Protein AF-0000000083251043 (afdb_homodimer)

Solvent-accessible surface area (backbone atoms only — not comparable to full-atom values): 40221 Å² total; per-residue (Å²): 127,59,62,67,48,54,54,29,37,54,51,32,64,66,49,45,76,56,39,21,70,70,53,42,52,46,50,63,69,42,49,86,80,44,54,41,54,57,51,34,53,41,50,54,43,50,50,54,50,42,47,48,32,43,73,72,62,60,31,88,39,95,46,56,41,52,49,51,66,69,45,57,44,68,48,45,69,64,55,54,52,50,49,52,47,51,45,49,61,32,84,94,59,51,41,51,71,67,54,48,51,51,47,49,50,46,48,34,52,52,44,44,39,31,35,44,63,40,56,47,98,83,65,35,36,66,30,75,37,46,56,54,64,70,59,80,81,72,88,85,78,54,41,62,57,52,23,59,70,43,58,90,55,49,52,54,80,69,43,48,59,48,51,48,46,32,54,63,60,50,45,56,70,77,34,64,88,35,70,68,56,44,51,51,41,70,73,38,30,56,53,54,32,23,54,54,38,40,25,50,34,39,29,50,52,66,69,33,59,51,67,26,36,65,82,30,54,37,80,88,78,30,31,32,42,32,60,52,75,88,80,51,68,73,77,52,65,44,80,35,61,42,31,78,82,30,48,64,40,46,52,54,29,64,73,39,46,49,73,76,32,43,48,47,92,83,59,51,49,55,53,65,38,61,51,89,92,48,85,43,25,39,67,42,48,64,65,57,54,45,51,50,42,32,56,54,20,46,77,73,72,40,64,77,30,37,59,67,37,38,19,48,22,24,48,45,57,49,34,72,43,52,36,53,65,60,42,24,61,60,59,54,52,91,49,58,58,71,48,44,20,48,57,61,64,41,92,75,73,66,83,66,51,68,70,44,65,69,76,78,76,78,76,62,89,119,128,60,62,66,47,52,55,30,38,53,53,34,65,66,50,45,78,56,40,22,71,69,53,43,51,47,51,63,67,42,49,88,80,45,53,41,54,57,51,35,52,40,50,53,44,48,50,55,50,43,47,47,32,42,75,72,62,61,31,87,41,93,45,55,42,52,50,51,69,69,45,58,43,69,47,44,70,66,54,54,53,50,50,51,48,50,46,49,61,32,85,94,58,50,43,51,73,68,54,48,52,51,46,50,50,46,50,33,52,53,43,44,39,31,37,45,63,39,56,47,98,83,67,36,35,67,31,75,38,48,56,54,64,68,58,82,79,71,86,84,77,55,41,62,55,52,22,60,70,44,58,89,54,49,50,54,80,68,42,49,60,51,52,48,46,31,53,62,62,50,46,56,70,76,35,65,90,34,69,69,56,41,52,52,41,70,73,38,30,55,53,54,34,24,55,51,38,41,25,49,35,37,29,50,52,66,69,32,59,50,66,27,36,66,82,31,53,38,80,88,78,29,32,34,42,30,60,51,72,86,80,51,69,72,79,51,66,43,82,36,64,43,31,78,82,31,48,64,41,46,52,55,29,64,72,39,46,50,74,76,31,42,48,46,91,84,60,51,48,53,55,66,39,61,50,91,92,50,86,45,25,38,65,42,48,65,66,57,52,45,52,50,42,31,57,54,21,46,75,73,71,41,63,78,29,35,59,67,38,38,18,48,22,25,48,45,57,48,33,74,44,52,34,55,65,60,41,24,62,59,58,54,53,89,48,57,58,72,47,45,21,48,57,60,65,40,92,75,72,65,84,65,50,67,70,45,64,68,78,78,76,80,76,62,88,119

Sequence (732 aa):
MNIIKIKDRQELDRKVPSMPWYVEKFIGYKLPDLSPSSLLEYVRDYETFFSWLLAEGLAEGPAVRDVKLEELERLHMDSIDHFKMFLATRKEHANSRTTITRKLSSLRSLFHYLSQIAEDDNFYPLLKRNVMAKVSIKRTSKPKDTAAKLEGKLLQENEIDEFIRFIHEDYANEVADNKQAIYAYTQNRVRDTCIISLILNSGLRVSEVVNMNVDDFDMKKKLLYVFRKGKNDDTFKTPVYFRQEAIRELQQYMALRDSRYKAPRREKALFLAIANGKTEGSRMTKRAIQEMVIKYAKRFGKPYLSVHKLRHSFATDYYLRNDLYMTQEQLGHASPETTQIYAHLTDKTMSEAIDRQKEAKSTESRMNIIKIKDRQELDRKVPSMPWYVEKFIGYKLPDLSPSSLLEYVRDYETFFSWLLAEGLAEGPAVRDVKLEELERLHMDSIDHFKMFLATRKEHANSRTTITRKLSSLRSLFHYLSQIAEDDNFYPLLKRNVMAKVSIKRTSKPKDTAAKLEGKLLQENEIDEFIRFIHEDYANEVADNKQAIYAYTQNRVRDTCIISLILNSGLRVSEVVNMNVDDFDMKKKLLYVFRKGKNDDTFKTPVYFRQEAIRELQQYMALRDSRYKAPRREKALFLAIANGKTEGSRMTKRAIQEMVIKYAKRFGKPYLSVHKLRHSFATDYYLRNDLYMTQEQLGHASPETTQIYAHLTDKTMSEAIDRQKEAKSTESR

Secondary structure (DSSP, 8-state):
--HHHHHHHHHHHHHGGGS-HHHHHHHHHHTTTS-HHHHHHHHHHHHHHHHHHHHTTSS--SSGGG--HHHHHT--HHHHHHHHHHHHH-SS-PPPHHHHHHHHHHHHHHHHIIIII-B-TTS-BS-S--GGGG--------HHHHHHHHTTTS--THHHHHHHHIIIIIHHHHTTT-HHHHHHHHHHHHHHHHHHHHHHHH---HHHHHH-BTTSEETTTTEEEE--SSSS-TTS-EEEE--GGGHHHHHHHHHHHHHHTT--TT--BSSEE--TT-SS-EEPPHHHHHHHHHHHHHHHT-TT--HHHHHHHHHHHHHHHS-HHHHHHHHT-SSHHHHTHHHHTS---STTTTT-----------/--HHHHHHHHHHHHHGGGS-HHHHHHHHHHTTTS-HHHHHHHHHHHHHHHHHHHHHTSS--SSGGG--HHHHHT--HHHHHHHHHHHHS-SS-PPPHHHHHHHHHHHHHHHHIIIII-B-TTS-BS-S--GGGG--------HHHHHHHHTTTS--THHHHHHHHIIIIIHHHHTTT-HHHHHHHHHHHHHHHHHHHHHHHH---HHHHHH-BTTSEETTTTEEEE--SSSS-TTS-EEEE--GGGHHHHHHHHHHHHHHTT--TT--BSSEE--TT-SS-EEPPHHHHHHHHHHHHHHHT-TT--HHHHHHHHHHHHHHHS-HHHHHHHHT-SSHHHHTHHHHTS---STTTTT-----------

Nearest PDB structures (foldseek):
  5jk0-assembly1_B  TM=6.777E-01  e=4.291E-10  Helicobacter pylori 26695
  1a0p-assembly1_A  TM=4.723E-01  e=6.416E-08  Escherichia coli
  9cgq-assembly1_D  TM=1.345E-01  e=1.253E+00  Oryctolagus cuniculus
  4pju-assembly1_A  TM=1.631E-01  e=7.671E+00  Homo sapiens
  5jk0-assembly1_B  TM=6.778E-01  e=1.026E-09  Helicobacter pylori 26695

pLDDT: mean 90.34, std 11.57, range [20.48, 98.62]

Organism: NCBI:txid582686

Structure (mmCIF, N/CA/C/O backbone):
data_AF-0000000083251043-model_v1
#
loop_
_entity.id
_entity.type
_entity.pdbx_description
1 polymer 'Site-specific recombinase XerD'
#
loop_
_atom_site.group_PDB
_atom_site.id
_atom_site.type_symbol
_atom_site.label_atom_id
_atom_site.label_alt_id
_atom_site.label_comp_id
_atom_site.label_asym_id
_atom_site.label_entity_id
_atom_site.label_seq_id
_atom_site.pdbx_PDB_ins_code
_atom_site.Cartn_x
_atom_site.Cartn_y
_atom_site.Cartn_z
_atom_site.occupancy
_atom_site.B_iso_or_equiv
_atom_site.auth_seq_id
_atom_site.auth_comp_id
_atom_site.auth_asym_id
_atom_site.auth_atom_id
_atom_site.pdbx_PDB_model_num
ATOM 1 N N . MET A 1 1 ? -3.016 29.438 -5.691 1 67.75 1 MET A N 1
ATOM 2 C CA . MET A 1 1 ? -1.772 28.766 -5.34 1 67.75 1 MET A CA 1
ATOM 3 C C . MET A 1 1 ? -1.808 28.281 -3.893 1 67.75 1 MET A C 1
ATOM 5 O O . MET A 1 1 ? -2.496 28.859 -3.055 1 67.75 1 MET A O 1
ATOM 9 N N . ASN A 1 2 ? -1.174 27.141 -3.678 1 77.12 2 ASN A N 1
ATOM 10 C CA . ASN A 1 2 ? -1.089 26.609 -2.318 1 77.12 2 ASN A CA 1
ATOM 11 C C . ASN A 1 2 ? -0.205 27.484 -1.435 1 77.12 2 ASN A C 1
ATOM 13 O O . ASN A 1 2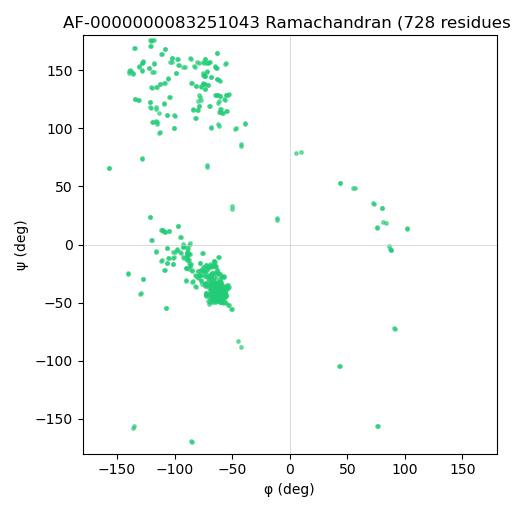 ? 1.02 27.484 -1.57 1 77.12 2 ASN A O 1
ATOM 17 N N . ILE A 1 3 ? -0.758 28.375 -0.58 1 77.25 3 ILE A N 1
ATOM 18 C CA . ILE A 1 3 ? -0.081 29.406 0.192 1 77.25 3 ILE A CA 1
ATOM 19 C C . ILE A 1 3 ? 0.931 28.766 1.14 1 77.25 3 ILE A C 1
ATOM 21 O O . ILE A 1 3 ? 2.02 29.312 1.354 1 77.25 3 ILE A O 1
ATOM 25 N N . ILE A 1 4 ? 0.623 27.719 1.642 1 76.31 4 ILE A N 1
ATOM 26 C CA . ILE A 1 4 ? 1.512 27.047 2.576 1 76.31 4 ILE A CA 1
ATOM 27 C C . ILE A 1 4 ? 2.779 26.594 1.85 1 76.31 4 ILE A C 1
ATOM 29 O O . ILE A 1 4 ? 3.889 26.766 2.361 1 76.31 4 ILE A O 1
ATOM 33 N N . LYS A 1 5 ? 2.615 26.125 0.697 1 82.38 5 LYS A N 1
ATOM 34 C CA . LYS A 1 5 ? 3.754 25.656 -0.085 1 82.38 5 LYS A CA 1
ATOM 35 C C . LYS A 1 5 ? 4.688 26.797 -0.447 1 82.38 5 LYS A C 1
ATOM 37 O O . LYS A 1 5 ? 5.91 26.641 -0.462 1 82.38 5 LYS A O 1
ATOM 42 N N . ILE A 1 6 ? 4.113 27.938 -0.684 1 84.06 6 ILE A N 1
ATOM 43 C CA . ILE A 1 6 ? 4.906 29.109 -1.047 1 84.06 6 ILE A CA 1
ATOM 44 C C . ILE A 1 6 ? 5.766 29.547 0.14 1 84.06 6 ILE A C 1
ATOM 46 O O . ILE A 1 6 ? 6.957 29.812 -0.017 1 84.06 6 ILE A O 1
ATOM 50 N N . LYS A 1 7 ? 5.152 29.609 1.246 1 87.75 7 LYS A N 1
ATOM 51 C CA . LYS A 1 7 ? 5.875 29.984 2.457 1 87.75 7 LYS A CA 1
ATOM 52 C C . LYS A 1 7 ? 6.996 28.984 2.756 1 87.75 7 LYS A C 1
ATOM 54 O O . LYS A 1 7 ? 8.109 29.391 3.104 1 87.75 7 LYS A O 1
ATOM 59 N N . ASP A 1 8 ? 6.762 27.719 2.582 1 90.56 8 ASP A N 1
ATOM 60 C CA . ASP A 1 8 ? 7.746 26.672 2.857 1 90.56 8 ASP A CA 1
ATOM 61 C C . ASP A 1 8 ? 8.898 26.734 1.854 1 90.56 8 ASP A C 1
ATOM 63 O O . ASP A 1 8 ? 10.047 26.469 2.209 1 90.56 8 ASP A O 1
ATOM 67 N N . ARG A 1 9 ? 8.57 27.094 0.637 1 91.38 9 ARG A N 1
ATOM 68 C CA . ARG A 1 9 ? 9.602 27.25 -0.379 1 91.38 9 ARG A CA 1
ATOM 69 C C . ARG A 1 9 ? 10.562 28.375 -0.019 1 91.38 9 ARG A C 1
ATOM 71 O O . ARG A 1 9 ? 11.781 28.234 -0.152 1 91.38 9 ARG A O 1
ATOM 78 N N . GLN A 1 10 ? 9.992 29.438 0.445 1 93.44 10 GLN A N 1
ATOM 79 C CA . GLN A 1 10 ? 10.82 30.578 0.853 1 93.44 10 GLN A CA 1
ATOM 80 C C . GLN A 1 10 ? 11.742 30.188 2.01 1 93.44 10 GLN A C 1
ATOM 82 O O . GLN A 1 10 ? 12.922 30.531 2.004 1 93.44 10 GLN A O 1
ATOM 87 N N . GLU A 1 11 ? 11.156 29.531 2.936 1 94.44 11 GLU A N 1
ATOM 88 C CA . GLU A 1 11 ? 11.953 29.094 4.078 1 94.44 11 GLU A CA 1
ATOM 89 C C . GLU A 1 11 ? 13.039 28.109 3.65 1 94.44 11 GLU A C 1
ATOM 91 O O . GLU A 1 11 ? 14.164 28.156 4.141 1 94.44 11 GLU A O 1
ATOM 96 N N . LEU A 1 12 ? 12.742 27.219 2.756 1 95.06 12 LEU A N 1
ATOM 97 C CA . LEU A 1 12 ? 13.703 26.266 2.209 1 95.06 12 LEU A CA 1
ATOM 98 C C . LEU A 1 12 ? 14.875 26.984 1.551 1 95.06 12 LEU A C 1
ATOM 100 O O . LEU A 1 12 ? 16.031 26.688 1.83 1 95.06 12 LEU A O 1
ATOM 104 N N . ASP A 1 13 ? 14.609 28 0.765 1 95.06 13 ASP A N 1
ATOM 105 C CA . ASP A 1 13 ? 15.625 28.75 0.046 1 95.06 13 ASP A CA 1
ATOM 106 C C . ASP A 1 13 ? 16.547 29.5 1.015 1 95.06 13 ASP A C 1
ATOM 108 O O . ASP A 1 13 ? 17.734 29.688 0.736 1 95.06 13 ASP A O 1
ATOM 112 N N . ARG A 1 14 ? 15.945 29.875 2.096 1 96 14 ARG A N 1
ATOM 113 C CA . ARG A 1 14 ? 16.703 30.594 3.111 1 96 14 ARG A CA 1
ATOM 114 C C . ARG A 1 14 ? 17.641 29.656 3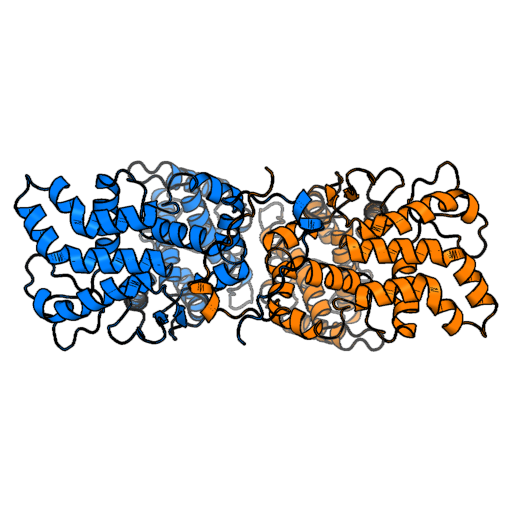.863 1 96 14 ARG A C 1
ATOM 116 O O . ARG A 1 14 ? 18.766 30.016 4.203 1 96 14 ARG A O 1
ATOM 123 N N . LYS A 1 15 ? 17.25 28.438 4.062 1 96.62 15 LYS A N 1
ATOM 124 C CA . LYS A 1 15 ? 17.969 27.516 4.934 1 96.62 15 LYS A CA 1
ATOM 125 C C . LYS A 1 15 ? 19.016 26.734 4.156 1 96.62 15 LYS A C 1
ATOM 127 O O . LYS A 1 15 ? 20.078 26.391 4.691 1 96.62 15 LYS A O 1
ATOM 132 N N . VAL A 1 16 ? 18.859 26.438 2.91 1 96.56 16 VAL A N 1
ATOM 133 C CA . VAL A 1 16 ? 19.672 25.531 2.111 1 96.56 16 VAL A CA 1
ATOM 134 C C . VAL A 1 16 ? 21.109 26.047 2.037 1 96.56 16 VAL A C 1
ATOM 136 O O . VAL A 1 16 ? 22.062 25.281 2.176 1 96.56 16 VAL A O 1
ATOM 139 N N . PRO A 1 17 ? 21.328 27.391 1.955 1 95.5 17 PRO A N 1
ATOM 140 C CA . PRO A 1 17 ? 22.688 27.906 1.839 1 95.5 17 PRO A CA 1
ATOM 141 C C . PRO A 1 17 ? 23.516 27.688 3.109 1 95.5 17 PRO A C 1
ATOM 143 O O . PRO A 1 17 ? 24.75 27.734 3.068 1 95.5 17 PRO A O 1
ATOM 146 N N . SER A 1 18 ? 22.859 27.438 4.219 1 96.44 18 SER A N 1
ATOM 147 C CA . SER A 1 18 ? 23.562 27.219 5.48 1 96.44 18 SER A CA 1
ATOM 148 C C . SER A 1 18 ? 23.953 25.766 5.652 1 96.44 18 SER A C 1
ATOM 150 O O . SER A 1 18 ? 24.562 25.391 6.648 1 96.44 18 SER A O 1
ATOM 152 N N . MET A 1 19 ? 23.641 24.922 4.719 1 98.06 19 MET A N 1
ATOM 153 C CA . MET A 1 19 ? 23.906 23.5 4.762 1 98.06 19 MET A CA 1
ATOM 154 C C . MET A 1 19 ? 25.188 23.156 3.998 1 98.06 19 MET A C 1
ATOM 156 O O . MET A 1 19 ? 25.641 23.953 3.174 1 98.06 19 MET A O 1
ATOM 160 N N . PRO A 1 20 ? 25.781 22 4.289 1 98.12 20 PRO A N 1
ATOM 161 C CA . PRO A 1 20 ? 26.906 21.562 3.465 1 98.12 20 PRO A CA 1
ATOM 162 C C . PRO A 1 20 ? 26.562 21.469 1.981 1 98.12 20 PRO A C 1
ATOM 164 O O . PRO A 1 20 ? 25.391 21.234 1.632 1 98.12 20 PRO A O 1
ATOM 167 N N . TRP A 1 21 ? 27.578 21.578 1.12 1 97.69 21 TRP A N 1
ATOM 168 C CA . TRP A 1 21 ? 27.375 21.625 -0.323 1 97.69 21 TRP A CA 1
ATOM 169 C C . TRP A 1 21 ? 26.672 20.375 -0.826 1 97.69 21 TRP A C 1
ATOM 171 O O . TRP A 1 21 ? 25.906 20.422 -1.789 1 97.69 21 TRP A O 1
ATOM 181 N N . TYR A 1 22 ? 26.953 19.25 -0.202 1 98 22 TYR A N 1
ATOM 182 C CA . TYR A 1 22 ? 26.375 18 -0.679 1 98 22 TYR A CA 1
ATOM 183 C C . TYR A 1 22 ? 24.891 17.906 -0.306 1 98 22 TYR A C 1
ATOM 185 O O . TYR A 1 22 ? 24.141 17.141 -0.914 1 98 22 TYR A O 1
ATOM 193 N N . VAL A 1 23 ? 24.422 18.641 0.75 1 98.31 23 VAL A N 1
ATOM 194 C CA . VAL A 1 23 ? 23 18.719 1.071 1 98.31 23 VAL A CA 1
ATOM 195 C C . VAL A 1 23 ? 22.281 19.578 0.033 1 98.31 23 VAL A C 1
ATOM 197 O O . VAL A 1 23 ? 21.188 19.25 -0.406 1 98.31 23 VAL A O 1
ATOM 200 N N . GLU A 1 24 ? 22.953 20.656 -0.312 1 97.38 24 GLU A N 1
ATOM 201 C CA . GLU A 1 24 ? 22.406 21.5 -1.369 1 97.38 24 GLU A CA 1
ATOM 202 C C . GLU A 1 24 ? 22.234 20.719 -2.668 1 97.38 24 GLU A C 1
ATOM 204 O O . GLU A 1 24 ? 21.203 20.828 -3.334 1 97.38 24 GLU A O 1
ATOM 209 N N . LYS A 1 25 ? 23.234 19.938 -2.988 1 97.19 25 LYS A N 1
ATOM 210 C CA . LYS A 1 25 ? 23.172 19.078 -4.176 1 97.19 25 LYS A CA 1
ATOM 211 C C . LYS A 1 25 ? 22.016 18.094 -4.09 1 97.19 25 LYS A C 1
ATOM 213 O O . LYS A 1 25 ? 21.281 17.906 -5.066 1 97.19 25 LYS A O 1
ATOM 218 N N . PHE A 1 26 ? 21.812 17.562 -2.92 1 97.88 26 PHE A N 1
ATOM 219 C CA . PHE A 1 26 ? 20.734 16.609 -2.684 1 97.88 26 PHE A CA 1
ATOM 220 C C . PHE A 1 26 ? 19.375 17.281 -2.859 1 97.88 26 PHE A C 1
ATOM 222 O O . PHE A 1 26 ? 18.484 16.719 -3.506 1 97.88 26 PHE A O 1
ATOM 229 N N . ILE A 1 27 ? 19.234 18.422 -2.275 1 97.38 27 ILE A N 1
ATOM 230 C CA . ILE A 1 27 ? 17.969 19.141 -2.369 1 97.38 27 ILE A CA 1
ATOM 231 C C . ILE A 1 27 ? 17.672 19.453 -3.832 1 97.38 27 ILE A C 1
ATOM 233 O O . ILE A 1 27 ? 16.531 19.297 -4.273 1 97.38 27 ILE A O 1
ATOM 237 N N . GLY A 1 28 ? 18.656 19.844 -4.602 1 95.5 28 GLY A N 1
ATOM 238 C CA . GLY A 1 28 ? 18.484 20.062 -6.027 1 95.5 28 GLY A CA 1
ATOM 239 C C . GLY A 1 28 ? 18.031 18.828 -6.773 1 95.5 28 GLY A C 1
ATOM 240 O O . GLY A 1 28 ? 17.188 18.906 -7.668 1 95.5 28 GLY A O 1
ATOM 241 N N . TYR A 1 29 ? 18.578 17.766 -6.344 1 95.19 29 TYR A N 1
ATOM 242 C CA . TYR A 1 29 ? 18.266 16.484 -6.957 1 95.19 29 TYR A CA 1
ATOM 243 C C . TYR A 1 29 ? 16.828 16.078 -6.668 1 95.19 29 TYR A C 1
ATOM 245 O O . TYR A 1 29 ? 16.141 15.516 -7.527 1 95.19 29 TYR A O 1
ATOM 253 N N . LYS A 1 30 ? 16.297 16.359 -5.461 1 95.62 30 LYS A N 1
ATOM 254 C CA . LYS A 1 30 ? 14.984 15.891 -5.008 1 95.62 30 LYS A CA 1
ATOM 255 C C . LYS A 1 30 ? 13.891 16.906 -5.328 1 95.62 30 LYS A C 1
ATOM 257 O O . LYS A 1 30 ? 12.703 16.578 -5.27 1 95.62 30 LYS A O 1
ATOM 262 N N . LEU A 1 31 ? 14.219 18.078 -5.715 1 91.5 31 LEU A N 1
ATOM 263 C CA . LEU A 1 31 ? 13.312 19.203 -5.883 1 91.5 31 LEU A CA 1
ATOM 264 C C . LEU A 1 31 ? 12.211 18.875 -6.879 1 91.5 31 LEU A C 1
ATOM 266 O O . LEU A 1 31 ? 11.055 19.25 -6.68 1 91.5 31 LEU A O 1
ATOM 270 N N . PRO A 1 32 ? 12.562 18.125 -7.973 1 88.81 32 PRO A N 1
ATOM 271 C CA . PRO A 1 32 ? 11.516 17.797 -8.945 1 88.81 32 PRO A CA 1
ATOM 272 C C . PRO A 1 32 ? 10.516 16.781 -8.414 1 88.81 32 PRO A C 1
ATOM 274 O O . PRO A 1 32 ? 9.375 16.734 -8.875 1 88.81 32 PRO A O 1
ATOM 277 N N . ASP A 1 33 ? 10.852 16.047 -7.395 1 88.5 33 ASP A N 1
ATOM 278 C CA . ASP A 1 33 ? 10.039 14.922 -6.98 1 88.5 33 ASP A CA 1
ATOM 279 C C . ASP A 1 33 ? 9.312 15.211 -5.668 1 88.5 33 ASP A C 1
ATOM 281 O O . ASP A 1 33 ? 8.297 14.586 -5.355 1 88.5 33 ASP A O 1
ATOM 285 N N . LEU A 1 34 ? 9.828 16.156 -4.902 1 90.94 34 LEU A N 1
ATOM 286 C CA . LEU A 1 34 ? 9.281 16.375 -3.572 1 90.94 34 LEU A CA 1
ATOM 287 C C . LEU A 1 34 ? 8.805 17.812 -3.418 1 90.94 34 LEU A C 1
ATOM 289 O O . LEU A 1 34 ? 9.367 18.734 -4.023 1 90.94 34 LEU A O 1
ATOM 293 N N . SER A 1 35 ? 7.824 17.984 -2.572 1 89.75 35 SER A N 1
ATOM 294 C CA . SER A 1 35 ? 7.309 19.312 -2.279 1 89.75 35 SER A CA 1
ATOM 295 C C . SER A 1 35 ? 8.305 20.125 -1.452 1 89.75 35 SER A C 1
ATOM 297 O O . SER A 1 35 ? 9.133 19.547 -0.74 1 89.75 35 SER A O 1
ATOM 299 N N . PRO A 1 36 ? 8.188 21.406 -1.544 1 90.56 36 PRO A N 1
ATOM 300 C CA . PRO A 1 36 ? 9.039 22.234 -0.698 1 90.56 36 PRO A CA 1
ATOM 301 C C . PRO A 1 36 ? 8.852 21.953 0.791 1 90.56 36 PRO A C 1
ATOM 303 O O . PRO A 1 36 ? 9.812 22.047 1.564 1 90.56 36 PRO A O 1
ATOM 306 N N . SER A 1 37 ? 7.625 21.656 1.134 1 91.12 37 SER A N 1
ATOM 307 C CA . SER A 1 37 ? 7.359 21.359 2.537 1 91.12 37 SER A CA 1
ATOM 308 C C . SER A 1 37 ? 8.133 20.125 2.992 1 91.12 37 SER A C 1
ATOM 310 O O . SER A 1 37 ? 8.734 20.125 4.07 1 91.12 37 SER A O 1
ATOM 312 N N . SER A 1 38 ? 8.203 19.109 2.139 1 93.88 38 SER A N 1
ATOM 313 C CA . SER A 1 38 ? 8.945 17.891 2.445 1 93.88 38 SER A CA 1
ATOM 314 C C . SER A 1 38 ? 10.445 18.172 2.537 1 93.88 38 SER A C 1
ATOM 316 O O . SER A 1 38 ? 11.102 17.734 3.48 1 93.88 38 SER A O 1
ATOM 318 N N . LEU A 1 39 ? 10.914 18.922 1.616 1 96.31 39 LEU A N 1
ATOM 319 C CA . LEU A 1 39 ? 12.336 19.219 1.568 1 96.31 39 LEU A CA 1
ATOM 320 C C . LEU A 1 39 ? 12.758 20.078 2.752 1 96.31 39 LEU A C 1
ATOM 322 O O . LEU A 1 39 ? 13.867 19.938 3.273 1 96.31 39 LEU A O 1
ATOM 326 N N . LEU A 1 40 ? 11.828 20.984 3.131 1 95.88 40 LEU A N 1
ATOM 327 C CA . LEU A 1 40 ? 12.109 21.812 4.301 1 95.88 40 LEU A CA 1
ATOM 328 C C . LEU A 1 40 ? 12.25 20.953 5.551 1 95.88 40 LEU A C 1
ATOM 330 O O . LEU A 1 40 ? 13.156 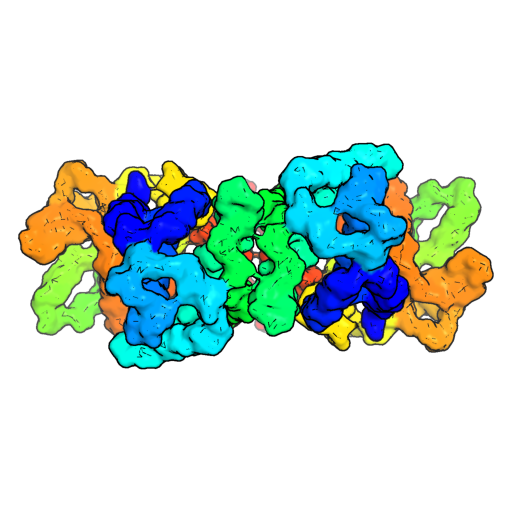21.156 6.359 1 95.88 40 LEU A O 1
ATOM 334 N N . GLU A 1 41 ? 11.406 20 5.684 1 95.75 41 GLU A N 1
ATOM 335 C CA . GLU A 1 41 ? 11.5 19.078 6.82 1 95.75 41 GLU A CA 1
ATOM 336 C C . GLU A 1 41 ? 12.805 18.281 6.777 1 95.75 41 GLU A C 1
ATOM 338 O O . GLU A 1 41 ? 13.438 18.062 7.816 1 95.75 41 GLU A O 1
ATOM 343 N N . TYR A 1 42 ? 13.242 17.875 5.594 1 97.06 42 TYR A N 1
ATOM 344 C CA . TYR A 1 42 ? 14.516 17.203 5.434 1 97.06 42 TYR A CA 1
ATOM 345 C C . TYR A 1 42 ? 15.664 18.078 5.926 1 97.06 42 TYR A C 1
ATOM 347 O O . TYR A 1 42 ? 16.5 17.625 6.715 1 97.06 42 TYR A O 1
ATOM 355 N N . VAL A 1 43 ? 15.609 19.266 5.527 1 97.94 43 VAL A N 1
ATOM 356 C CA . VAL A 1 43 ? 16.703 20.188 5.863 1 97.94 43 VAL A CA 1
ATOM 357 C C . VAL A 1 43 ? 16.734 20.406 7.375 1 97.94 43 VAL A C 1
ATOM 359 O O . VAL A 1 43 ? 17.812 20.469 7.977 1 97.94 43 VAL A O 1
ATOM 362 N N . ARG A 1 44 ? 15.562 20.562 7.965 1 97.19 44 ARG A N 1
ATOM 363 C CA . ARG A 1 44 ? 15.5 20.719 9.414 1 97.19 44 ARG A CA 1
ATOM 364 C C . ARG A 1 44 ? 16.094 19.5 10.125 1 97.19 44 ARG A C 1
ATOM 366 O O . ARG A 1 44 ? 16.828 19.641 11.102 1 97.19 44 ARG A O 1
ATOM 373 N N . ASP A 1 45 ? 15.828 18.359 9.625 1 97.56 45 ASP A N 1
ATOM 374 C CA . ASP A 1 45 ? 16.375 17.125 10.195 1 97.56 45 ASP A CA 1
ATOM 375 C C . ASP A 1 45 ? 17.891 17.078 10.031 1 97.56 45 ASP A C 1
ATOM 377 O O . ASP A 1 45 ? 18.609 16.688 10.961 1 97.56 45 ASP A O 1
ATOM 381 N N . TYR A 1 46 ? 18.375 17.453 8.875 1 98.5 46 TYR A N 1
ATOM 382 C CA . TYR A 1 46 ? 19.812 17.469 8.625 1 98.5 46 TYR A CA 1
ATOM 383 C C . TYR A 1 46 ? 20.516 18.469 9.531 1 98.5 46 TYR A C 1
ATOM 385 O O . TYR A 1 46 ? 21.594 18.172 10.062 1 98.5 46 TYR A O 1
ATOM 393 N N . GLU A 1 47 ? 19.859 19.594 9.711 1 97.88 47 GLU A N 1
ATOM 394 C CA . GLU A 1 47 ? 20.438 20.609 10.594 1 97.88 47 GLU A CA 1
ATOM 395 C C . GLU A 1 47 ? 20.594 20.078 12.008 1 97.88 47 GLU A C 1
ATOM 397 O O . GLU A 1 47 ? 21.656 20.266 12.633 1 97.88 47 GLU A O 1
ATOM 402 N N . THR A 1 48 ? 19.594 19.422 12.477 1 96.19 48 THR A N 1
ATOM 403 C CA . THR A 1 48 ? 19.641 18.812 13.805 1 96.19 48 THR A CA 1
ATOM 404 C C . THR A 1 48 ? 20.766 17.797 13.891 1 96.19 48 THR A C 1
ATOM 406 O O . THR A 1 48 ? 21.531 17.797 14.859 1 96.19 48 THR A O 1
ATOM 409 N N . PHE A 1 49 ? 20.953 17 12.906 1 98.06 49 PHE A N 1
ATOM 410 C CA . PHE A 1 49 ? 21.969 15.953 12.875 1 98.06 49 PHE A CA 1
ATOM 411 C C . PHE A 1 49 ? 23.359 16.547 12.836 1 98.06 49 PHE A C 1
ATOM 413 O O . PHE A 1 49 ? 24.234 16.156 13.625 1 98.06 49 PHE A O 1
ATOM 420 N N . PHE A 1 50 ? 23.594 17.5 11.93 1 98.44 50 PHE A N 1
ATOM 421 C CA . PHE A 1 50 ? 24.906 18.094 11.781 1 98.44 50 PHE A CA 1
ATOM 422 C C . PHE A 1 50 ? 25.281 18.891 13.023 1 98.44 50 PHE A C 1
ATOM 424 O O . PHE A 1 50 ? 26.453 18.891 13.445 1 98.44 50 PHE A O 1
ATOM 431 N N . SER A 1 51 ? 24.281 19.547 13.602 1 97.31 51 SER A N 1
ATOM 432 C CA . SER A 1 51 ? 24.547 20.25 14.852 1 97.31 51 SER A CA 1
ATOM 433 C C . SER A 1 51 ? 24.953 19.297 15.961 1 97.31 51 SER A C 1
ATOM 435 O O . SER A 1 51 ? 25.859 19.594 16.734 1 97.31 51 SER A O 1
ATOM 437 N N . TRP A 1 52 ? 24.328 18.203 15.977 1 96.94 52 TRP A N 1
ATOM 438 C CA . TRP A 1 52 ? 24.672 17.172 16.953 1 96.94 52 TRP A CA 1
ATOM 439 C C . TRP A 1 52 ? 26.078 16.641 16.719 1 96.94 52 TRP A C 1
ATOM 441 O O . TRP A 1 52 ? 26.844 16.453 17.672 1 96.94 52 TRP A O 1
ATOM 451 N N . LEU A 1 53 ? 26.484 16.422 15.453 1 98 53 LEU A N 1
ATOM 452 C CA . LEU A 1 53 ? 27.844 15.969 15.125 1 98 53 LEU A CA 1
ATOM 453 C C . LEU A 1 53 ? 28.891 16.938 15.648 1 98 53 LEU A C 1
ATOM 455 O O . LEU A 1 53 ? 29.906 16.531 16.203 1 98 53 LEU A O 1
ATOM 459 N N . LEU A 1 54 ? 28.562 18.219 15.461 1 97.56 54 LEU A N 1
ATOM 460 C CA . LEU A 1 54 ? 29.484 19.266 15.906 1 97.56 54 LEU A CA 1
ATOM 461 C C . LEU A 1 54 ? 29.578 19.281 17.438 1 97.56 54 LEU A C 1
ATOM 463 O O . LEU A 1 54 ? 30.672 19.328 17.984 1 97.56 54 LEU A O 1
ATOM 467 N N . ALA A 1 55 ? 28.484 19.125 18.078 1 95.62 55 ALA A N 1
ATOM 468 C CA . ALA A 1 55 ? 28.438 19.172 19.531 1 95.62 55 ALA A CA 1
ATOM 469 C C . ALA A 1 55 ? 29.156 17.984 20.156 1 95.62 55 ALA A C 1
ATOM 471 O O . ALA A 1 55 ? 29.812 18.125 21.188 1 95.62 55 ALA A O 1
ATOM 472 N N . GLU A 1 56 ? 29.109 16.828 19.484 1 95.5 56 GLU A N 1
ATOM 473 C CA . GLU A 1 56 ? 29.719 15.609 20.016 1 95.5 56 GLU A CA 1
ATOM 474 C C . GLU A 1 56 ? 31.172 15.484 19.609 1 95.5 56 GLU A C 1
ATOM 476 O O . GLU A 1 56 ? 31.859 14.531 19.984 1 95.5 56 GLU A O 1
ATOM 481 N N . GLY A 1 57 ? 31.609 16.375 18.75 1 95.31 57 GLY A N 1
ATOM 482 C CA . GLY A 1 57 ? 33 16.359 18.297 1 95.31 57 GLY A CA 1
ATOM 483 C C . GLY A 1 57 ? 33.25 15.352 17.203 1 95.31 57 GLY A C 1
ATOM 484 O O . GLY A 1 57 ? 34.406 14.938 16.984 1 95.31 57 GLY A O 1
ATOM 485 N N . LEU A 1 58 ? 32.219 14.961 16.578 1 96.25 58 LEU A N 1
ATOM 486 C CA . LEU A 1 58 ? 32.344 13.984 15.492 1 96.25 58 LEU A CA 1
ATOM 487 C C . LEU A 1 58 ? 32.656 14.672 14.172 1 96.25 58 LEU A C 1
ATOM 489 O O . LEU A 1 58 ? 33 14.023 13.188 1 96.25 58 LEU A O 1
ATOM 493 N N . ALA A 1 59 ? 32.406 16 14.172 1 96.56 59 ALA A N 1
ATOM 494 C CA . ALA A 1 59 ? 32.781 16.844 13.039 1 96.56 59 ALA A CA 1
ATOM 495 C C . ALA A 1 59 ? 33.594 18.047 13.5 1 96.56 59 ALA A C 1
ATOM 497 O O . ALA A 1 59 ? 33.406 18.531 14.617 1 96.56 59 ALA A O 1
ATOM 498 N N . GLU A 1 60 ? 34.469 18.531 12.688 1 94 60 GLU A N 1
ATOM 499 C CA . GLU A 1 60 ? 35.406 19.578 13.055 1 94 60 GLU A CA 1
ATOM 500 C C . GLU A 1 60 ? 34.75 20.953 13.094 1 94 60 GLU A C 1
ATOM 502 O O . GLU A 1 60 ? 35.031 21.766 13.969 1 94 60 GLU A O 1
ATOM 507 N N . GLY A 1 61 ? 33.75 21.281 12.32 1 88.5 61 GLY A N 1
ATOM 508 C CA . GLY A 1 61 ? 33.031 22.547 12.297 1 88.5 61 GLY A CA 1
ATOM 509 C C . GLY A 1 61 ? 33.812 23.656 11.625 1 88.5 61 GLY A C 1
ATOM 510 O O . GLY A 1 61 ? 34.562 23.406 10.688 1 88.5 61 GLY A O 1
ATOM 511 N N . PRO A 1 62 ? 33.5 24.922 11.961 1 92.88 62 PRO A N 1
ATOM 512 C CA . PRO A 1 62 ? 32.75 25.328 13.148 1 92.88 62 PRO A CA 1
ATOM 513 C C . PRO A 1 62 ? 31.234 25.359 12.898 1 92.88 62 PRO A C 1
ATOM 515 O O . PRO A 1 62 ? 30.453 25.328 13.844 1 92.88 62 PRO A O 1
ATOM 518 N N . ALA A 1 63 ? 30.891 25.438 11.648 1 97 63 ALA A N 1
ATOM 519 C CA . ALA A 1 63 ? 29.469 25.578 11.336 1 97 63 ALA A CA 1
ATOM 520 C C . ALA A 1 63 ? 28.922 24.344 10.648 1 97 63 ALA A C 1
ATOM 522 O O . ALA A 1 63 ? 29.703 23.5 10.156 1 97 63 ALA A O 1
ATOM 523 N N . VAL A 1 64 ? 27.625 24.234 10.617 1 97.56 64 VAL A N 1
ATOM 524 C CA . VAL A 1 64 ? 26.938 23.109 9.984 1 97.56 64 VAL A CA 1
ATOM 525 C C . VAL A 1 64 ? 27.391 22.969 8.531 1 97.56 64 VAL A C 1
ATOM 527 O O . VAL A 1 64 ? 27.625 21.859 8.055 1 97.56 64 VAL A O 1
ATOM 530 N N . ARG A 1 65 ? 27.578 24.109 7.867 1 97.12 65 ARG A N 1
ATOM 531 C CA . ARG A 1 65 ? 27.938 24.125 6.453 1 97.12 65 ARG A CA 1
ATOM 532 C C . ARG A 1 65 ? 29.312 23.531 6.234 1 97.12 65 ARG A C 1
ATOM 534 O O . ARG A 1 65 ? 29.672 23.141 5.113 1 97.12 65 ARG A O 1
ATOM 541 N N . ASP A 1 66 ? 30.125 23.359 7.289 1 97.38 66 ASP A N 1
ATOM 542 C CA . ASP A 1 66 ? 31.531 22.969 7.18 1 97.38 66 ASP A CA 1
ATOM 543 C C . ASP A 1 66 ? 31.688 21.453 7.406 1 97.38 66 ASP A C 1
ATOM 545 O O . ASP A 1 66 ? 32.812 20.938 7.301 1 97.38 66 ASP A O 1
ATOM 549 N N . VAL A 1 67 ? 30.594 20.75 7.746 1 98 67 VAL A N 1
ATOM 550 C CA . VAL A 1 67 ? 30.703 19.328 7.988 1 98 67 VAL A CA 1
ATOM 551 C C . VAL A 1 67 ? 31.109 18.609 6.707 1 98 67 VAL A C 1
ATOM 553 O O . VAL A 1 67 ? 30.469 18.766 5.664 1 98 67 VAL A O 1
ATOM 556 N N . LYS A 1 68 ? 32.156 17.766 6.754 1 97.56 68 LYS A N 1
ATOM 557 C CA . LYS A 1 68 ? 32.75 17.141 5.57 1 97.56 68 LYS A CA 1
ATOM 558 C C . LYS A 1 68 ? 32.188 15.742 5.348 1 97.56 68 LYS A C 1
ATOM 560 O O . LYS A 1 68 ? 31.797 15.07 6.301 1 97.56 68 LYS A O 1
ATOM 565 N N . LEU A 1 69 ? 32.219 15.297 4.078 1 96.81 69 LEU A N 1
ATOM 566 C CA . LEU A 1 69 ? 31.781 13.961 3.703 1 96.81 69 LEU A CA 1
ATOM 567 C C . LEU A 1 69 ? 32.562 12.891 4.445 1 96.81 69 LEU A C 1
ATOM 569 O O . LEU A 1 69 ? 32 11.883 4.871 1 96.81 69 LEU A O 1
ATOM 573 N N . GLU A 1 70 ? 33.844 13.141 4.625 1 95 70 GLU A N 1
ATOM 574 C CA . GLU A 1 70 ? 34.719 12.18 5.285 1 95 70 GLU A CA 1
ATOM 575 C C . GLU A 1 70 ? 34.281 11.93 6.723 1 95 70 GLU A C 1
ATOM 577 O O . GLU A 1 70 ? 34.469 10.828 7.25 1 95 70 GLU A O 1
ATOM 582 N N . GLU A 1 71 ? 33.75 12.938 7.289 1 96.5 71 GLU A N 1
ATOM 583 C CA . GLU A 1 71 ? 33.281 12.82 8.672 1 96.5 71 GLU A CA 1
ATOM 584 C C . GLU A 1 71 ? 32.031 11.953 8.758 1 96.5 71 GLU A C 1
ATOM 586 O O . GLU A 1 71 ? 31.828 11.242 9.742 1 96.5 71 GLU A O 1
ATOM 591 N N . LEU A 1 72 ? 31.188 12.008 7.734 1 96.62 72 LEU A N 1
ATOM 592 C CA . LEU A 1 72 ? 30.031 11.117 7.66 1 96.62 72 LEU A CA 1
ATOM 593 C C . LEU A 1 72 ? 30.484 9.68 7.445 1 96.62 72 LEU A C 1
ATOM 595 O O . LEU A 1 72 ? 29.875 8.75 7.992 1 96.62 72 LEU A O 1
ATOM 599 N N . GLU A 1 73 ? 31.578 9.477 6.707 1 93.5 73 GLU A N 1
ATOM 600 C CA . GLU A 1 73 ? 32.094 8.148 6.359 1 93.5 73 GLU A CA 1
ATOM 601 C C . GLU A 1 73 ? 32.625 7.426 7.586 1 93.5 73 GLU A C 1
ATOM 603 O O . GLU A 1 73 ? 32.656 6.195 7.625 1 93.5 73 GLU A O 1
ATOM 608 N N . ARG A 1 74 ? 33.031 8.18 8.531 1 92.44 74 ARG A N 1
ATOM 609 C CA . ARG A 1 74 ? 33.688 7.609 9.703 1 92.44 74 ARG A CA 1
ATOM 610 C C . ARG A 1 74 ? 32.656 7.199 10.75 1 92.44 74 ARG A C 1
ATOM 612 O O . ARG A 1 74 ? 33 6.547 11.742 1 92.44 74 ARG A O 1
ATOM 619 N N . LEU A 1 75 ? 31.422 7.559 10.523 1 94.94 75 LEU A N 1
ATOM 620 C CA . LEU A 1 75 ? 30.391 7.211 11.484 1 94.94 75 LEU A CA 1
ATOM 621 C C . LEU A 1 75 ? 30.141 5.707 11.508 1 94.94 75 LEU A C 1
ATOM 623 O O . LEU A 1 75 ? 30.234 5.043 10.477 1 94.94 75 LEU A O 1
ATOM 627 N N . HIS A 1 76 ? 29.859 5.184 12.703 1 92.62 76 HIS A N 1
ATOM 628 C CA . HIS A 1 76 ? 29.516 3.787 12.914 1 92.62 76 HIS A CA 1
ATOM 629 C C . HIS A 1 76 ? 28.125 3.658 13.555 1 92.62 76 HIS A C 1
ATOM 631 O O . HIS A 1 76 ? 27.516 4.664 13.906 1 92.62 76 HIS A O 1
ATOM 637 N N . MET A 1 77 ? 27.703 2.404 13.586 1 92.56 77 MET A N 1
ATOM 638 C CA . MET A 1 77 ? 26.375 2.168 14.148 1 92.56 77 MET A CA 1
ATOM 639 C C . MET A 1 77 ? 26.281 2.709 15.57 1 92.56 77 MET A C 1
ATOM 641 O O . MET A 1 77 ? 25.219 3.184 15.984 1 92.56 77 MET A O 1
ATOM 645 N N . ASP A 1 78 ? 27.328 2.752 16.188 1 94.31 78 ASP A N 1
ATOM 646 C CA . ASP A 1 78 ? 27.344 3.307 17.531 1 94.31 78 ASP A CA 1
ATOM 647 C C . ASP A 1 78 ? 26.984 4.793 17.531 1 94.31 78 ASP A C 1
ATOM 649 O O . ASP A 1 78 ? 26.281 5.277 18.406 1 94.31 78 ASP A O 1
ATOM 653 N N . SER A 1 79 ? 27.547 5.496 16.562 1 95.44 79 SER A N 1
ATOM 654 C CA . SER A 1 79 ? 27.234 6.918 16.422 1 95.44 79 SER A CA 1
ATOM 655 C C . SER A 1 79 ? 25.75 7.137 16.188 1 95.44 79 SER A C 1
ATOM 657 O O . SER A 1 79 ? 25.141 8.031 16.781 1 95.44 79 SER A O 1
ATOM 659 N N . ILE A 1 80 ? 25.172 6.273 15.367 1 95.69 80 ILE A N 1
ATOM 660 C CA . ILE A 1 80 ? 23.75 6.398 15.031 1 95.69 80 ILE A CA 1
ATOM 661 C C . ILE A 1 80 ? 22.906 6.094 16.266 1 95.69 80 ILE A C 1
ATOM 663 O O . ILE A 1 80 ? 21.922 6.789 16.531 1 95.69 80 ILE A O 1
ATOM 667 N N . ASP A 1 81 ? 23.312 5.152 17.016 1 94.88 81 ASP A N 1
ATOM 668 C CA . ASP A 1 81 ? 22.594 4.812 18.234 1 94.88 81 ASP A CA 1
ATOM 669 C C . ASP A 1 81 ? 22.656 5.965 19.234 1 94.88 81 ASP A C 1
ATOM 671 O O . ASP A 1 81 ? 21.656 6.266 19.906 1 94.88 81 ASP A O 1
ATOM 675 N N . HIS A 1 82 ? 23.766 6.605 19.328 1 95.5 82 HIS A N 1
ATOM 676 C CA . HIS A 1 82 ? 23.891 7.762 20.203 1 95.5 82 HIS A CA 1
ATOM 677 C C . HIS A 1 82 ? 23.016 8.914 19.734 1 95.5 82 HIS A C 1
ATOM 679 O O . HIS A 1 82 ? 22.438 9.625 20.562 1 95.5 82 HIS A O 1
ATOM 685 N N . PHE A 1 83 ? 22.938 9.078 18.5 1 96.19 83 PHE A N 1
ATOM 686 C CA . PHE A 1 83 ? 22.062 10.125 17.984 1 96.19 83 PHE A CA 1
ATOM 687 C C . PHE A 1 83 ? 20.609 9.828 18.312 1 96.19 83 PHE A C 1
ATOM 689 O O . PHE A 1 83 ? 19.859 10.727 18.719 1 96.19 83 PHE A O 1
ATOM 696 N N . LYS A 1 84 ? 20.234 8.555 18.141 1 94.56 84 LYS A N 1
ATOM 697 C CA . LYS A 1 84 ? 18.875 8.141 18.516 1 94.56 84 LYS A CA 1
ATOM 698 C C . LYS A 1 84 ? 18.594 8.461 19.969 1 94.56 84 LYS A C 1
ATOM 700 O O . LYS A 1 84 ? 17.516 8.969 20.297 1 94.56 84 LYS A O 1
ATOM 705 N N . MET A 1 85 ? 19.516 8.211 20.766 1 93.56 85 MET A N 1
ATOM 706 C CA . MET A 1 85 ? 19.375 8.484 22.203 1 93.56 85 MET A CA 1
ATOM 707 C C . MET A 1 85 ? 19.25 9.984 22.453 1 93.56 85 MET A C 1
ATOM 709 O O . MET A 1 85 ? 18.453 10.414 23.281 1 93.56 85 MET A O 1
ATOM 713 N N . PHE A 1 86 ? 20.047 10.703 21.766 1 94.31 86 PHE A N 1
ATOM 714 C CA . PHE A 1 86 ? 19.984 12.156 21.859 1 94.31 86 PHE A CA 1
ATOM 715 C C . PHE A 1 86 ? 18.594 12.664 21.516 1 94.31 86 PHE A C 1
ATOM 717 O O . PHE A 1 86 ? 18.031 13.5 22.234 1 94.31 86 PHE A O 1
ATOM 724 N N . LEU A 1 87 ? 18.031 12.133 20.484 1 94.5 87 LEU A N 1
ATOM 725 C CA . LEU A 1 87 ? 16.703 12.539 20.047 1 94.5 87 LEU A CA 1
ATOM 726 C C . LEU A 1 87 ? 15.641 12.125 21.078 1 94.5 87 LEU A C 1
ATOM 728 O O . LEU A 1 87 ? 14.656 12.844 21.281 1 94.5 87 LEU A O 1
ATOM 732 N N . ALA A 1 88 ? 15.875 11.008 21.688 1 92.62 88 ALA A N 1
ATOM 733 C CA . ALA A 1 88 ? 14.898 10.43 22.609 1 92.62 88 ALA A CA 1
ATOM 734 C C . ALA A 1 88 ? 14.953 11.117 23.969 1 92.62 88 ALA A C 1
ATOM 736 O O . ALA A 1 88 ? 13.977 11.109 24.719 1 92.62 88 ALA A O 1
ATOM 737 N N . THR A 1 89 ? 16.078 11.641 24.375 1 87.5 89 THR A N 1
ATOM 738 C CA . THR A 1 89 ? 16.281 12.102 25.75 1 87.5 89 THR A CA 1
ATOM 739 C C . THR A 1 89 ? 16.328 13.625 25.812 1 87.5 89 THR A C 1
ATOM 741 O O . THR A 1 89 ? 16.609 14.203 26.859 1 87.5 89 THR A O 1
ATOM 744 N N . ARG A 1 90 ? 15.969 14.203 24.734 1 78.5 90 ARG A N 1
ATOM 745 C CA . ARG A 1 90 ? 15.969 15.656 24.781 1 78.5 90 ARG A CA 1
ATOM 746 C C . ARG A 1 90 ? 15.008 16.172 25.859 1 78.5 90 ARG A C 1
ATOM 748 O O . ARG A 1 90 ? 13.875 15.703 25.953 1 78.5 90 ARG A O 1
ATOM 755 N N . LYS A 1 91 ? 15.477 16.828 26.844 1 63.28 91 LYS A N 1
ATOM 756 C CA . LYS A 1 91 ? 14.75 17.297 28.031 1 63.28 91 LYS A CA 1
ATOM 757 C C . LYS A 1 91 ? 13.484 18.047 27.641 1 63.28 91 LYS A C 1
ATOM 759 O O . LYS A 1 91 ? 12.406 17.781 28.172 1 63.28 91 LYS A O 1
ATOM 764 N N . GLU A 1 92 ? 13.594 19.078 26.828 1 63.91 92 GLU A N 1
ATOM 765 C CA . GLU A 1 92 ? 12.445 19.938 26.578 1 63.91 92 GLU A CA 1
ATOM 766 C C . GLU A 1 92 ? 11.617 19.422 25.406 1 63.91 92 GLU A C 1
ATOM 768 O O . GLU A 1 92 ? 10.414 19.672 25.312 1 63.91 92 GLU A O 1
ATOM 773 N N . HIS A 1 93 ? 12.344 18.344 24.625 1 69.44 93 HIS A N 1
ATOM 774 C CA . HIS A 1 93 ? 11.555 17.953 23.469 1 69.44 93 HIS A CA 1
ATOM 775 C C . HIS A 1 93 ? 11.93 16.547 23 1 69.44 93 HIS A C 1
ATOM 777 O O . HIS A 1 93 ? 12.398 16.375 21.875 1 69.44 93 HIS A O 1
ATOM 783 N N . ALA A 1 94 ? 11.555 15.703 24 1 79.5 94 ALA A N 1
ATOM 784 C CA . ALA A 1 94 ? 11.789 14.312 23.609 1 79.5 94 ALA A CA 1
ATOM 785 C C . ALA A 1 94 ? 10.945 13.922 22.406 1 79.5 94 ALA A C 1
ATOM 787 O O . ALA A 1 94 ? 9.773 14.297 22.312 1 79.5 94 ALA A O 1
ATOM 788 N N . ASN A 1 95 ? 11.648 13.375 21.453 1 88.94 95 ASN A N 1
ATOM 789 C CA . ASN A 1 95 ? 10.961 12.945 20.25 1 88.94 95 ASN A CA 1
ATOM 790 C C . ASN A 1 95 ? 10.312 11.578 20.438 1 88.94 95 ASN A C 1
ATOM 792 O O . ASN A 1 95 ? 10.844 10.719 21.125 1 88.94 95 ASN A O 1
ATOM 796 N N . SER A 1 96 ? 9.102 11.477 19.953 1 88.38 96 SER A N 1
ATOM 797 C CA . SER A 1 96 ? 8.445 10.172 19.922 1 88.38 96 SER A CA 1
ATOM 798 C C . SER A 1 96 ? 9.195 9.195 19.031 1 88.38 96 SER A C 1
ATOM 800 O O . SER A 1 96 ? 10.031 9.602 18.219 1 88.38 96 SER A O 1
ATOM 802 N N . ARG A 1 97 ? 8.867 7.965 19.188 1 87.75 97 ARG A N 1
ATOM 803 C CA . ARG A 1 97 ? 9.477 6.93 18.359 1 87.75 97 ARG A CA 1
ATOM 804 C C . ARG A 1 97 ? 9.188 7.176 16.891 1 87.75 97 ARG A C 1
ATOM 806 O O . ARG A 1 97 ? 10.062 6.984 16.031 1 87.75 97 ARG A O 1
ATOM 813 N N . THR A 1 98 ? 8.008 7.59 16.625 1 89.62 98 THR A N 1
ATOM 814 C CA . THR A 1 98 ? 7.609 7.879 15.25 1 89.62 98 THR A CA 1
ATOM 815 C C . THR A 1 98 ? 8.43 9.031 14.688 1 89.62 98 THR A C 1
ATOM 817 O O . THR A 1 98 ? 8.898 8.969 13.547 1 89.62 98 THR A O 1
ATOM 820 N N . THR A 1 99 ? 8.617 10.023 15.508 1 92.56 99 THR A N 1
ATOM 821 C CA . THR A 1 99 ? 9.391 11.18 15.07 1 92.56 99 THR A CA 1
ATOM 822 C C . THR A 1 99 ? 10.852 10.797 14.844 1 92.56 99 THR A C 1
ATOM 824 O O . THR A 1 99 ? 11.461 11.211 13.859 1 92.56 99 THR A O 1
ATOM 827 N N . ILE A 1 100 ? 11.414 9.992 15.68 1 93.88 100 ILE A N 1
ATOM 828 C CA . ILE A 1 100 ? 12.797 9.547 15.562 1 93.88 100 ILE A CA 1
ATOM 829 C C . ILE A 1 100 ? 12.969 8.742 14.273 1 93.88 100 ILE A C 1
ATOM 831 O O . ILE A 1 100 ? 13.914 8.961 13.516 1 93.88 100 ILE A O 1
ATOM 835 N N . THR A 1 101 ? 12.016 7.848 14.039 1 92.94 101 THR A N 1
ATOM 836 C CA . THR A 1 101 ? 12.047 7.027 12.836 1 92.94 101 THR A CA 1
ATOM 837 C C . THR A 1 101 ? 12 7.902 11.586 1 92.94 101 THR A C 1
ATOM 839 O O . THR A 1 101 ? 12.734 7.66 10.625 1 92.94 101 THR A O 1
ATOM 842 N N . ARG A 1 102 ? 11.18 8.852 11.664 1 93.25 102 ARG A N 1
ATOM 843 C CA . ARG A 1 102 ? 11.055 9.766 10.531 1 93.25 102 ARG A CA 1
ATOM 844 C C . ARG A 1 102 ? 12.352 10.539 10.305 1 93.25 102 ARG A C 1
ATOM 846 O O . ARG A 1 102 ? 12.797 10.703 9.164 1 93.25 102 ARG A O 1
ATOM 853 N N . LYS A 1 103 ? 12.984 11.023 11.336 1 95.62 103 LYS A N 1
ATOM 854 C CA . LYS A 1 103 ? 14.242 11.75 11.227 1 95.62 103 LYS A CA 1
ATOM 855 C C . LYS A 1 103 ? 15.344 10.859 10.672 1 95.62 103 LYS A C 1
ATOM 857 O O . LYS A 1 103 ? 16.141 11.289 9.828 1 95.62 103 LYS A O 1
ATOM 862 N N . LEU A 1 104 ? 15.359 9.625 11.109 1 96.19 104 LEU A N 1
ATOM 863 C CA . LEU A 1 104 ? 16.328 8.672 10.594 1 96.19 104 LEU A CA 1
ATOM 864 C C . LEU A 1 104 ? 16.094 8.375 9.117 1 96.19 104 LEU A C 1
ATOM 866 O O . LEU A 1 104 ? 17.031 8.203 8.344 1 96.19 104 LEU A O 1
ATOM 870 N N . SER A 1 105 ? 14.82 8.305 8.727 1 95.94 105 SER A N 1
ATOM 871 C CA . SER A 1 105 ? 14.484 8.078 7.324 1 95.94 105 SER A CA 1
ATOM 872 C C . SER A 1 105 ? 15 9.219 6.449 1 95.94 105 SER A C 1
ATOM 874 O O . SER A 1 105 ? 15.461 8.984 5.328 1 95.94 105 SER A O 1
ATOM 876 N N . SER A 1 106 ? 14.852 10.43 6.965 1 96.56 106 SER A N 1
ATOM 877 C CA . SER A 1 106 ? 15.398 11.57 6.242 1 96.56 106 SER A CA 1
ATOM 878 C C . SER A 1 106 ? 16.906 11.43 6.031 1 96.56 106 SER A C 1
ATOM 880 O O . SER A 1 106 ? 17.406 11.672 4.93 1 96.56 106 SER A O 1
ATOM 882 N N . LEU A 1 107 ? 17.594 10.984 7.027 1 97.75 107 LEU A N 1
ATOM 883 C CA . LEU A 1 107 ? 19.031 10.789 6.945 1 97.75 107 LEU A CA 1
ATOM 884 C C . LEU A 1 107 ? 19.375 9.672 5.969 1 97.75 107 LEU A C 1
ATOM 886 O O . LEU A 1 107 ? 20.328 9.781 5.188 1 97.75 107 LEU A O 1
ATOM 890 N N . ARG A 1 108 ? 18.562 8.641 6.016 1 96.75 108 ARG A N 1
ATOM 891 C CA . ARG A 1 108 ? 18.781 7.535 5.086 1 96.75 108 ARG A CA 1
ATOM 892 C C . ARG A 1 108 ? 18.703 8.016 3.641 1 96.75 108 ARG A C 1
ATOM 894 O O . ARG A 1 108 ? 19.484 7.578 2.795 1 96.75 108 ARG A O 1
ATOM 901 N N . SER A 1 109 ? 17.781 8.852 3.408 1 96.5 109 SER A N 1
ATOM 902 C CA . SER A 1 109 ? 17.625 9.383 2.059 1 96.5 109 SER A CA 1
ATOM 903 C C . SER A 1 109 ? 18.859 10.141 1.608 1 96.5 109 SER A C 1
ATOM 905 O O . SER A 1 109 ? 19.359 9.938 0.496 1 96.5 109 SER A O 1
ATOM 907 N N . LEU A 1 110 ? 19.406 10.984 2.449 1 98.06 110 LEU A N 1
ATOM 908 C CA . LEU A 1 110 ? 20.609 11.742 2.119 1 98.06 110 LEU A CA 1
ATOM 909 C C . LEU A 1 110 ? 21.797 10.805 1.893 1 98.06 110 LEU A C 1
ATOM 911 O O . LEU A 1 110 ? 22.5 10.914 0.881 1 98.06 110 LEU A O 1
ATOM 915 N N . PHE A 1 111 ? 22 9.875 2.797 1 97.62 111 PHE A N 1
ATOM 916 C CA . PHE A 1 111 ? 23.125 8.961 2.711 1 97.62 111 PHE A CA 1
ATOM 917 C C . PHE A 1 111 ? 23.016 8.062 1.481 1 97.62 111 PHE A C 1
ATOM 919 O O . PHE A 1 111 ? 24.016 7.742 0.845 1 97.62 111 PHE A O 1
ATOM 926 N N . HIS A 1 112 ? 21.812 7.715 1.191 1 95.5 112 HIS A N 1
ATOM 927 C CA . HIS A 1 112 ? 21.594 6.934 -0.022 1 95.5 112 HIS A CA 1
ATOM 928 C C . HIS A 1 112 ? 21.984 7.723 -1.264 1 95.5 112 HIS A C 1
ATOM 930 O O . HIS A 1 112 ? 22.703 7.203 -2.133 1 95.5 112 HIS A O 1
ATOM 936 N N . TYR A 1 113 ? 21.531 8.922 -1.34 1 96.44 113 TYR A N 1
ATOM 937 C CA . TYR A 1 113 ? 21.891 9.781 -2.465 1 96.44 113 TYR A CA 1
ATOM 938 C C . TYR A 1 113 ? 23.406 9.906 -2.605 1 96.44 113 TYR A C 1
ATOM 940 O O . TYR A 1 113 ? 23.953 9.742 -3.699 1 96.44 113 TYR A O 1
ATOM 948 N N . LEU A 1 114 ? 24.094 10.094 -1.535 1 96.94 114 LEU A N 1
ATOM 949 C CA . LEU A 1 114 ? 25.531 10.359 -1.548 1 96.94 114 LEU A CA 1
ATOM 950 C C . LEU A 1 114 ? 26.312 9.094 -1.875 1 96.94 114 LEU A C 1
ATOM 952 O O . LEU A 1 114 ? 27.375 9.156 -2.482 1 96.94 114 LEU A O 1
ATOM 956 N N . SER A 1 115 ? 25.75 7.918 -1.549 1 94.81 115 SER A N 1
ATOM 957 C CA . SER A 1 115 ? 26.5 6.676 -1.66 1 94.81 115 SER A CA 1
ATOM 958 C C . SER A 1 115 ? 26.125 5.91 -2.924 1 94.81 115 SER A C 1
ATOM 960 O O . SER A 1 115 ? 26.844 4.996 -3.338 1 94.81 115 SER A O 1
ATOM 962 N N . GLN A 1 116 ? 24.953 6.305 -3.518 1 92.25 116 GLN A N 1
ATOM 963 C CA . GLN A 1 116 ? 24.5 5.457 -4.617 1 92.25 116 GLN A CA 1
ATOM 964 C C . GLN A 1 116 ? 24.219 6.285 -5.867 1 92.25 116 GLN A C 1
ATOM 966 O O . GLN A 1 116 ? 24.344 5.785 -6.988 1 92.25 116 GLN A O 1
ATOM 971 N N . ILE A 1 117 ? 23.844 7.488 -5.695 1 92.38 117 ILE A N 1
ATOM 972 C CA . ILE A 1 117 ? 23.328 8.25 -6.832 1 92.38 117 ILE A CA 1
ATOM 973 C C . ILE A 1 117 ? 24.359 9.289 -7.254 1 92.38 117 ILE A C 1
ATOM 975 O O . ILE A 1 117 ? 24.781 9.328 -8.414 1 92.38 117 ILE A O 1
ATOM 979 N N . ALA A 1 118 ? 24.766 10.094 -6.281 1 94.5 118 ALA A N 1
ATOM 980 C CA . ALA A 1 118 ? 25.734 11.133 -6.586 1 94.5 118 ALA A CA 1
ATOM 981 C C . ALA A 1 118 ? 27.109 10.539 -6.863 1 94.5 118 ALA A C 1
ATOM 983 O O . ALA A 1 118 ? 27.547 9.602 -6.18 1 94.5 118 ALA A O 1
ATOM 984 N N . GLU A 1 119 ? 27.75 11.07 -7.883 1 92.44 119 GLU A N 1
ATOM 985 C CA . GLU A 1 119 ? 29.047 10.531 -8.289 1 92.44 119 GLU A CA 1
ATOM 986 C C . GLU A 1 119 ? 30.078 11.641 -8.469 1 92.44 119 GLU A C 1
ATOM 988 O O . GLU A 1 119 ? 29.719 12.797 -8.688 1 92.44 119 GLU A O 1
ATOM 993 N N . ASP A 1 120 ? 31.328 11.203 -8.273 1 91.25 120 ASP A N 1
ATOM 994 C CA . ASP A 1 120 ? 32.406 12.109 -8.617 1 91.25 120 ASP A CA 1
ATOM 995 C C . ASP A 1 120 ? 32.781 12 -10.094 1 91.25 120 ASP A C 1
ATOM 997 O O . ASP A 1 120 ? 32.031 11.414 -10.883 1 91.25 120 ASP A O 1
ATOM 1001 N N . ASP A 1 121 ? 33.875 12.625 -10.398 1 89 121 ASP A N 1
ATOM 1002 C CA . ASP A 1 121 ? 34.281 12.695 -11.805 1 89 121 ASP A CA 1
ATOM 1003 C C . ASP A 1 121 ? 34.719 11.328 -12.32 1 89 121 ASP A C 1
ATOM 1005 O O . ASP A 1 121 ? 34.75 11.102 -13.531 1 89 121 ASP A O 1
ATOM 1009 N N . ASN A 1 122 ? 35 10.398 -11.391 1 85.94 122 ASN A N 1
ATOM 1010 C CA . ASN A 1 122 ? 35.438 9.062 -11.781 1 85.94 122 ASN A CA 1
ATOM 1011 C C . ASN A 1 122 ? 34.344 8.031 -11.609 1 85.94 122 ASN A C 1
ATOM 1013 O O . ASN A 1 122 ? 34.594 6.832 -11.531 1 85.94 122 ASN A O 1
ATOM 1017 N N . PHE A 1 123 ? 33.062 8.484 -11.375 1 85.19 123 PHE A N 1
ATOM 1018 C CA . PHE A 1 123 ? 31.859 7.672 -11.328 1 85.19 123 PHE A CA 1
ATOM 1019 C C . PHE A 1 123 ? 31.781 6.887 -10.023 1 85.19 123 PHE A C 1
ATOM 1021 O O . PHE A 1 123 ? 31.016 5.922 -9.922 1 85.19 123 PHE A O 1
ATOM 1028 N N . TYR A 1 124 ? 32.594 7.305 -9.117 1 89.25 124 TYR A N 1
ATOM 1029 C CA . TYR A 1 124 ? 32.469 6.723 -7.789 1 89.25 124 TYR A CA 1
ATOM 1030 C C . TYR A 1 124 ? 31.547 7.551 -6.91 1 89.25 124 TYR A C 1
ATOM 1032 O O . TYR A 1 124 ? 31.406 8.758 -7.113 1 89.25 124 TYR A O 1
ATOM 1040 N N . PRO A 1 125 ? 30.969 6.859 -5.98 1 92.69 125 PRO A N 1
ATOM 1041 C CA . PRO A 1 125 ? 30.047 7.594 -5.117 1 92.69 125 PRO A CA 1
ATOM 1042 C C . PRO A 1 125 ? 30.734 8.672 -4.285 1 92.69 125 PRO A C 1
ATOM 1044 O O . PRO A 1 125 ? 31.938 8.555 -3.99 1 92.69 125 PRO A O 1
ATOM 1047 N N . LEU A 1 126 ? 29.984 9.75 -3.932 1 95.06 126 LEU A N 1
ATOM 1048 C CA . LEU A 1 126 ? 30.516 10.812 -3.088 1 95.06 126 LEU A CA 1
ATOM 1049 C C . LEU A 1 126 ? 30.797 10.305 -1.678 1 95.06 126 LEU A C 1
ATOM 1051 O O . LEU A 1 126 ? 31.688 10.797 -0.998 1 95.06 126 LEU A O 1
ATOM 1055 N N . LEU A 1 127 ? 30.031 9.32 -1.27 1 94.62 127 LEU A N 1
ATOM 1056 C CA . LEU A 1 127 ? 30.172 8.68 0.034 1 94.62 127 LEU A CA 1
ATOM 1057 C C . LEU A 1 127 ? 30.453 7.184 -0.122 1 94.62 127 LEU A C 1
ATOM 1059 O O . LEU A 1 127 ? 29.594 6.441 -0.615 1 94.62 127 LEU A O 1
ATOM 1063 N N . LYS A 1 128 ? 31.562 6.773 0.32 1 90.06 128 LYS A N 1
ATOM 1064 C CA . LYS A 1 128 ? 31.984 5.406 0.043 1 90.06 128 LYS A CA 1
ATOM 1065 C C . LYS A 1 128 ? 31.391 4.43 1.054 1 90.06 128 LYS A C 1
ATOM 1067 O O . LYS A 1 128 ? 31.156 3.262 0.733 1 90.06 128 LYS A O 1
ATOM 1072 N N . ARG A 1 129 ? 31.203 4.934 2.227 1 91 129 ARG A N 1
ATOM 1073 C CA . ARG A 1 129 ? 30.641 4.105 3.285 1 91 129 ARG A CA 1
ATOM 1074 C C . ARG A 1 129 ? 29.344 4.715 3.826 1 91 129 ARG A C 1
ATOM 1076 O O . ARG A 1 129 ? 29.344 5.844 4.32 1 91 129 ARG A O 1
ATOM 1083 N N . ASN A 1 130 ? 28.266 3.908 3.748 1 93.69 130 ASN A N 1
ATOM 1084 C CA . ASN A 1 130 ? 26.938 4.371 4.172 1 93.69 130 ASN A CA 1
ATOM 1085 C C . ASN A 1 130 ? 26.453 3.619 5.406 1 93.69 130 ASN A C 1
ATOM 1087 O O . ASN A 1 130 ? 25.844 2.557 5.293 1 93.69 130 ASN A O 1
ATOM 1091 N N . VAL A 1 131 ? 26.688 4.266 6.555 1 93.5 131 VAL A N 1
ATOM 1092 C CA . VAL A 1 131 ? 26.312 3.625 7.812 1 93.5 131 VAL A CA 1
ATOM 1093 C C . VAL A 1 131 ? 24.797 3.549 7.918 1 93.5 131 VAL A C 1
ATOM 1095 O O . VAL A 1 131 ? 24.25 2.639 8.547 1 93.5 131 VAL A O 1
ATOM 1098 N N . MET A 1 132 ? 24.047 4.469 7.27 1 94.62 132 MET A N 1
ATOM 1099 C CA . MET A 1 132 ? 22.594 4.547 7.391 1 94.62 132 MET A CA 1
ATOM 1100 C C . MET A 1 132 ? 21.922 3.371 6.684 1 94.62 132 MET A C 1
ATOM 1102 O O . MET A 1 132 ? 20.75 3.074 6.938 1 94.62 132 MET A O 1
ATOM 1106 N N . ALA A 1 133 ? 22.641 2.754 5.766 1 91.88 133 ALA A N 1
ATOM 1107 C CA . ALA A 1 133 ? 22.109 1.6 5.047 1 91.88 133 ALA A CA 1
ATOM 1108 C C . ALA A 1 133 ? 21.875 0.425 5.992 1 91.88 133 ALA A C 1
ATOM 1110 O O . ALA A 1 133 ? 21.125 -0.494 5.676 1 91.88 133 ALA A O 1
ATOM 1111 N N . LYS A 1 134 ? 22.5 0.479 7.121 1 89.38 134 LYS A N 1
ATOM 1112 C CA . LYS A 1 134 ? 22.422 -0.617 8.086 1 89.38 134 LYS A CA 1
ATOM 1113 C C . LYS A 1 134 ? 21.344 -0.357 9.133 1 89.38 134 LYS A C 1
ATOM 1115 O O . LYS A 1 134 ? 21.078 -1.208 9.984 1 89.38 134 LYS A O 1
ATOM 1120 N N . VAL A 1 135 ? 20.812 0.798 9.062 1 90.38 135 VAL A N 1
ATOM 1121 C CA . VAL A 1 135 ? 19.781 1.166 10.023 1 90.38 135 VAL A CA 1
ATOM 1122 C C . VAL A 1 135 ? 18.438 0.541 9.609 1 90.38 135 VAL A C 1
ATOM 1124 O O . VAL A 1 135 ? 17.984 0.722 8.477 1 90.38 135 VAL A O 1
ATOM 1127 N N . SER A 1 136 ? 17.875 -0.293 10.453 1 84.38 136 SER A N 1
ATOM 1128 C CA . SER A 1 136 ? 16.578 -0.888 10.195 1 84.38 136 SER A CA 1
ATOM 1129 C C . SER A 1 136 ? 15.445 0.041 10.633 1 84.38 136 SER A C 1
ATOM 1131 O O . SER A 1 136 ? 15.438 0.525 11.766 1 84.38 136 SER A O 1
ATOM 1133 N N . ILE A 1 137 ? 14.719 0.436 9.625 1 78.5 137 ILE A N 1
ATOM 1134 C CA . ILE A 1 137 ? 13.547 1.249 9.945 1 78.5 137 ILE A CA 1
ATOM 1135 C C . ILE A 1 137 ? 12.289 0.383 9.898 1 78.5 137 ILE A C 1
ATOM 1137 O O . ILE A 1 137 ? 11.984 -0.225 8.875 1 78.5 137 ILE A O 1
ATOM 1141 N N . LYS A 1 138 ? 11.797 -0.045 11.023 1 68.19 138 LYS A N 1
ATOM 1142 C CA . LYS A 1 138 ? 10.602 -0.879 11.094 1 68.19 138 LYS A CA 1
ATOM 1143 C C . LYS A 1 138 ? 9.336 -0.045 10.898 1 68.19 138 LYS A C 1
ATOM 1145 O O . LYS A 1 138 ? 9.297 1.123 11.289 1 68.19 138 LYS A O 1
ATOM 1150 N N . ARG A 1 139 ? 8.461 -0.555 10.102 1 66.31 139 ARG A N 1
ATOM 1151 C CA . ARG A 1 139 ? 7.184 0.131 9.961 1 66.31 139 ARG A CA 1
ATOM 1152 C C . ARG A 1 139 ? 6.453 0.208 11.297 1 66.31 139 ARG A C 1
ATOM 1154 O O . ARG A 1 139 ? 6.367 -0.786 12.023 1 66.31 139 ARG A O 1
ATOM 1161 N N . THR A 1 140 ? 6.273 1.428 11.844 1 61.69 140 THR A N 1
ATOM 1162 C CA . THR A 1 140 ? 5.836 1.637 13.219 1 61.69 140 THR A CA 1
ATOM 1163 C C . THR A 1 140 ? 4.375 1.237 13.391 1 61.69 140 THR A C 1
ATOM 1165 O O . THR A 1 140 ? 3.996 0.662 14.414 1 61.69 140 THR A O 1
ATOM 1168 N N . SER A 1 141 ? 3.391 1.669 12.398 1 68.75 141 SER A N 1
ATOM 1169 C CA . SER A 1 141 ? 2.016 1.427 12.828 1 68.75 141 SER A CA 1
ATOM 1170 C C . SER A 1 141 ? 1.188 0.81 11.711 1 68.75 141 SER A C 1
ATOM 1172 O O . SER A 1 141 ? 1.241 1.269 10.562 1 68.75 141 SER A O 1
ATOM 1174 N N . LYS A 1 142 ? 0.555 -0.385 12.07 1 81.12 142 LYS A N 1
ATOM 1175 C CA . LYS A 1 142 ? -0.431 -0.994 11.18 1 81.12 142 LYS A CA 1
ATOM 1176 C C . LYS A 1 142 ? -1.79 -0.314 11.32 1 81.12 142 LYS A C 1
ATOM 1178 O O . LYS A 1 142 ? -2.076 0.31 12.344 1 81.12 142 LYS A O 1
ATOM 1183 N N . PRO A 1 143 ? -2.605 -0.404 10.336 1 83.38 143 PRO A N 1
ATOM 1184 C CA . PRO A 1 143 ? -3.936 0.209 10.398 1 83.38 143 PRO A CA 1
ATOM 1185 C C . PRO A 1 143 ? -4.727 -0.223 11.633 1 83.38 143 PRO A C 1
ATOM 1187 O O . PRO A 1 143 ? -5.438 0.59 12.234 1 83.38 143 PRO A O 1
ATOM 1190 N N . LYS A 1 144 ? -4.594 -1.435 12.023 1 82.81 144 LYS A N 1
ATOM 1191 C CA . LYS A 1 144 ? -5.316 -1.946 13.18 1 82.81 144 LYS A CA 1
ATOM 1192 C C . LYS A 1 144 ? -4.895 -1.222 14.461 1 82.81 144 LYS A C 1
ATOM 1194 O O . LYS A 1 144 ? -5.727 -0.922 15.312 1 82.81 144 LYS A O 1
ATOM 1199 N N . ASP A 1 145 ? -3.65 -0.904 14.57 1 84.5 145 ASP A N 1
ATOM 1200 C CA . ASP A 1 145 ? -3.129 -0.181 15.727 1 84.5 145 ASP A CA 1
ATOM 1201 C C . ASP A 1 145 ? -3.672 1.246 15.773 1 84.5 145 ASP A C 1
ATOM 1203 O O . ASP A 1 145 ? -4.055 1.734 16.828 1 84.5 145 ASP A O 1
ATOM 1207 N N . THR A 1 146 ? -3.707 1.794 14.641 1 86.56 146 THR A N 1
ATOM 1208 C CA . THR A 1 146 ? -4.234 3.15 14.547 1 86.56 146 THR A CA 1
ATOM 1209 C C . THR A 1 146 ? -5.715 3.178 14.922 1 86.56 146 THR A C 1
ATOM 1211 O O . THR A 1 146 ? -6.168 4.082 15.625 1 86.56 146 THR A O 1
ATOM 1214 N N . ALA A 1 147 ? -6.449 2.215 14.438 1 87.88 147 ALA A N 1
ATOM 1215 C CA . ALA A 1 147 ? -7.867 2.105 14.766 1 87.88 147 ALA A CA 1
ATOM 1216 C C . ALA A 1 147 ? -8.078 1.993 16.281 1 87.88 147 ALA A C 1
ATOM 1218 O O . ALA A 1 147 ? -8.961 2.643 16.844 1 87.88 147 ALA A O 1
ATOM 1219 N N . ALA A 1 148 ? -7.23 1.233 16.891 1 86.56 148 ALA A N 1
ATOM 1220 C CA . ALA A 1 148 ? -7.332 1.044 18.328 1 86.56 148 ALA A CA 1
ATOM 1221 C C . ALA A 1 148 ? -7.094 2.357 19.078 1 86.56 148 ALA A C 1
ATOM 1223 O O . ALA A 1 148 ? -7.773 2.648 20.062 1 86.56 148 ALA A O 1
ATOM 1224 N N . LYS A 1 149 ? -6.211 3.148 18.578 1 87.69 149 LYS A N 1
ATOM 1225 C CA . LYS A 1 149 ? -5.898 4.434 19.203 1 87.69 149 LYS A CA 1
ATOM 1226 C C . LYS A 1 149 ? -7.047 5.426 19.016 1 87.69 149 LYS A C 1
ATOM 1228 O O . LYS A 1 149 ? -7.254 6.305 19.859 1 87.69 149 LYS A O 1
ATOM 1233 N N . LEU A 1 150 ? -7.742 5.254 17.938 1 89.25 150 LEU A N 1
ATOM 1234 C CA . LEU A 1 150 ? -8.812 6.191 17.594 1 89.25 150 LEU A CA 1
ATOM 1235 C C . LEU A 1 150 ? -10.109 5.812 18.297 1 89.25 150 LEU A C 1
ATOM 1237 O O . LEU A 1 150 ? -10.977 6.664 18.5 1 89.25 150 LEU A O 1
ATOM 1241 N N . GLU A 1 151 ? -10.133 4.559 18.641 1 85.88 151 GLU A N 1
ATOM 1242 C CA . GLU A 1 151 ? -11.367 4.055 19.234 1 85.88 151 GLU A CA 1
ATOM 1243 C C . GLU A 1 151 ? -11.75 4.863 20.469 1 85.88 151 GLU A C 1
ATOM 1245 O O . GLU A 1 151 ? -10.93 5.07 21.375 1 85.88 151 GLU A O 1
ATOM 1250 N N . GLY A 1 152 ? -12.945 5.406 20.516 1 85.62 152 GLY A N 1
ATOM 1251 C CA . GLY A 1 152 ? -13.469 6.145 21.656 1 85.62 152 GLY A CA 1
ATOM 1252 C C . GLY A 1 152 ? -13.117 7.621 21.609 1 85.62 152 GLY A C 1
ATOM 1253 O O . GLY A 1 152 ? -13.562 8.391 22.469 1 85.62 152 GLY A O 1
ATOM 1254 N N . LYS A 1 153 ? -12.32 8.062 20.625 1 92.12 153 LYS A N 1
ATOM 1255 C CA . LYS A 1 153 ? -11.883 9.453 20.578 1 92.12 153 LYS A CA 1
ATOM 1256 C C . LYS A 1 153 ? -12.609 10.219 19.484 1 92.12 153 LYS A C 1
ATOM 1258 O O . LYS A 1 153 ? -12.391 11.422 19.312 1 92.12 153 LYS A O 1
ATOM 1263 N N . LEU A 1 154 ? -13.43 9.539 18.75 1 94.44 154 LEU A N 1
ATOM 1264 C CA . LEU A 1 154 ? -14.117 10.133 17.609 1 94.44 154 LEU A CA 1
ATOM 1265 C C . LEU A 1 154 ? -15.57 10.461 17.969 1 94.44 154 LEU A C 1
ATOM 1267 O O . LEU A 1 154 ? -16.078 10.023 19 1 94.44 154 LEU A O 1
ATOM 1271 N N . LEU A 1 155 ? -16.125 11.344 17.172 1 95.56 155 LEU A N 1
ATOM 1272 C CA . LEU A 1 155 ? -17.562 11.562 17.234 1 95.56 155 LEU A CA 1
ATOM 1273 C C . LEU A 1 155 ? -18.312 10.453 16.516 1 95.56 155 LEU A C 1
ATOM 1275 O O . LEU A 1 155 ? -17.984 10.109 15.375 1 95.56 155 LEU A O 1
ATOM 1279 N N . GLN A 1 156 ? -19.25 9.875 17.25 1 89.62 156 GLN A N 1
ATOM 1280 C CA . GLN A 1 156 ? -20 8.781 16.641 1 89.62 156 GLN A CA 1
ATOM 1281 C C . GLN A 1 156 ? -21.453 9.18 16.422 1 89.62 156 GLN A C 1
ATOM 1283 O O . GLN A 1 156 ? -22.078 9.82 17.281 1 89.62 156 GLN A O 1
ATOM 1288 N N . GLU A 1 157 ? -21.953 8.797 15.273 1 84.38 157 GLU A N 1
ATOM 1289 C CA . GLU A 1 157 ? -23.375 8.891 14.922 1 84.38 157 GLU A CA 1
ATOM 1290 C C . GLU A 1 157 ? -23.969 10.227 15.359 1 84.38 157 GLU A C 1
ATOM 1292 O O . GLU A 1 157 ? -23.547 11.289 14.875 1 84.38 157 GLU A O 1
ATOM 1297 N N . ASN A 1 158 ? -24.719 10.172 16.422 1 91.06 158 ASN A N 1
ATOM 1298 C CA . ASN A 1 158 ? -25.484 11.352 16.859 1 91.06 158 ASN A CA 1
ATOM 1299 C C . ASN A 1 158 ? -24.562 12.414 17.453 1 91.06 158 ASN A C 1
ATOM 1301 O O . ASN A 1 158 ? -24.922 13.586 17.516 1 91.06 158 ASN A O 1
ATOM 1305 N N . GLU A 1 159 ? -23.359 12.008 17.812 1 94.94 159 GLU A N 1
ATOM 1306 C CA . GLU A 1 159 ? -22.438 12.938 18.438 1 94.94 159 GLU A CA 1
ATOM 1307 C C . GLU A 1 159 ? -21.984 14.023 17.453 1 94.94 159 GLU A C 1
ATOM 1309 O O . GLU A 1 159 ? -21.609 15.125 17.875 1 94.94 159 GLU A O 1
ATOM 1314 N N . ILE A 1 160 ? -22.047 13.695 16.234 1 95.5 160 ILE A N 1
ATOM 1315 C CA . ILE A 1 160 ? -21.672 14.664 15.211 1 95.5 160 ILE A CA 1
ATOM 1316 C C . ILE A 1 160 ? -22.625 15.844 15.227 1 95.5 160 ILE A C 1
ATOM 1318 O O . ILE A 1 160 ? -22.203 17 15.375 1 95.5 160 ILE A O 1
ATOM 1322 N N . ASP A 1 161 ? -23.859 15.508 15.211 1 95.19 161 ASP A N 1
ATOM 1323 C CA . ASP A 1 161 ? -24.875 16.562 15.234 1 95.19 161 ASP A CA 1
ATOM 1324 C C . ASP A 1 161 ? -24.875 17.297 16.578 1 95.19 161 ASP A C 1
ATOM 1326 O O . ASP A 1 161 ? -25.078 18.5 16.625 1 95.19 161 ASP A O 1
ATOM 1330 N N . GLU A 1 162 ? -24.641 16.562 17.578 1 97 162 GLU A N 1
ATOM 1331 C CA . GLU A 1 162 ? -24.609 17.156 18.906 1 97 162 GLU A CA 1
ATOM 1332 C C . GLU A 1 162 ? -23.469 18.156 19.047 1 97 162 GLU A C 1
ATOM 1334 O O . GLU A 1 162 ? -23.625 19.219 19.656 1 97 162 GLU A O 1
ATOM 1339 N N . PHE A 1 163 ? -22.359 17.828 18.531 1 97.81 163 PHE A N 1
ATOM 1340 C CA . PHE A 1 163 ? -21.188 18.703 18.609 1 97.81 163 PHE A CA 1
ATOM 1341 C C . PHE A 1 163 ? -21.438 19.984 17.812 1 97.81 163 PHE A C 1
ATOM 1343 O O . PHE A 1 163 ? -21.125 21.078 18.297 1 97.81 163 PHE A O 1
ATOM 1350 N N . ILE A 1 164 ? -22 19.859 16.641 1 97.44 164 ILE A N 1
ATOM 1351 C CA . ILE A 1 164 ? -22.297 21.016 15.812 1 97.44 164 ILE A CA 1
ATOM 1352 C C . ILE A 1 164 ? -23.297 21.938 16.531 1 97.44 164 ILE A C 1
ATOM 1354 O O . ILE A 1 164 ? -23.109 23.141 16.594 1 97.44 164 ILE A O 1
ATOM 1358 N N . ARG A 1 165 ? -24.281 21.328 17.156 1 96.88 165 ARG A N 1
ATOM 1359 C CA . ARG A 1 165 ? -25.266 22.078 17.906 1 96.88 165 ARG A CA 1
ATOM 1360 C C . ARG A 1 165 ? -24.641 22.766 19.125 1 96.88 165 ARG A C 1
ATOM 1362 O O . ARG A 1 165 ? -24.969 23.906 19.438 1 96.88 165 ARG A O 1
ATOM 1369 N N . PHE A 1 166 ? -23.797 22.062 19.703 1 97.88 166 PHE A N 1
ATOM 1370 C CA . PHE A 1 166 ? -23.109 22.594 20.875 1 97.88 166 PHE A CA 1
ATOM 1371 C C . PHE A 1 166 ? -22.375 23.875 20.516 1 97.88 166 PHE A C 1
ATOM 1373 O O . PHE A 1 166 ? -22.469 24.875 21.25 1 97.88 166 PHE A O 1
ATOM 1380 N N . ILE A 1 167 ? -21.672 23.906 19.469 1 97.75 167 ILE A N 1
ATOM 1381 C CA . ILE A 1 167 ? -20.891 25.062 19.031 1 97.75 167 ILE A CA 1
ATOM 1382 C C . ILE A 1 167 ? -21.844 26.203 18.672 1 97.75 167 ILE A C 1
ATOM 1384 O O . ILE A 1 167 ? -21.594 27.359 19.062 1 97.75 167 ILE A O 1
ATOM 1388 N N . HIS A 1 168 ? -22.891 25.875 18.047 1 96.75 168 HIS A N 1
ATOM 1389 C CA . HIS A 1 168 ? -23.812 26.875 17.531 1 96.75 168 HIS A CA 1
ATOM 1390 C C . HIS A 1 168 ? -24.625 27.516 18.641 1 96.75 168 HIS A C 1
ATOM 1392 O O . HIS A 1 168 ? -24.922 28.703 18.609 1 96.75 168 HIS A O 1
ATOM 1398 N N . GLU A 1 169 ? -24.938 26.688 19.672 1 95.38 169 GLU A N 1
ATOM 1399 C CA . GLU A 1 169 ? -25.969 27.172 20.594 1 95.38 169 GLU A CA 1
ATOM 1400 C C . GLU A 1 169 ? -25.5 27.062 22.047 1 95.38 169 GLU A C 1
ATOM 1402 O O . GLU A 1 169 ? -25.656 28 22.828 1 95.38 169 GLU A O 1
ATOM 1407 N N . ASP A 1 170 ? -24.891 25.969 22.344 1 95.31 170 ASP A N 1
ATOM 1408 C CA . ASP A 1 170 ? -24.75 25.609 23.75 1 95.31 170 ASP A CA 1
ATOM 1409 C C . ASP A 1 170 ? -23.453 26.172 24.328 1 95.31 170 ASP A C 1
ATOM 1411 O O . ASP A 1 170 ? -23.328 26.312 25.547 1 95.31 170 ASP A O 1
ATOM 1415 N N . TYR A 1 171 ? -22.547 26.484 23.516 1 96.38 171 TYR A N 1
ATOM 1416 C CA . TYR A 1 171 ? -21.234 26.922 24 1 96.38 171 TYR A CA 1
ATOM 1417 C C . TYR A 1 171 ? -21.344 28.219 24.781 1 96.38 171 TYR A C 1
ATOM 1419 O O . TYR A 1 171 ? -20.562 28.453 25.703 1 96.38 171 TYR A O 1
ATOM 1427 N N . ALA A 1 172 ? -22.312 29.047 24.469 1 93.44 172 ALA A N 1
ATOM 1428 C CA . ALA A 1 172 ? -22.5 30.328 25.141 1 93.44 172 ALA A CA 1
ATOM 1429 C C . ALA A 1 172 ? -22.656 30.125 26.656 1 93.44 172 ALA A C 1
ATOM 1431 O O . ALA A 1 172 ? -22.125 30.922 27.438 1 93.44 172 ALA A O 1
ATOM 1432 N N . ASN A 1 173 ? -23.297 29.078 26.969 1 94.19 173 ASN A N 1
ATOM 1433 C CA . ASN A 1 173 ? -23.531 28.781 28.391 1 94.19 173 ASN A CA 1
ATOM 1434 C C . ASN A 1 173 ? -22.234 28.422 29.109 1 94.19 173 ASN A C 1
ATOM 1436 O O . ASN A 1 173 ? -22.094 28.672 30.312 1 94.19 173 ASN A O 1
ATOM 1440 N N . GLU A 1 174 ? -21.344 27.875 28.406 1 92.12 174 GLU A N 1
ATOM 1441 C CA . GLU A 1 174 ? -20.078 27.422 28.969 1 92.12 174 GLU A CA 1
ATOM 1442 C C . GLU A 1 174 ? -19.172 28.594 29.312 1 92.12 174 GLU A C 1
ATOM 1444 O O . GLU A 1 174 ? -18.312 28.484 30.203 1 92.12 174 GLU A O 1
ATOM 1449 N N . VAL A 1 175 ? -19.438 29.688 28.641 1 91.62 175 VAL A N 1
ATOM 1450 C CA . VAL A 1 175 ? -18.547 30.828 28.859 1 91.62 175 VAL A CA 1
ATOM 1451 C C . VAL A 1 175 ? -19.344 32.031 29.359 1 91.62 175 VAL A C 1
ATOM 1453 O O . VAL A 1 175 ? -18.891 33.188 29.219 1 91.62 175 VAL A O 1
ATOM 1456 N N . ALA A 1 176 ? -20.422 31.859 29.922 1 90.75 176 ALA A N 1
ATOM 1457 C CA . ALA A 1 176 ? -21.359 32.906 30.297 1 90.75 176 ALA A CA 1
ATOM 1458 C C . ALA A 1 176 ? -20.719 33.875 31.297 1 90.75 176 ALA A C 1
ATOM 1460 O O . ALA A 1 176 ? -21.078 35.062 31.328 1 90.75 176 ALA A O 1
ATOM 1461 N N . ASP A 1 177 ? -19.766 33.438 32 1 92.75 177 ASP A N 1
ATOM 1462 C CA . ASP A 1 177 ? -19.188 34.25 33.062 1 92.75 177 ASP A CA 1
ATOM 1463 C C . ASP A 1 177 ? -17.984 35.062 32.562 1 92.75 177 ASP A C 1
ATOM 1465 O O . ASP A 1 177 ? -17.406 35.844 33.312 1 92.75 177 ASP A O 1
ATOM 1469 N N . ASN A 1 178 ? -17.688 34.906 31.328 1 93.62 178 ASN A N 1
ATOM 1470 C CA . ASN A 1 178 ? -16.562 35.594 30.719 1 93.62 178 ASN A CA 1
ATOM 1471 C C . ASN A 1 178 ? -17.016 36.5 29.578 1 93.62 178 ASN A C 1
ATOM 1473 O O . ASN A 1 178 ? -17.234 36.062 28.453 1 93.62 178 ASN A O 1
ATOM 1477 N N . LYS A 1 179 ? -17.016 37.812 29.828 1 93.25 179 LYS A N 1
ATOM 1478 C CA . LYS A 1 179 ? -17.562 38.781 28.891 1 93.25 179 LYS A CA 1
ATOM 1479 C C . LYS A 1 179 ? -16.781 38.781 27.578 1 93.25 179 LYS A C 1
ATOM 1481 O O . LYS A 1 179 ? -17.375 38.812 26.5 1 93.25 179 LYS A O 1
ATOM 1486 N N . GLN A 1 180 ? -15.5 38.688 27.734 1 92.56 180 GLN A N 1
ATOM 1487 C CA . GLN A 1 180 ? -14.664 38.688 26.531 1 92.56 180 GLN A CA 1
ATOM 1488 C C . GLN A 1 180 ? -14.914 37.438 25.703 1 92.56 180 GLN A C 1
ATOM 1490 O O . GLN A 1 180 ? -14.984 37.5 24.469 1 92.56 180 GLN A O 1
ATOM 1495 N N . ALA A 1 181 ? -15.039 36.375 26.328 1 93.06 181 ALA A N 1
ATOM 1496 C CA . ALA A 1 181 ? -15.273 35.094 25.656 1 93.06 181 ALA A CA 1
ATOM 1497 C C . ALA A 1 181 ? -16.641 35.062 24.969 1 93.06 181 ALA A C 1
ATOM 1499 O O . ALA A 1 181 ? -16.781 34.562 23.859 1 93.06 181 ALA A O 1
ATOM 1500 N N . ILE A 1 182 ? -17.609 35.625 25.594 1 94.06 182 ILE A N 1
ATOM 1501 C CA . ILE A 1 182 ? -18.953 35.656 25.031 1 94.06 182 ILE A CA 1
ATOM 1502 C C . ILE A 1 182 ? -18.969 36.562 23.797 1 94.06 182 ILE A C 1
ATOM 1504 O O . ILE A 1 182 ? -19.656 36.25 22.812 1 94.06 182 ILE A O 1
ATOM 1508 N N . TYR A 1 183 ? -18.312 37.656 23.922 1 93.62 183 TYR A N 1
ATOM 1509 C CA . TYR A 1 183 ? -18.234 38.562 22.781 1 93.62 183 TYR A CA 1
ATOM 1510 C C . TYR A 1 183 ? -17.578 37.875 21.578 1 93.62 183 TYR A C 1
ATOM 1512 O O . TYR A 1 183 ? -18.109 37.938 20.469 1 93.62 183 TYR A O 1
ATOM 1520 N N . ALA A 1 184 ? -16.469 37.281 21.844 1 93.81 184 ALA A N 1
ATOM 1521 C CA . ALA A 1 184 ? -15.766 36.562 20.766 1 93.81 184 ALA A CA 1
ATOM 1522 C C . ALA A 1 184 ? -16.641 35.469 20.172 1 93.81 184 ALA A C 1
ATOM 1524 O O . ALA A 1 184 ? -16.672 35.281 18.953 1 93.81 184 ALA A O 1
ATOM 1525 N N . TYR A 1 185 ? -17.297 34.812 21.016 1 95.81 185 TYR A N 1
ATOM 1526 C CA . TYR A 1 185 ? -18.203 33.75 20.578 1 95.81 185 TYR A CA 1
ATOM 1527 C C . TYR A 1 185 ? -19.312 34.312 19.688 1 95.81 185 TYR A C 1
ATOM 1529 O O . TYR A 1 185 ? -19.594 33.781 18.625 1 95.81 185 TYR A O 1
ATOM 1537 N N . THR A 1 186 ? -19.859 35.312 20.109 1 94.69 186 THR A N 1
ATOM 1538 C CA . THR A 1 186 ? -20.953 35.938 19.359 1 94.69 186 THR A CA 1
ATOM 1539 C C . THR A 1 186 ? -20.484 36.406 17.984 1 94.69 186 THR A C 1
ATOM 1541 O O . THR A 1 186 ? -21.219 36.25 17 1 94.69 186 THR A O 1
ATOM 1544 N N . GLN A 1 187 ? -19.312 36.812 17.938 1 93.94 187 GLN A N 1
ATOM 1545 C CA . GLN A 1 187 ? -18.75 37.312 16.672 1 93.94 187 GLN A CA 1
ATOM 1546 C C . GLN A 1 187 ? -18.406 36.156 15.742 1 93.94 187 GLN A C 1
ATOM 1548 O O . GLN A 1 187 ? -18.547 36.281 14.516 1 93.94 187 GLN A O 1
ATOM 1553 N N . ASN A 1 188 ? -17.969 35 16.312 1 97.12 188 ASN A N 1
ATOM 1554 C CA . ASN A 1 188 ? -17.312 34.031 15.469 1 97.12 188 ASN A CA 1
ATOM 1555 C C . ASN A 1 188 ? -18.109 32.719 15.398 1 97.12 188 ASN A C 1
ATOM 1557 O O . ASN A 1 188 ? -17.766 31.828 14.633 1 97.12 188 ASN A O 1
ATOM 1561 N N . ARG A 1 189 ? -19.172 32.562 16.141 1 97.06 189 ARG A N 1
ATOM 1562 C CA . ARG A 1 189 ? -19.891 31.312 16.266 1 97.06 189 ARG A CA 1
ATOM 1563 C C . ARG A 1 189 ? -20.359 30.812 14.906 1 97.06 189 ARG A C 1
ATOM 1565 O O . ARG A 1 189 ? -20.312 29.609 14.625 1 97.06 189 ARG A O 1
ATOM 1572 N N . VAL A 1 190 ? -20.844 31.719 14.047 1 97.88 190 VAL A N 1
ATOM 1573 C CA . VAL A 1 190 ? -21.344 31.312 12.742 1 97.88 190 VAL A CA 1
ATOM 1574 C C . VAL A 1 190 ? -20.203 30.75 11.891 1 97.88 190 VAL A C 1
ATOM 1576 O O . VAL A 1 190 ? -20.359 29.688 11.266 1 97.88 190 VAL A O 1
ATOM 1579 N N . ARG A 1 191 ? -19.062 31.422 11.891 1 98.19 191 ARG A N 1
ATOM 1580 C CA . ARG A 1 191 ? -17.891 30.969 11.164 1 98.19 191 ARG A CA 1
ATOM 1581 C C . ARG A 1 191 ? -17.391 29.625 11.703 1 98.19 191 ARG A C 1
ATOM 1583 O O . ARG A 1 191 ? -17.141 28.703 10.938 1 98.19 191 ARG A O 1
ATOM 1590 N N . ASP A 1 192 ? -17.281 29.562 13.023 1 98.62 192 ASP A N 1
ATOM 1591 C CA . ASP A 1 192 ? -16.75 28.375 13.672 1 98.62 192 ASP A CA 1
ATOM 1592 C C . ASP A 1 192 ? -17.656 27.156 13.414 1 98.62 192 ASP A C 1
ATOM 1594 O O . ASP A 1 192 ? -17.156 26.078 13.117 1 98.62 192 ASP A O 1
ATOM 1598 N N . THR A 1 193 ? -18.953 27.391 13.531 1 98.44 193 THR A N 1
ATOM 1599 C CA . THR A 1 193 ? -19.906 26.328 13.25 1 98.44 193 THR A CA 1
ATOM 1600 C C . THR A 1 193 ? -19.797 25.875 11.805 1 98.44 193 THR A C 1
ATOM 1602 O O . THR A 1 193 ? -19.844 24.672 11.516 1 98.44 193 THR A O 1
ATOM 1605 N N . CYS A 1 194 ? -19.656 26.797 10.914 1 98.38 194 CYS A N 1
ATOM 1606 C CA . CYS A 1 194 ? -19.562 26.5 9.492 1 98.38 194 CYS A CA 1
ATOM 1607 C C . CYS A 1 194 ? -18.328 25.641 9.195 1 98.38 194 CYS A C 1
ATOM 1609 O O . CYS A 1 194 ? -18.422 24.625 8.516 1 98.38 194 CYS A O 1
ATOM 1611 N N . ILE A 1 195 ? -17.188 26 9.703 1 98.62 195 ILE A N 1
ATOM 1612 C CA . ILE A 1 195 ? -15.922 25.312 9.461 1 98.62 195 ILE A CA 1
ATOM 1613 C C . ILE A 1 195 ? -16.031 23.875 9.961 1 98.62 195 ILE A C 1
ATOM 1615 O O . ILE A 1 195 ? -15.727 22.922 9.219 1 98.62 195 ILE A O 1
ATOM 1619 N N . ILE A 1 196 ? -16.484 23.688 11.148 1 98.5 196 ILE A N 1
ATOM 1620 C CA . ILE A 1 196 ? -16.547 22.375 11.766 1 98.5 196 ILE A CA 1
ATOM 1621 C C . ILE A 1 196 ? -17.609 21.516 11.07 1 98.5 196 ILE A C 1
ATOM 1623 O O . ILE A 1 196 ? -17.375 20.344 10.789 1 98.5 196 ILE A O 1
ATOM 1627 N N . SER A 1 197 ? -18.719 22.156 10.797 1 97.88 197 SER A N 1
ATOM 1628 C CA . SER A 1 197 ? -19.75 21.453 10.047 1 97.88 197 SER A CA 1
ATOM 1629 C C . SER A 1 197 ? -19.234 20.984 8.695 1 97.88 197 SER A C 1
ATOM 1631 O O . SER A 1 197 ? -19.484 19.859 8.289 1 97.88 197 SER A O 1
ATOM 1633 N N . LEU A 1 198 ? -18.531 21.828 8.039 1 97.81 198 LEU A N 1
ATOM 1634 C CA . LEU A 1 198 ? -18 21.484 6.723 1 97.81 198 LEU A CA 1
ATOM 1635 C C . LEU A 1 198 ? -17.031 20.312 6.812 1 97.81 198 LEU A C 1
ATOM 1637 O O . LEU A 1 198 ? -17.094 19.391 5.996 1 97.81 198 LEU A O 1
ATOM 1641 N N . ILE A 1 199 ? -16.141 20.312 7.762 1 98.19 199 ILE A N 1
ATOM 1642 C CA . ILE A 1 199 ? -15.188 19.234 7.953 1 98.19 199 ILE A CA 1
ATOM 1643 C C . ILE A 1 199 ? -15.93 17.938 8.258 1 98.19 199 ILE A C 1
ATOM 1645 O O . ILE A 1 199 ? -15.648 16.891 7.66 1 98.19 199 ILE A O 1
ATOM 1649 N N . LEU A 1 200 ? -16.953 18.031 9.109 1 97.88 200 LEU A N 1
ATOM 1650 C CA . LEU A 1 200 ? -17.703 16.859 9.562 1 97.88 200 LEU A CA 1
ATOM 1651 C C . LEU A 1 200 ? -18.641 16.359 8.477 1 97.88 200 LEU A C 1
ATOM 1653 O O . LEU A 1 200 ? -19.234 15.289 8.609 1 97.88 200 LEU A O 1
ATOM 1657 N N . ASN A 1 201 ? -18.75 17.109 7.398 1 96.75 201 ASN A N 1
ATOM 1658 C CA . ASN A 1 201 ? -19.656 16.703 6.328 1 96.75 201 ASN A CA 1
ATOM 1659 C C . ASN A 1 201 ? -18.906 16.5 5.012 1 96.75 201 ASN A C 1
ATOM 1661 O O . ASN A 1 201 ? -19.531 16.25 3.977 1 96.75 201 ASN A O 1
ATOM 1665 N N . SER A 1 202 ? -17.594 16.625 5 1 96.5 202 SER A N 1
ATOM 1666 C CA . SER A 1 202 ? -16.844 16.438 3.768 1 96.5 202 SER A CA 1
ATOM 1667 C C . SER A 1 202 ? -15.539 15.688 4.02 1 96.5 202 SER A C 1
ATOM 1669 O O . SER A 1 202 ? -14.914 15.18 3.086 1 96.5 202 SER A O 1
ATOM 1671 N N . GLY A 1 203 ? -15.023 15.742 5.211 1 96.81 203 GLY A N 1
ATOM 1672 C CA . GLY A 1 203 ? -13.789 15.055 5.547 1 96.81 203 GLY A CA 1
ATOM 1673 C C . GLY A 1 203 ? -12.547 15.805 5.098 1 96.81 203 GLY A C 1
ATOM 1674 O O . GLY A 1 203 ? -11.5 15.195 4.848 1 96.81 203 GLY A O 1
ATOM 1675 N N . LEU A 1 204 ? -12.555 17.109 5.059 1 96.56 204 LEU A N 1
ATOM 1676 C CA . LEU A 1 204 ? -11.438 17.922 4.582 1 96.56 204 LEU A CA 1
ATOM 1677 C C . LEU A 1 204 ? -10.305 17.938 5.605 1 96.56 204 LEU A C 1
ATOM 1679 O O . LEU A 1 204 ? -10.555 17.922 6.812 1 96.56 204 LEU A O 1
ATOM 1683 N N . ARG A 1 205 ? -9.102 17.969 5.074 1 95.06 205 ARG A N 1
ATOM 1684 C CA . ARG A 1 205 ? -7.938 18.25 5.914 1 95.06 205 ARG A CA 1
ATOM 1685 C C . ARG A 1 205 ? -7.879 19.719 6.293 1 95.06 205 ARG A C 1
ATOM 1687 O O . ARG A 1 205 ? -8.43 20.562 5.59 1 95.06 205 ARG A O 1
ATOM 1694 N N . VAL A 1 206 ? -7.152 20.062 7.355 1 96.19 206 VAL A N 1
ATOM 1695 C CA . VAL A 1 206 ? -7.062 21.453 7.828 1 96.19 206 VAL A CA 1
ATOM 1696 C C . VAL A 1 206 ? -6.418 22.312 6.75 1 96.19 206 VAL A C 1
ATOM 1698 O O . VAL A 1 206 ? -6.836 23.453 6.535 1 96.19 206 VAL A O 1
ATOM 1701 N N . SER A 1 207 ? -5.398 21.797 6.043 1 93.06 207 SER A N 1
ATOM 1702 C CA . SER A 1 207 ? -4.715 22.578 5.008 1 93.06 207 SER A CA 1
ATOM 1703 C C . SER A 1 207 ? -5.648 22.875 3.84 1 93.06 207 SER A C 1
ATOM 1705 O O . SER A 1 207 ? -5.559 23.938 3.227 1 93.06 207 SER A O 1
ATOM 1707 N N . GLU A 1 208 ? -6.523 21.922 3.568 1 94.12 208 GLU A N 1
ATOM 1708 C CA . GLU A 1 208 ? -7.5 22.141 2.504 1 94.12 208 GLU A CA 1
ATOM 1709 C C . GLU A 1 208 ? -8.492 23.234 2.871 1 94.12 208 GLU A C 1
ATOM 1711 O O . GLU A 1 208 ? -8.836 24.078 2.035 1 94.12 208 GLU A O 1
ATOM 1716 N N . VAL A 1 209 ? -8.867 23.281 4.133 1 95.94 209 VAL A N 1
ATOM 1717 C CA . VAL A 1 209 ? -9.789 24.297 4.633 1 95.94 209 VAL A CA 1
ATOM 1718 C C . VAL A 1 209 ? -9.125 25.672 4.594 1 95.94 209 VAL A C 1
ATOM 1720 O O . VAL A 1 209 ? -9.703 26.641 4.102 1 95.94 209 VAL A O 1
ATOM 1723 N N . VAL A 1 210 ? -7.914 25.719 5.02 1 95 210 VAL A N 1
ATOM 1724 C CA . VAL A 1 210 ? -7.164 26.969 5.102 1 95 210 VAL A CA 1
ATOM 1725 C C . VAL A 1 210 ? -6.969 27.547 3.705 1 95 210 VAL A C 1
ATOM 1727 O O . VAL A 1 210 ? -7.086 28.766 3.508 1 95 210 VAL A O 1
ATOM 1730 N N . ASN A 1 211 ? -6.824 26.688 2.699 1 92.81 211 ASN A N 1
ATOM 1731 C CA . ASN A 1 211 ? -6.48 27.141 1.353 1 92.81 211 ASN A CA 1
ATOM 1732 C C . ASN A 1 211 ? -7.727 27.469 0.535 1 92.81 211 ASN A C 1
ATOM 1734 O O . ASN A 1 211 ? -7.629 28.047 -0.548 1 92.81 211 ASN A O 1
ATOM 1738 N N . MET A 1 212 ? -8.852 27.266 1.069 1 94.69 212 MET A N 1
ATOM 1739 C CA . MET A 1 212 ? -10.078 27.422 0.301 1 94.69 212 MET A CA 1
ATOM 1740 C C . MET A 1 212 ? -10.398 28.906 0.085 1 94.69 212 MET A C 1
ATOM 1742 O O . MET A 1 212 ? -10.266 29.719 1.007 1 94.69 212 MET A O 1
ATOM 1746 N N . ASN A 1 213 ? -10.836 29.234 -1.151 1 95.44 213 ASN A N 1
ATOM 1747 C CA . ASN A 1 213 ? -11.305 30.578 -1.515 1 95.44 213 ASN A CA 1
ATOM 1748 C C . ASN A 1 213 ? -12.82 30.594 -1.71 1 95.44 213 ASN A C 1
ATOM 1750 O O . ASN A 1 213 ? -13.461 29.547 -1.771 1 95.44 213 ASN A O 1
ATOM 1754 N N . VAL A 1 214 ? -13.359 31.766 -1.803 1 94.88 214 VAL A N 1
ATOM 1755 C CA . VAL A 1 214 ? -14.805 31.984 -1.925 1 94.88 214 VAL A CA 1
ATOM 1756 C C . VAL A 1 214 ? -15.312 31.344 -3.215 1 94.88 214 VAL A C 1
ATOM 1758 O O . VAL A 1 214 ? -16.438 30.844 -3.264 1 94.88 214 VAL A O 1
ATOM 1761 N N . ASP A 1 215 ? -14.461 31.203 -4.172 1 93.56 215 ASP A N 1
ATOM 1762 C CA . ASP A 1 215 ? -14.883 30.688 -5.465 1 93.56 215 ASP A CA 1
ATOM 1763 C C . ASP A 1 215 ? -14.664 29.172 -5.551 1 93.56 215 ASP A C 1
ATOM 1765 O O . ASP A 1 215 ? -14.891 28.562 -6.594 1 93.56 215 ASP A O 1
ATOM 1769 N N . ASP A 1 216 ? -14.289 28.547 -4.512 1 94.94 216 ASP A N 1
ATOM 1770 C CA . ASP A 1 216 ? -13.891 27.156 -4.57 1 94.94 216 ASP A CA 1
ATOM 1771 C C . ASP A 1 216 ? -15.039 26.234 -4.172 1 94.94 216 ASP A C 1
ATOM 1773 O O . ASP A 1 216 ? -14.82 25.109 -3.705 1 94.94 216 ASP A O 1
ATOM 1777 N N . PHE A 1 217 ? -16.219 26.703 -4.145 1 91.38 217 PHE A N 1
ATOM 1778 C CA . PHE A 1 217 ? -17.312 25.797 -3.85 1 91.38 217 PHE A CA 1
ATOM 1779 C C . PHE A 1 217 ? -18.5 26.031 -4.781 1 91.38 217 PHE A C 1
ATOM 1781 O O . PHE A 1 217 ? -18.641 27.125 -5.328 1 91.38 217 PHE A O 1
ATOM 1788 N N . ASP A 1 218 ? -19.141 25.016 -5.055 1 93.88 218 ASP A N 1
ATOM 1789 C CA . ASP A 1 218 ? -20.391 24.969 -5.793 1 93.88 218 ASP A CA 1
ATOM 1790 C C . ASP A 1 218 ? -21.531 24.453 -4.914 1 93.88 218 ASP A C 1
ATOM 1792 O O . ASP A 1 218 ? -21.625 23.25 -4.668 1 93.88 218 ASP A O 1
ATOM 1796 N N . MET A 1 219 ? -22.391 25.391 -4.504 1 92.25 219 MET A N 1
ATOM 1797 C CA . MET A 1 219 ? -23.438 25.047 -3.562 1 92.25 219 MET A CA 1
ATOM 1798 C C . MET A 1 219 ? -24.469 24.125 -4.219 1 92.25 219 MET A C 1
ATOM 1800 O O . MET A 1 219 ? -24.969 23.188 -3.592 1 92.25 219 MET A O 1
ATOM 1804 N N . LYS A 1 220 ? -24.734 24.328 -5.406 1 92.31 220 LYS A N 1
ATOM 1805 C CA . LYS A 1 220 ? -25.734 23.562 -6.125 1 92.31 220 LYS A CA 1
ATOM 1806 C C . LYS A 1 220 ? -25.297 22.109 -6.297 1 92.31 220 LYS A C 1
ATOM 1808 O O . LYS A 1 220 ? -26.062 21.172 -6.051 1 92.31 220 LYS A O 1
ATOM 1813 N N . LYS A 1 221 ? -24.094 21.906 -6.66 1 93.62 221 LYS A N 1
ATOM 1814 C CA . LYS A 1 221 ? -23.578 20.562 -6.906 1 93.62 221 LYS A CA 1
ATOM 1815 C C . LYS A 1 221 ? -23 19.953 -5.629 1 93.62 221 LYS A C 1
ATOM 1817 O O . LYS A 1 221 ? -22.641 18.781 -5.609 1 93.62 221 LYS A O 1
ATOM 1822 N N . LYS A 1 222 ? -22.922 20.75 -4.531 1 95.5 222 LYS A N 1
ATOM 1823 C CA . LYS A 1 222 ? -22.328 20.344 -3.256 1 95.5 222 LYS A CA 1
ATOM 1824 C C . LYS A 1 222 ? -20.906 19.844 -3.441 1 95.5 222 LYS A C 1
ATOM 1826 O O . LYS A 1 222 ? -20.547 18.75 -2.982 1 95.5 222 LYS A O 1
ATOM 1831 N N . LEU A 1 223 ? -20.172 20.703 -4.191 1 96 223 LEU A N 1
ATOM 1832 C CA . LEU A 1 223 ? -18.781 20.391 -4.5 1 96 223 LEU A CA 1
ATOM 1833 C C . LEU A 1 223 ? -17.844 21.469 -3.953 1 96 223 LEU A C 1
ATOM 1835 O O . LEU A 1 223 ? -18.141 22.656 -4.055 1 96 223 LEU A O 1
ATOM 1839 N N . LEU A 1 224 ? -16.781 21.016 -3.338 1 95.19 224 LEU A N 1
ATOM 1840 C CA . LEU A 1 224 ? -15.656 21.844 -2.959 1 95.19 224 LEU A CA 1
ATOM 1841 C C . LEU A 1 224 ? -14.445 21.547 -3.838 1 95.19 224 LEU A C 1
ATOM 1843 O O . LEU A 1 224 ? -14.188 20.391 -4.172 1 95.19 224 LEU A O 1
ATOM 1847 N N . TYR A 1 225 ? -13.742 22.531 -4.242 1 94.06 225 TYR A N 1
ATOM 1848 C CA . TYR A 1 225 ? -12.508 22.359 -4.996 1 94.06 225 TYR A CA 1
ATOM 1849 C C . TYR A 1 225 ? -11.289 22.672 -4.129 1 94.06 225 TYR A C 1
ATOM 1851 O O . TYR A 1 225 ? -11.062 23.812 -3.748 1 94.06 225 TYR A O 1
ATOM 1859 N N . VAL A 1 226 ? -10.539 21.625 -3.844 1 92.69 226 VAL A N 1
ATOM 1860 C CA . VAL A 1 226 ? -9.461 21.812 -2.881 1 92.69 226 VAL A CA 1
ATOM 1861 C C . VAL A 1 226 ? -8.148 21.297 -3.463 1 92.69 226 VAL A C 1
ATOM 1863 O O . VAL A 1 226 ? -8.148 20.438 -4.359 1 92.69 226 VAL A O 1
ATOM 1866 N N . PHE A 1 227 ? -7.004 21.859 -2.906 1 86.81 227 PHE A N 1
ATOM 1867 C CA . PHE A 1 227 ? -5.676 21.344 -3.203 1 86.81 227 PHE A CA 1
ATOM 1868 C C . PHE A 1 227 ? -5.359 20.141 -2.332 1 86.81 227 PHE A C 1
ATOM 1870 O O . PHE A 1 227 ? -5.277 20.25 -1.107 1 86.81 227 PHE A O 1
ATOM 1877 N N . ARG A 1 228 ? -5.305 18.938 -2.85 1 82.06 228 ARG A N 1
ATOM 1878 C CA . ARG A 1 228 ? -5.023 17.75 -2.055 1 82.06 228 ARG A CA 1
ATOM 1879 C C . ARG A 1 228 ? -3.561 17.344 -2.18 1 82.06 228 ARG A C 1
ATOM 1881 O O . ARG A 1 228 ? -2.969 17.453 -3.256 1 82.06 228 ARG A O 1
ATOM 1888 N N . LYS A 1 229 ? -3.098 16.766 -0.997 1 71.75 229 LYS A N 1
ATOM 1889 C CA . LYS A 1 229 ? -1.712 16.312 -0.958 1 71.75 229 LYS A CA 1
ATOM 1890 C C . LYS A 1 229 ? -1.52 15.062 -1.813 1 71.75 229 LYS A C 1
ATOM 1892 O O . LYS A 1 229 ? -2.381 14.188 -1.835 1 71.75 229 LYS A O 1
ATOM 1897 N N . GLY A 1 230 ? -0.363 14.82 -2.424 1 59.56 230 GLY A N 1
ATOM 1898 C CA . GLY A 1 230 ? 0.044 13.586 -3.08 1 59.56 230 GLY A CA 1
ATOM 1899 C C . GLY A 1 230 ? -0.311 13.547 -4.555 1 59.56 230 GLY A C 1
ATOM 1900 O O . GLY A 1 230 ? 0.508 13.148 -5.383 1 59.56 230 GLY A O 1
ATOM 1901 N N . LYS A 1 231 ? -1.86 13.375 -4.699 1 55.25 231 LYS A N 1
ATOM 1902 C CA . LYS A 1 231 ? -2.285 13.008 -6.043 1 55.25 231 LYS A CA 1
ATOM 1903 C C . LYS A 1 231 ? -1.521 13.797 -7.102 1 55.25 231 LYS A C 1
ATOM 1905 O O . LYS A 1 231 ? -1.107 13.242 -8.117 1 55.25 231 LYS A O 1
ATOM 1910 N N . ASN A 1 232 ? -1.939 15.031 -7.559 1 48.53 232 ASN A N 1
ATOM 1911 C CA . ASN A 1 232 ? -1.667 15.859 -8.727 1 48.53 232 ASN A CA 1
ATOM 1912 C C . ASN A 1 232 ? -0.93 17.141 -8.344 1 48.53 232 ASN A C 1
ATOM 1914 O O . ASN A 1 232 ? -1.26 17.781 -7.348 1 48.53 232 ASN A O 1
ATOM 1918 N N . ASP A 1 233 ? 0.229 17.203 -8.773 1 55.03 233 ASP A N 1
ATOM 1919 C CA . ASP A 1 233 ? 0.943 18.469 -8.82 1 55.03 233 ASP A CA 1
ATOM 1920 C C . ASP A 1 233 ? 0.13 19.594 -8.172 1 55.03 233 ASP A C 1
ATOM 1922 O O . ASP A 1 233 ? -1.056 19.75 -8.461 1 55.03 233 ASP A O 1
ATOM 1926 N N . ASP A 1 234 ? 0.074 19.719 -6.812 1 59.41 234 ASP A N 1
ATOM 1927 C CA . ASP A 1 234 ? -0.534 20.859 -6.137 1 59.41 234 ASP A CA 1
ATOM 1928 C C . ASP A 1 234 ? -0.835 21.984 -7.125 1 59.41 234 ASP A C 1
ATOM 1930 O O . ASP A 1 234 ? -0.884 23.156 -6.742 1 59.41 234 ASP A O 1
ATOM 1934 N N . THR A 1 235 ? -0.938 21.547 -8.344 1 65.69 235 THR A N 1
ATOM 1935 C CA . THR A 1 235 ? -1.136 22.594 -9.336 1 65.69 235 THR A CA 1
ATOM 1936 C C . THR A 1 235 ? -2.605 22.688 -9.734 1 65.69 235 THR A C 1
ATOM 1938 O O . THR A 1 235 ? -3.025 23.688 -10.344 1 65.69 235 THR A O 1
ATOM 1941 N N . PHE A 1 236 ? -3.344 21.609 -9.234 1 79.06 236 PHE A N 1
ATOM 1942 C CA . PHE A 1 236 ? -4.754 21.719 -9.602 1 79.06 236 PHE A CA 1
ATOM 1943 C C . PHE A 1 236 ? -5.645 21.312 -8.43 1 79.06 236 PHE A C 1
ATOM 1945 O O . PHE A 1 236 ? -5.234 20.516 -7.582 1 79.06 236 PHE A O 1
ATOM 1952 N N . LYS A 1 237 ? -6.824 21.938 -8.414 1 89.56 237 LYS A N 1
ATOM 1953 C CA . LYS A 1 237 ? -7.809 21.641 -7.375 1 89.56 237 LYS A CA 1
ATOM 1954 C C . LYS A 1 237 ? -8.664 20.438 -7.758 1 89.56 237 LYS A C 1
ATOM 1956 O O . LYS A 1 237 ? -9 20.25 -8.93 1 89.56 237 LYS A O 1
ATOM 1961 N N . THR A 1 238 ? -8.922 19.609 -6.785 1 90.12 238 THR A N 1
ATOM 1962 C CA . THR A 1 238 ? -9.766 18.438 -6.98 1 90.12 238 THR A CA 1
ATOM 1963 C C . THR A 1 238 ? -11.141 18.641 -6.34 1 90.12 238 THR A C 1
ATOM 1965 O O . THR A 1 238 ? -11.242 19.234 -5.258 1 90.12 238 THR A O 1
ATOM 1968 N N . PRO A 1 239 ? -12.172 18.125 -7.02 1 92.81 239 PRO A N 1
ATOM 1969 C CA . PRO A 1 239 ? -13.508 18.25 -6.441 1 92.81 239 PRO A CA 1
ATOM 1970 C C . PRO A 1 239 ? -13.75 17.281 -5.289 1 92.81 239 PRO A C 1
ATOM 1972 O O . PRO A 1 239 ? -13.312 16.125 -5.348 1 92.81 239 PRO A O 1
ATOM 1975 N N . VAL A 1 240 ? -14.375 17.75 -4.273 1 94.5 240 VAL A N 1
ATOM 1976 C CA . VAL A 1 240 ? -14.773 16.969 -3.111 1 94.5 240 VAL A CA 1
ATOM 1977 C C . VAL A 1 240 ? -16.234 17.234 -2.783 1 94.5 240 VAL A C 1
ATOM 1979 O O . VAL A 1 240 ? -16.641 18.391 -2.576 1 94.5 240 VAL A O 1
ATOM 1982 N N . TYR A 1 241 ? -17.016 16.203 -2.719 1 95.19 241 TYR A N 1
ATOM 1983 C CA . TYR A 1 241 ? -18.422 16.359 -2.389 1 95.19 241 TYR A CA 1
ATOM 1984 C C . TYR A 1 241 ? -18.609 16.625 -0.901 1 95.19 241 TYR A C 1
ATOM 1986 O O . TYR A 1 241 ? -17.812 16.188 -0.078 1 95.19 241 TYR A O 1
ATOM 1994 N N . PHE A 1 242 ? -19.609 17.391 -0.543 1 96 242 PHE A N 1
ATOM 1995 C CA . PHE A 1 242 ? -20.016 17.562 0.846 1 96 242 PHE A CA 1
ATOM 1996 C C . PHE A 1 242 ? -21.5 17.297 1.004 1 96 242 PHE A C 1
ATOM 1998 O O . PHE A 1 242 ? -22.266 17.375 0.032 1 96 242 PHE A O 1
ATOM 2005 N N . ARG A 1 243 ? -21.891 16.984 2.23 1 95.12 243 ARG A N 1
ATOM 2006 C CA . ARG A 1 243 ? -23.266 16.594 2.516 1 95.12 243 ARG A CA 1
ATOM 2007 C C . ARG A 1 243 ? -24.188 17.812 2.518 1 95.12 243 ARG A C 1
ATOM 2009 O O . ARG A 1 243 ? -23.766 18.906 2.854 1 95.12 243 ARG A O 1
ATOM 2016 N N . GLN A 1 244 ? -25.453 17.5 2.289 1 94.44 244 GLN A N 1
ATOM 2017 C CA . GLN A 1 244 ? -26.5 18.516 2.279 1 94.44 244 GLN A CA 1
ATOM 2018 C C . GLN A 1 244 ? -26.578 19.25 3.615 1 94.44 244 GLN A C 1
ATOM 2020 O O . GLN A 1 244 ? -26.875 20.438 3.66 1 94.44 244 GLN A O 1
ATOM 2025 N N . GLU A 1 245 ? -26.188 18.625 4.668 1 93.69 245 GLU A N 1
ATOM 2026 C CA . GLU A 1 245 ? -26.297 19.156 6.023 1 93.69 245 GLU A CA 1
ATOM 2027 C C . GLU A 1 245 ? -25.391 20.359 6.23 1 93.69 245 GLU A C 1
ATOM 2029 O O . GLU A 1 245 ? -25.609 21.156 7.145 1 93.69 245 GLU A O 1
ATOM 2034 N N . ALA A 1 246 ? -24.438 20.516 5.395 1 95.75 246 ALA A N 1
ATOM 2035 C CA . ALA A 1 246 ? -23.469 21.594 5.57 1 95.75 246 ALA A CA 1
ATOM 2036 C C . ALA A 1 246 ? -23.938 22.859 4.879 1 95.75 246 ALA A C 1
ATOM 2038 O O . ALA A 1 246 ? -23.391 23.938 5.113 1 95.75 246 ALA A O 1
ATOM 2039 N N . ILE A 1 247 ? -24.938 22.859 4.098 1 95.94 247 ILE A N 1
ATOM 2040 C CA . ILE A 1 247 ? -25.344 23.953 3.223 1 95.94 247 ILE A CA 1
ATOM 2041 C C . ILE A 1 247 ? -25.844 25.125 4.062 1 95.94 247 ILE A C 1
ATOM 2043 O O . ILE A 1 247 ? -25.484 26.266 3.803 1 95.94 247 ILE A O 1
ATOM 2047 N N . ARG A 1 248 ? -26.641 24.797 5.043 1 95.81 248 ARG A N 1
ATOM 2048 C CA . ARG A 1 248 ? -27.234 25.859 5.867 1 95.81 248 ARG A CA 1
ATOM 2049 C C . ARG A 1 248 ? -26.141 26.703 6.527 1 95.81 248 ARG A C 1
ATOM 2051 O O . ARG A 1 248 ? -26.172 27.922 6.465 1 95.81 248 ARG A O 1
ATOM 2058 N N . GLU A 1 249 ? -25.203 26.016 7.145 1 96.44 249 GLU A N 1
ATOM 2059 C CA . GLU A 1 249 ? -24.125 26.719 7.82 1 96.44 249 GLU A CA 1
ATOM 2060 C C . GLU A 1 249 ? -23.266 27.5 6.828 1 96.44 249 GLU A C 1
ATOM 2062 O O . GLU A 1 249 ? -22.812 28.609 7.129 1 96.44 249 GLU A O 1
ATOM 2067 N N . LEU A 1 250 ? -23.078 26.969 5.68 1 96.69 250 LEU A N 1
ATOM 2068 C CA . LEU A 1 250 ? -22.297 27.625 4.641 1 96.69 250 LEU A CA 1
ATOM 2069 C C . LEU A 1 250 ? -22.984 28.891 4.156 1 96.69 250 LEU A C 1
ATOM 2071 O O . LEU A 1 250 ? -22.344 29.938 4.008 1 96.69 250 LEU A O 1
ATOM 2075 N N . GLN A 1 251 ? -24.234 28.812 3.98 1 96.81 251 GLN A N 1
ATOM 2076 C CA . GLN A 1 251 ? -25.016 29.953 3.531 1 96.81 251 GLN A CA 1
ATOM 2077 C C . GLN A 1 251 ? -25 31.078 4.574 1 96.81 251 GLN A C 1
ATOM 2079 O O . GLN A 1 251 ? -24.812 32.25 4.23 1 96.81 251 GLN A O 1
ATOM 2084 N N . GLN A 1 252 ? -25.203 30.688 5.781 1 97.19 252 GLN A N 1
ATOM 2085 C CA . GLN A 1 252 ? -25.203 31.656 6.863 1 97.19 252 GLN A CA 1
ATOM 2086 C C . GLN A 1 252 ? -23.859 32.375 6.953 1 97.19 252 GLN A C 1
ATOM 2088 O O . GLN A 1 252 ? -23.828 33.625 7.078 1 97.19 252 GLN A O 1
ATOM 2093 N N . TYR A 1 253 ? -22.844 31.672 6.863 1 97.75 253 TYR A N 1
ATOM 2094 C CA . TYR A 1 253 ? -21.516 32.281 6.957 1 97.75 253 TYR A CA 1
ATOM 2095 C C . TYR A 1 253 ? -21.266 33.219 5.781 1 97.75 253 TYR A C 1
ATOM 2097 O O . TYR A 1 253 ? -20.797 34.344 5.969 1 97.75 253 TYR A O 1
ATOM 2105 N N . MET A 1 254 ? -21.578 32.781 4.59 1 96.19 254 MET A N 1
ATOM 2106 C CA . MET A 1 254 ? -21.328 33.562 3.387 1 96.19 254 MET A CA 1
ATOM 2107 C C . MET A 1 254 ? -22.094 34.875 3.439 1 96.19 254 MET A C 1
ATOM 2109 O O . MET A 1 254 ? -21.609 35.906 2.949 1 96.19 254 MET A O 1
ATOM 2113 N N . ALA A 1 255 ? -23.219 34.875 4.051 1 96.62 255 ALA A N 1
ATOM 2114 C CA . ALA A 1 255 ? -24.047 36.062 4.164 1 96.62 255 ALA A CA 1
ATOM 2115 C C . ALA A 1 255 ? -23.422 37.062 5.117 1 96.62 255 ALA A C 1
ATOM 2117 O O . ALA A 1 255 ? -23.609 38.281 4.969 1 96.62 255 ALA A O 1
ATOM 2118 N N . LEU A 1 256 ? -22.656 36.562 6.02 1 96.56 256 LEU A N 1
ATOM 2119 C CA . LEU A 1 256 ? -22.141 37.438 7.078 1 96.56 256 LEU A CA 1
ATOM 2120 C C . LEU A 1 256 ? -20.656 37.719 6.855 1 96.56 256 LEU A C 1
ATOM 2122 O O . LEU A 1 256 ? -20.094 38.656 7.461 1 96.56 256 LEU A O 1
ATOM 2126 N N . ARG A 1 257 ? -19.953 37.031 6.082 1 96.06 257 ARG A N 1
ATOM 2127 C CA . ARG A 1 257 ? -18.5 37 5.945 1 96.06 257 ARG A CA 1
ATOM 2128 C C . ARG A 1 257 ? -17.938 38.406 5.723 1 96.06 257 ARG A C 1
ATOM 2130 O O . ARG A 1 257 ? -17.062 38.875 6.457 1 96.06 257 ARG A O 1
ATOM 2137 N N . ASP A 1 258 ? -18.484 39.125 4.738 1 95.25 258 ASP A N 1
ATOM 2138 C CA . ASP A 1 258 ? -17.906 40.375 4.34 1 95.25 258 ASP A CA 1
ATOM 2139 C C . ASP A 1 258 ? -18.172 41.469 5.387 1 95.25 258 ASP A C 1
ATOM 2141 O O . ASP A 1 258 ? -17.281 42.219 5.746 1 95.25 258 ASP A O 1
ATOM 2145 N N . SER A 1 259 ? -19.391 41.469 5.875 1 95.56 259 SER A N 1
ATOM 2146 C CA . SER A 1 259 ? -19.766 42.5 6.844 1 95.56 259 SER A CA 1
ATOM 2147 C C . SER A 1 259 ? -19.125 42.25 8.203 1 95.56 259 SER A C 1
ATOM 2149 O O . SER A 1 259 ? -18.547 43.156 8.812 1 95.56 259 SER A O 1
ATOM 2151 N N . ARG A 1 260 ? -19.141 41.031 8.641 1 95 260 ARG A N 1
ATOM 2152 C CA . ARG A 1 260 ? -18.672 40.688 9.977 1 95 260 ARG A CA 1
ATOM 2153 C C . ARG A 1 260 ? -17.156 40.812 10.078 1 95 260 ARG A C 1
ATOM 2155 O O . ARG A 1 260 ? -16.641 41.25 11.109 1 95 260 ARG A O 1
ATOM 2162 N N . TYR A 1 261 ? -16.453 40.5 9.016 1 96.19 261 TYR A N 1
ATOM 2163 C CA . TYR A 1 261 ? -15 40.469 9.094 1 96.19 261 TYR A CA 1
ATOM 2164 C C . TYR A 1 261 ? -14.383 41.594 8.266 1 96.19 261 TYR A C 1
ATOM 2166 O O . TYR A 1 261 ? -13.18 41.562 7.996 1 96.19 261 TYR A O 1
ATOM 2174 N N . LYS A 1 262 ? -15.242 42.5 7.863 1 94.88 262 LYS A N 1
ATOM 2175 C CA . LYS A 1 262 ? -14.734 43.594 7.074 1 94.88 262 LYS A CA 1
ATOM 2176 C C . LYS A 1 262 ? -13.75 43.125 6.012 1 94.88 262 LYS A C 1
ATOM 2178 O O . LYS A 1 262 ? -12.617 43.625 5.934 1 94.88 262 LYS A O 1
ATOM 2183 N N . ALA A 1 263 ? -14.141 42.25 5.285 1 92.44 263 ALA A N 1
ATOM 2184 C CA . ALA A 1 263 ? -13.281 41.594 4.309 1 92.44 263 ALA A CA 1
ATOM 2185 C C . ALA A 1 263 ? -12.766 42.562 3.262 1 92.44 263 ALA A C 1
ATOM 2187 O O . ALA A 1 263 ? -13.555 43.219 2.57 1 92.44 263 ALA A O 1
ATOM 2188 N N . PRO A 1 264 ? -11.477 42.656 3.17 1 91.31 264 PRO A N 1
ATOM 2189 C CA . PRO A 1 264 ? -10.977 43.469 2.068 1 91.31 264 PRO A CA 1
ATOM 2190 C C . PRO A 1 264 ? -11.344 42.906 0.696 1 91.31 264 PRO A C 1
ATOM 2192 O O . PRO A 1 264 ? -11.477 41.688 0.533 1 91.31 264 PRO A O 1
ATOM 2195 N N . ARG A 1 265 ? -11.469 43.781 -0.316 1 89 265 ARG A N 1
ATOM 2196 C CA . ARG A 1 265 ? -11.867 43.375 -1.663 1 89 265 ARG A CA 1
ATOM 2197 C C . ARG A 1 265 ? -10.875 42.375 -2.248 1 89 265 ARG A C 1
ATOM 2199 O O . ARG A 1 265 ? -11.273 41.469 -2.977 1 89 265 ARG A O 1
ATOM 2206 N N . ARG A 1 266 ? -9.672 42.438 -1.826 1 89.75 266 ARG A N 1
ATOM 2207 C CA . ARG A 1 266 ? -8.633 41.594 -2.416 1 89.75 266 ARG A CA 1
ATOM 2208 C C . ARG A 1 266 ? -8.539 40.25 -1.701 1 89.75 266 ARG A C 1
ATOM 2210 O O . ARG A 1 266 ? -7.898 39.312 -2.197 1 89.75 266 ARG A O 1
ATOM 2217 N N . GLU A 1 267 ? -9.18 40.156 -0.575 1 90.56 267 GLU A N 1
ATOM 2218 C CA . GLU A 1 267 ? -9.086 38.938 0.192 1 90.56 267 GLU A CA 1
ATOM 2219 C C . GLU A 1 267 ? -10.023 37.875 -0.371 1 90.56 267 GLU A C 1
ATOM 2221 O O . GLU A 1 267 ? -11.25 38 -0.302 1 90.56 267 GLU A O 1
ATOM 2226 N N . LYS A 1 268 ? -9.445 36.781 -0.87 1 93.56 268 LYS A N 1
ATOM 2227 C CA . LYS A 1 268 ? -10.234 35.781 -1.548 1 93.56 268 LYS A CA 1
ATOM 2228 C C . LYS A 1 268 ? -10.5 34.594 -0.631 1 93.56 268 LYS A C 1
ATOM 2230 O O . LYS A 1 268 ? -11.297 33.688 -0.958 1 93.56 268 LYS A O 1
ATOM 2235 N N . ALA A 1 269 ? -9.898 34.594 0.52 1 95.56 269 ALA A N 1
ATOM 2236 C CA . ALA A 1 269 ? -10.023 33.469 1.434 1 95.56 269 ALA A CA 1
ATOM 2237 C C . ALA A 1 269 ? -11.484 33.25 1.838 1 95.56 269 ALA A C 1
ATOM 2239 O O . ALA A 1 269 ? -12.219 34.188 2.07 1 95.56 269 ALA A O 1
ATOM 2240 N N . LEU A 1 270 ? -11.883 32.031 1.94 1 96.31 270 LEU A N 1
ATOM 2241 C CA . LEU A 1 270 ? -13.234 31.703 2.371 1 96.31 270 LEU A CA 1
ATOM 2242 C C . LEU A 1 270 ? -13.422 32.031 3.852 1 96.31 270 LEU A C 1
ATOM 2244 O O . LEU A 1 270 ? -14.352 32.75 4.227 1 96.31 270 LEU A O 1
ATOM 2248 N N . PHE A 1 271 ? -12.531 31.547 4.668 1 97.75 271 PHE A N 1
ATOM 2249 C CA . PHE A 1 271 ? -12.672 31.75 6.105 1 97.75 271 PHE A CA 1
ATOM 2250 C C . PHE A 1 271 ? -11.711 32.812 6.605 1 97.75 271 PHE A C 1
ATOM 2252 O O . PHE A 1 271 ? -10.5 32.719 6.391 1 97.75 271 PHE A O 1
ATOM 2259 N N . LEU A 1 272 ? -12.281 33.75 7.285 1 97.62 272 LEU A N 1
ATOM 2260 C CA . LEU A 1 272 ? -11.523 34.938 7.715 1 97.62 272 LEU A CA 1
ATOM 2261 C C . LEU A 1 272 ? -11.484 35.031 9.234 1 97.62 272 LEU A C 1
ATOM 2263 O O . LEU A 1 272 ? -12.359 34.469 9.922 1 97.62 272 LEU A O 1
ATOM 2267 N N . ALA A 1 273 ? -10.477 35.688 9.711 1 96.62 273 ALA A N 1
ATOM 2268 C CA . ALA A 1 273 ? -10.352 36.062 11.109 1 96.62 273 ALA A CA 1
ATOM 2269 C C . ALA A 1 273 ? -9.781 37.469 11.242 1 96.62 273 ALA A C 1
ATOM 2271 O O . ALA A 1 273 ? -9.062 37.938 10.359 1 96.62 273 ALA A O 1
ATOM 2272 N N . ILE A 1 274 ? -10.195 38.094 12.234 1 94.75 274 ILE A N 1
ATOM 2273 C CA . ILE A 1 274 ? -9.602 39.375 12.555 1 94.75 274 ILE A CA 1
ATOM 2274 C C . ILE A 1 274 ? -8.57 39.219 13.664 1 94.75 274 ILE A C 1
ATOM 2276 O O . ILE A 1 274 ? -8.914 38.906 14.812 1 94.75 274 ILE A O 1
ATOM 2280 N N . ALA A 1 275 ? -7.359 39.406 13.258 1 90.75 275 ALA A N 1
ATOM 2281 C CA . ALA A 1 275 ? -6.273 39.25 14.227 1 90.75 275 ALA A CA 1
ATOM 2282 C C . ALA A 1 275 ? -6.312 40.375 15.258 1 90.75 275 ALA A C 1
ATOM 2284 O O . ALA A 1 275 ? -6.859 41.469 14.992 1 90.75 275 ALA A O 1
ATOM 2285 N N . ASN A 1 276 ? -5.711 40.062 16.406 1 87.38 276 ASN A N 1
ATOM 2286 C CA . ASN A 1 276 ? -5.645 41.094 17.438 1 87.38 276 ASN A CA 1
ATOM 2287 C C . ASN A 1 276 ? -4.996 42.375 16.922 1 87.38 276 ASN A C 1
ATOM 2289 O O . ASN A 1 276 ? -3.914 42.312 16.344 1 87.38 276 ASN A O 1
ATOM 2293 N N . GLY A 1 277 ? -5.621 43.375 17.125 1 88.94 277 GLY A N 1
ATOM 2294 C CA . GLY A 1 277 ? -5.078 44.656 16.734 1 88.94 277 GLY A CA 1
ATOM 2295 C C . GLY A 1 277 ? -5.395 45.031 15.305 1 88.94 277 GLY A C 1
ATOM 2296 O O . GLY A 1 277 ? -5.031 46.125 14.844 1 88.94 277 GLY A O 1
ATOM 2297 N N . LYS A 1 278 ? -5.996 44.188 14.625 1 91.38 278 LYS A N 1
ATOM 2298 C CA . LYS A 1 278 ? -6.379 44.469 13.25 1 91.38 278 LYS A CA 1
ATOM 2299 C C . LYS A 1 278 ? -7.867 44.812 13.148 1 91.38 278 LYS A C 1
ATOM 2301 O O . LYS A 1 278 ? -8.641 44.5 14.062 1 91.38 278 LYS A O 1
ATOM 2306 N N . THR A 1 279 ? -8.141 45.5 12.086 1 91.88 279 THR A N 1
ATOM 2307 C CA . THR A 1 279 ? -9.523 45.938 11.922 1 91.88 279 THR A CA 1
ATOM 2308 C C . THR A 1 279 ? -10.172 45.188 10.75 1 91.88 279 THR A C 1
ATOM 2310 O O . THR A 1 279 ? -11.391 45.25 10.57 1 91.88 279 THR A O 1
ATOM 2313 N N . GLU A 1 280 ? -9.305 44.531 9.969 1 94.25 280 GLU A N 1
ATOM 2314 C CA . GLU A 1 280 ? -9.82 43.812 8.805 1 94.25 280 GLU A CA 1
ATOM 2315 C C . GLU A 1 280 ? -9.508 42.344 8.898 1 94.25 280 GLU A C 1
ATOM 2317 O O . GLU A 1 280 ? -8.508 41.938 9.5 1 94.25 280 GLU A O 1
ATOM 2322 N N . GLY A 1 281 ? -10.445 41.625 8.32 1 94.69 281 GLY A N 1
ATOM 2323 C CA . GLY A 1 281 ? -10.281 40.188 8.328 1 94.69 281 GLY A CA 1
ATOM 2324 C C . GLY A 1 281 ? -9.234 39.688 7.352 1 94.69 281 GLY A C 1
ATOM 2325 O O . GLY A 1 281 ? -9 40.312 6.312 1 94.69 281 GLY A O 1
ATOM 2326 N N . SER A 1 282 ? -8.547 38.688 7.672 1 95.69 282 SER A N 1
ATOM 2327 C CA . SER A 1 282 ? -7.613 38 6.793 1 95.69 282 SER A CA 1
ATOM 2328 C C . SER A 1 282 ? -7.781 36.5 6.895 1 95.69 282 SER A C 1
ATOM 2330 O O . SER A 1 282 ? -8.5 36 7.77 1 95.69 282 SER A O 1
ATOM 2332 N N . ARG A 1 283 ? -7.125 35.812 5.973 1 95.94 283 ARG A N 1
ATOM 2333 C CA . ARG A 1 283 ? -7.211 34.344 5.934 1 95.94 283 ARG A CA 1
ATOM 2334 C C . ARG A 1 283 ? -6.863 33.75 7.289 1 95.94 283 ARG A C 1
ATOM 2336 O O . ARG A 1 283 ? -5.852 34.125 7.895 1 95.94 283 ARG A O 1
ATOM 2343 N N . MET A 1 284 ? -7.734 32.875 7.762 1 96.19 284 MET A N 1
ATOM 2344 C CA . MET A 1 284 ? -7.445 32.188 9.008 1 96.19 284 MET A CA 1
ATOM 2345 C C . MET A 1 284 ? -6.199 31.312 8.859 1 96.19 284 MET A C 1
ATOM 2347 O O . MET A 1 284 ? -6.012 30.656 7.832 1 96.19 284 MET A O 1
ATOM 2351 N N . THR A 1 285 ? -5.422 31.266 9.883 1 94.69 285 THR A N 1
ATOM 2352 C CA . THR A 1 285 ? -4.238 30.406 9.867 1 94.69 285 THR A CA 1
ATOM 2353 C C . THR A 1 285 ? -4.586 28.984 10.297 1 94.69 285 THR A C 1
ATOM 2355 O O . THR A 1 285 ? -5.621 28.75 10.922 1 94.69 285 THR A O 1
ATOM 2358 N N . LYS A 1 286 ? -3.703 28.109 9.914 1 95.19 286 LYS A N 1
ATOM 2359 C CA . LYS A 1 286 ? -3.85 26.719 10.312 1 95.19 286 LYS A CA 1
ATOM 2360 C C . LYS A 1 286 ? -3.93 26.578 11.828 1 95.19 286 LYS A C 1
ATOM 2362 O O . LYS A 1 286 ? -4.82 25.906 12.352 1 95.19 286 LYS A O 1
ATOM 2367 N N . ARG A 1 287 ? -3.094 27.266 12.5 1 95.5 287 ARG A N 1
ATOM 2368 C CA . ARG A 1 287 ? -3.031 27.203 13.953 1 95.5 287 ARG A CA 1
ATOM 2369 C C . ARG A 1 287 ? -4.32 27.734 14.578 1 95.5 287 ARG A C 1
ATOM 2371 O O . ARG A 1 287 ? -4.816 27.172 15.555 1 95.5 287 ARG A O 1
ATOM 2378 N N . ALA A 1 288 ? -4.836 28.75 14.008 1 96.44 288 ALA A N 1
ATOM 2379 C CA . ALA A 1 288 ? -6.07 29.328 14.531 1 96.44 288 ALA A CA 1
ATOM 2380 C C . ALA A 1 288 ? -7.227 28.344 14.438 1 96.44 288 ALA A C 1
ATOM 2382 O O . ALA A 1 288 ? -8.016 28.219 15.383 1 96.44 288 ALA A O 1
ATOM 2383 N N . ILE A 1 289 ? -7.316 27.641 13.352 1 97.75 289 ILE A N 1
ATOM 2384 C CA . ILE A 1 289 ? -8.383 26.656 13.156 1 97.75 289 ILE A CA 1
ATOM 2385 C C . ILE A 1 289 ? -8.203 25.5 14.133 1 97.75 289 ILE A C 1
ATOM 2387 O O . ILE A 1 289 ? -9.164 25.062 14.766 1 97.75 289 ILE A O 1
ATOM 2391 N N . GLN A 1 290 ? -7.012 25.078 14.312 1 97.94 290 GLN A N 1
ATOM 2392 C CA . GLN A 1 290 ? -6.711 23.969 15.211 1 97.94 290 GLN A CA 1
ATOM 2393 C C . GLN A 1 290 ? -7.066 24.328 16.656 1 97.94 290 GLN A C 1
ATOM 2395 O O . GLN A 1 290 ? -7.734 23.547 17.344 1 97.94 290 GLN A O 1
ATOM 2400 N N . GLU A 1 291 ? -6.648 25.5 17.047 1 97.12 291 GLU A N 1
ATOM 2401 C CA . GLU A 1 291 ? -6.934 25.953 18.406 1 97.12 291 GLU A CA 1
ATOM 2402 C C . GLU A 1 291 ? -8.43 26.141 18.625 1 97.12 291 GLU A C 1
ATOM 2404 O O . GLU A 1 291 ? -8.938 25.875 19.719 1 97.12 291 GLU A O 1
ATOM 2409 N N . MET A 1 292 ? -9.078 26.594 17.625 1 97.31 292 MET A N 1
ATOM 2410 C CA . MET A 1 292 ? -10.531 26.781 17.688 1 97.31 292 MET A CA 1
ATOM 2411 C C . MET A 1 292 ? -11.234 25.453 17.953 1 97.31 292 MET A C 1
ATOM 2413 O O . MET A 1 292 ? -12.086 25.359 18.828 1 97.31 292 MET A O 1
ATOM 2417 N N . VAL A 1 293 ? -10.875 24.406 17.234 1 98.12 293 VAL A N 1
ATOM 2418 C CA . VAL A 1 293 ? -11.492 23.094 17.391 1 98.12 293 VAL A CA 1
ATOM 2419 C C . VAL A 1 293 ? -11.227 22.547 18.797 1 98.12 293 VAL A C 1
ATOM 2421 O O . VAL A 1 293 ? -12.141 22.047 19.453 1 98.12 293 VAL A O 1
ATOM 2424 N N . ILE A 1 294 ? -10.008 22.734 19.25 1 97.31 294 ILE A N 1
ATOM 2425 C CA . ILE A 1 294 ? -9.617 22.234 20.562 1 97.31 294 ILE A CA 1
ATOM 2426 C C . ILE A 1 294 ? -10.422 22.953 21.641 1 97.31 294 ILE A C 1
ATOM 2428 O O . ILE A 1 294 ? -10.883 22.328 22.609 1 97.31 294 ILE A O 1
ATOM 2432 N N . LYS A 1 295 ? -10.562 24.219 21.453 1 96.56 295 LYS A N 1
ATOM 2433 C CA . LYS A 1 295 ? -11.32 25.031 22.391 1 96.56 295 LYS A CA 1
ATOM 2434 C C . LYS A 1 295 ? -12.734 24.484 22.578 1 96.56 295 LYS A C 1
ATOM 2436 O O . LYS A 1 295 ? -13.188 24.266 23.703 1 96.56 295 LYS A O 1
ATOM 2441 N N . TYR A 1 296 ? -13.453 24.219 21.5 1 97.56 296 TYR A N 1
ATOM 2442 C CA . TYR A 1 296 ? -14.812 23.703 21.578 1 97.56 296 TYR A CA 1
ATOM 2443 C C . TYR A 1 296 ? -14.82 22.266 22.078 1 97.56 296 TYR A C 1
ATOM 2445 O O . TYR A 1 296 ? -15.695 21.875 22.859 1 97.56 296 TYR A O 1
ATOM 2453 N N . ALA A 1 297 ? -13.836 21.469 21.656 1 97.19 297 ALA A N 1
ATOM 2454 C CA . ALA A 1 297 ? -13.75 20.047 22 1 97.19 297 ALA A CA 1
ATOM 2455 C C . ALA A 1 297 ? -13.617 19.875 23.516 1 97.19 297 ALA A C 1
ATOM 2457 O O . ALA A 1 297 ? -14.297 19.016 24.109 1 97.19 297 ALA A O 1
ATOM 2458 N N . LYS A 1 298 ? -12.805 20.688 24.109 1 96.12 298 LYS A N 1
ATOM 2459 C CA . LYS A 1 298 ? -12.562 20.625 25.547 1 96.12 298 LYS A CA 1
ATOM 2460 C C . LYS A 1 298 ? -13.859 20.828 26.328 1 96.12 298 LYS A C 1
ATOM 2462 O O . LYS A 1 298 ? -14.156 20.094 27.266 1 96.12 298 LYS A O 1
ATOM 2467 N N . ARG A 1 299 ? -14.617 21.766 25.969 1 95.75 299 ARG A N 1
ATOM 2468 C CA . ARG A 1 299 ? -15.844 22.109 26.688 1 95.75 299 ARG A CA 1
ATOM 2469 C C . ARG A 1 299 ? -16.953 21.109 26.359 1 95.75 299 ARG A C 1
ATOM 2471 O O . ARG A 1 299 ? -17.875 20.938 27.172 1 95.75 299 ARG A O 1
ATOM 2478 N N . PHE A 1 300 ? -16.906 20.484 25.203 1 96.06 300 PHE A N 1
ATOM 2479 C CA . PHE A 1 300 ? -17.891 19.5 24.797 1 96.06 300 PHE A CA 1
ATOM 2480 C C . PHE A 1 300 ? -17.672 18.188 25.547 1 96.06 300 PHE A C 1
ATOM 2482 O O . PHE A 1 300 ? -18.562 17.344 25.609 1 96.06 300 PHE A O 1
ATOM 2489 N N . GLY A 1 301 ? -16.469 18 26.094 1 94.19 301 GLY A N 1
ATOM 2490 C CA . GLY A 1 301 ? -16.156 16.781 26.859 1 94.19 301 GLY A CA 1
ATOM 2491 C C . GLY A 1 301 ? -15.344 15.781 26.062 1 94.19 301 GL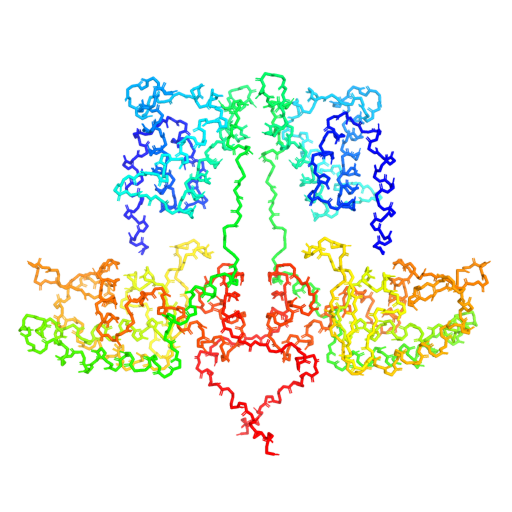Y A C 1
ATOM 2492 O O . GLY A 1 301 ? -15.273 14.602 26.422 1 94.19 301 GLY A O 1
ATOM 2493 N N . LYS A 1 302 ? -14.781 16.188 24.953 1 94.69 302 LYS A N 1
ATOM 2494 C CA . LYS A 1 302 ? -13.891 15.352 24.141 1 94.69 302 LYS A CA 1
ATOM 2495 C C . LYS A 1 302 ? -12.586 16.078 23.844 1 94.69 302 LYS A C 1
ATOM 2497 O O . LYS A 1 302 ? -12.336 16.453 22.688 1 94.69 302 LYS A O 1
ATOM 2502 N N . PRO A 1 303 ? -11.781 16.172 24.797 1 93.25 303 PRO A N 1
ATOM 2503 C CA . PRO A 1 303 ? -10.609 17.047 24.703 1 93.25 303 PRO A CA 1
ATOM 2504 C C . PRO A 1 303 ? -9.609 16.578 23.641 1 93.25 303 PRO A C 1
ATOM 2506 O O . PRO A 1 303 ? -8.742 17.344 23.219 1 93.25 303 PRO A O 1
ATOM 2509 N N . TYR A 1 304 ? -9.742 15.375 23.172 1 92.25 304 TYR A N 1
ATOM 2510 C CA . TYR A 1 304 ? -8.773 14.859 22.219 1 92.25 304 TYR A CA 1
ATOM 2511 C C . TYR A 1 304 ? -9.219 15.117 20.797 1 92.25 3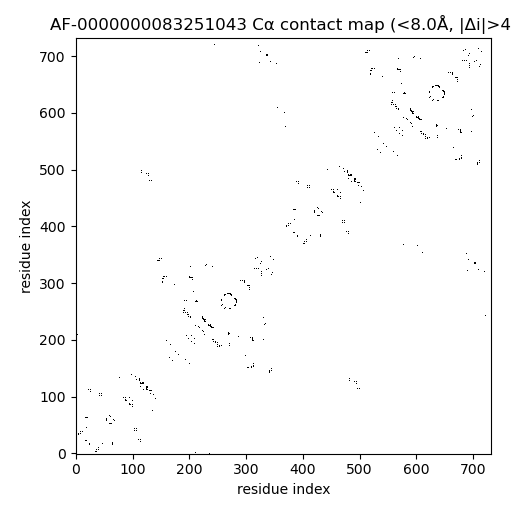04 TYR A C 1
ATOM 2513 O O . TYR A 1 304 ? -8.5 14.789 19.844 1 92.25 304 TYR A O 1
ATOM 2521 N N . LEU A 1 305 ? -10.367 15.695 20.656 1 94.94 305 LEU A N 1
ATOM 2522 C CA . LEU A 1 305 ? -10.891 15.984 19.328 1 94.94 305 LEU A CA 1
ATOM 2523 C C . LEU A 1 305 ? -10.086 17.094 18.672 1 94.94 305 LEU A C 1
ATOM 2525 O O . LEU A 1 305 ? -9.875 18.156 19.25 1 94.94 305 LEU A O 1
ATOM 2529 N N . SER A 1 306 ? -9.477 16.828 17.562 1 96.75 306 SER A N 1
ATOM 2530 C CA . SER A 1 306 ? -8.758 17.766 16.719 1 96.75 306 SER A CA 1
ATOM 2531 C C . SER A 1 306 ? -9.344 17.797 15.305 1 96.75 306 SER A C 1
ATOM 2533 O O . SER A 1 306 ? -10.273 17.047 15 1 96.75 306 SER A O 1
ATOM 2535 N N . VAL A 1 307 ? -8.852 18.656 14.469 1 96.62 307 VAL A N 1
ATOM 2536 C CA . VAL A 1 307 ? -9.336 18.75 13.094 1 96.62 307 VAL A CA 1
ATOM 2537 C C . VAL A 1 307 ? -9.211 17.391 12.406 1 96.62 307 VAL A C 1
ATOM 2539 O O . VAL A 1 307 ? -10.133 16.969 11.711 1 96.62 307 VAL A O 1
ATOM 2542 N N . HIS A 1 308 ? -8.133 16.688 12.602 1 95.56 308 HIS A N 1
ATOM 2543 C CA . HIS A 1 308 ? -7.922 15.383 11.984 1 95.56 308 HIS A CA 1
ATOM 2544 C C . HIS A 1 308 ? -8.914 14.359 12.523 1 95.56 308 HIS A C 1
ATOM 2546 O O . HIS A 1 308 ? -9.383 13.5 11.781 1 95.56 308 HIS A O 1
ATOM 2552 N N . LYS A 1 309 ? -9.172 14.492 13.828 1 96.81 309 LYS A N 1
ATOM 2553 C CA . LYS A 1 309 ? -10.148 13.578 14.422 1 96.81 309 LYS A CA 1
ATOM 2554 C C . LYS A 1 309 ? -11.555 13.852 13.891 1 96.81 309 LYS A C 1
ATOM 2556 O O . LYS A 1 309 ? -12.367 12.938 13.773 1 96.81 309 LYS A O 1
ATOM 2561 N N . LEU A 1 310 ? -11.883 15.125 13.625 1 97.81 310 LEU A N 1
ATOM 2562 C CA . LEU A 1 310 ? -13.148 15.43 12.969 1 97.81 310 LEU A CA 1
ATOM 2563 C C . LEU A 1 310 ? -13.242 14.734 11.617 1 97.81 310 LEU A C 1
ATOM 2565 O O . LEU A 1 310 ? -14.266 14.125 11.297 1 97.81 310 LEU A O 1
ATOM 2569 N N . ARG A 1 311 ? -12.141 14.781 10.891 1 96.75 311 ARG A N 1
ATOM 2570 C CA . ARG A 1 311 ? -12.062 14.094 9.602 1 96.75 311 ARG A CA 1
ATOM 2571 C C . ARG A 1 311 ? -12.25 12.586 9.773 1 96.75 311 ARG A C 1
ATOM 2573 O O . ARG A 1 311 ? -12.992 11.961 9.016 1 96.75 311 ARG A O 1
ATOM 2580 N N . HIS A 1 312 ? -11.648 12.062 10.766 1 96.5 312 HIS A N 1
ATOM 2581 C CA . HIS A 1 312 ? -11.797 10.641 11.039 1 96.5 312 HIS A CA 1
ATOM 2582 C C . HIS A 1 312 ? -13.227 10.297 11.43 1 96.5 312 HIS A C 1
ATOM 2584 O O . HIS A 1 312 ? -13.727 9.219 11.086 1 96.5 312 HIS A O 1
ATOM 2590 N N . SER A 1 313 ? -13.852 11.195 12.18 1 96.12 313 SER A N 1
ATOM 2591 C CA . SER A 1 313 ? -15.25 11 12.539 1 96.12 313 SER A CA 1
ATOM 2592 C C . SER A 1 313 ? -16.125 10.938 11.297 1 96.12 313 SER A C 1
ATOM 2594 O O . SER A 1 313 ? -16.969 10.039 11.164 1 96.12 313 SER A O 1
ATOM 2596 N N . PHE A 1 314 ? -15.898 11.836 10.391 1 95.62 314 PHE A N 1
ATOM 2597 C CA . PHE A 1 314 ? -16.625 11.812 9.125 1 95.62 314 PHE A CA 1
ATOM 2598 C C . PHE A 1 314 ? -16.359 10.508 8.383 1 95.62 314 PHE A C 1
ATOM 2600 O O . PHE A 1 314 ? -17.297 9.867 7.91 1 95.62 314 PHE A O 1
ATOM 2607 N N . ALA A 1 315 ? -15.086 10.172 8.266 1 95.38 315 ALA A N 1
ATOM 2608 C CA . ALA A 1 315 ? -14.672 9.016 7.484 1 95.38 315 ALA A CA 1
ATOM 2609 C C . ALA A 1 315 ? -15.32 7.734 8.008 1 95.38 315 ALA A C 1
ATOM 2611 O O . ALA A 1 315 ? -15.758 6.887 7.23 1 95.38 315 ALA A O 1
ATOM 2612 N N . THR A 1 316 ? -15.328 7.609 9.328 1 93.06 316 THR A N 1
ATOM 2613 C CA . THR A 1 316 ? -15.945 6.441 9.938 1 93.06 316 THR A CA 1
ATOM 2614 C C . THR A 1 316 ? -17.438 6.371 9.578 1 93.06 316 THR A C 1
ATOM 2616 O O . THR A 1 316 ? -17.938 5.316 9.18 1 93.06 316 THR A O 1
ATOM 2619 N N . ASP A 1 317 ? -18.078 7.469 9.719 1 92.38 317 ASP A N 1
ATOM 2620 C CA . ASP A 1 317 ? -19.5 7.551 9.398 1 92.38 317 ASP A CA 1
ATOM 2621 C C . ASP A 1 317 ? -19.734 7.273 7.91 1 92.38 317 ASP A C 1
ATOM 2623 O O . ASP A 1 317 ? -20.656 6.539 7.551 1 92.38 317 ASP A O 1
ATOM 2627 N N . TYR A 1 318 ? -18.938 7.832 7.059 1 93.12 318 TYR A N 1
ATOM 2628 C CA . TYR A 1 318 ? -19.031 7.664 5.613 1 93.12 318 TYR A CA 1
ATOM 2629 C C . TYR A 1 318 ? -18.797 6.211 5.215 1 93.12 318 TYR A C 1
ATOM 2631 O O . TYR A 1 318 ? -19.531 5.664 4.375 1 93.12 318 TYR A O 1
ATOM 2639 N N . TYR A 1 319 ? -17.844 5.586 5.777 1 90.88 319 TYR A N 1
ATOM 2640 C CA . TYR A 1 319 ? -17.516 4.199 5.484 1 90.88 319 TYR A CA 1
ATOM 2641 C C . TYR A 1 319 ? -18.672 3.266 5.816 1 90.88 319 TYR A C 1
ATOM 2643 O O . TYR A 1 319 ? -18.953 2.324 5.074 1 90.88 319 TYR A O 1
ATOM 2651 N N . LEU A 1 320 ? -19.344 3.527 6.891 1 86.81 320 LEU A N 1
ATOM 2652 C CA . LEU A 1 320 ? -20.453 2.695 7.336 1 86.81 320 LEU A CA 1
ATOM 2653 C C . LEU A 1 320 ? -21.578 2.713 6.316 1 86.81 320 LEU A C 1
ATOM 2655 O O . LEU A 1 320 ? -22.375 1.767 6.242 1 86.81 320 LEU A O 1
ATOM 2659 N N . ARG A 1 321 ? -21.609 3.715 5.516 1 86.25 321 ARG A N 1
ATOM 2660 C CA . ARG A 1 321 ? -22.703 3.893 4.559 1 86.25 321 ARG A CA 1
ATOM 2661 C C . ARG A 1 321 ? -22.25 3.545 3.145 1 86.25 321 ARG A C 1
ATOM 2663 O O . ARG A 1 321 ? -23.078 3.443 2.232 1 86.25 321 ARG A O 1
ATOM 2670 N N . ASN A 1 322 ? -21.016 3.4 2.986 1 88.12 322 ASN A N 1
ATOM 2671 C CA . ASN A 1 322 ? -20.422 3.146 1.679 1 88.12 322 ASN A CA 1
ATOM 2672 C C . ASN A 1 322 ? -19.359 2.049 1.749 1 88.12 322 ASN A C 1
ATOM 2674 O O . ASN A 1 322 ? -19.453 1.139 2.574 1 88.12 322 ASN A O 1
ATOM 2678 N N . ASP A 1 323 ? -18.469 1.989 0.854 1 86.38 323 ASP A N 1
ATOM 2679 C CA . ASP A 1 323 ? -17.406 0.99 0.93 1 86.38 323 ASP A CA 1
ATOM 2680 C C . ASP A 1 323 ? -16.031 1.652 1.04 1 86.38 323 ASP A C 1
ATOM 2682 O O . ASP A 1 323 ? -15.93 2.881 1.082 1 86.38 323 ASP A O 1
ATOM 2686 N N . LEU A 1 324 ? -15.102 0.834 1.181 1 89.25 324 LEU A N 1
ATOM 2687 C CA . LEU A 1 324 ? -13.75 1.304 1.462 1 89.25 324 LEU A CA 1
ATOM 2688 C C . LEU A 1 324 ? -13.203 2.117 0.294 1 89.25 324 LEU A C 1
ATOM 2690 O O . LEU A 1 324 ? -12.523 3.127 0.498 1 89.25 324 LEU A O 1
ATOM 2694 N N . TYR A 1 325 ? -13.492 1.709 -0.875 1 88.81 325 TYR A N 1
ATOM 2695 C CA . TYR A 1 325 ? -12.977 2.414 -2.041 1 88.81 325 TYR A CA 1
ATOM 2696 C C . TYR A 1 325 ? -13.578 3.811 -2.145 1 88.81 325 TYR A C 1
ATOM 2698 O O . TYR A 1 325 ? -12.859 4.785 -2.387 1 88.81 325 TYR A O 1
ATOM 2706 N N . MET A 1 326 ? -14.836 3.91 -1.991 1 90.75 326 MET A N 1
ATOM 2707 C CA . MET A 1 326 ? -15.516 5.203 -2.031 1 90.75 326 MET A CA 1
ATOM 2708 C C . MET A 1 326 ? -15 6.121 -0.929 1 90.75 326 MET A C 1
ATOM 2710 O O . MET A 1 326 ? -14.852 7.328 -1.139 1 90.75 326 MET A O 1
ATOM 2714 N N . THR A 1 327 ? -14.773 5.516 0.197 1 93.62 327 THR A N 1
ATOM 2715 C CA . THR A 1 327 ? -14.219 6.285 1.306 1 93.62 327 THR A CA 1
ATOM 2716 C C . THR A 1 327 ? -12.836 6.828 0.953 1 93.62 327 THR A C 1
ATOM 2718 O O . THR A 1 327 ? -12.539 7.992 1.217 1 93.62 327 THR A O 1
ATOM 2721 N N . GLN A 1 328 ? -12.039 5.988 0.365 1 93.12 328 GLN A N 1
ATOM 2722 C CA . GLN A 1 328 ? -10.703 6.395 -0.067 1 93.12 328 GLN A CA 1
ATOM 2723 C C . GLN A 1 328 ? -10.773 7.574 -1.03 1 93.12 328 GLN A C 1
ATOM 2725 O O . GLN A 1 328 ? -10.039 8.555 -0.874 1 93.12 328 GLN A O 1
ATOM 2730 N N . GLU A 1 329 ? -11.633 7.535 -1.948 1 90.38 329 GLU A N 1
ATOM 2731 C CA . GLU A 1 329 ? -11.789 8.578 -2.955 1 90.38 329 GLU A CA 1
ATOM 2732 C C . GLU A 1 329 ? -12.281 9.883 -2.326 1 90.38 329 GLU A C 1
ATOM 2734 O O . GLU A 1 329 ? -11.766 10.961 -2.631 1 90.38 329 GLU A O 1
ATOM 2739 N N . GLN A 1 330 ? -13.227 9.758 -1.473 1 93.38 330 GLN A N 1
ATOM 2740 C CA . GLN A 1 330 ? -13.773 10.922 -0.785 1 93.38 330 GLN A CA 1
ATOM 2741 C C . GLN A 1 330 ? -12.703 11.633 0.036 1 93.38 330 GLN A C 1
ATOM 2743 O O . GLN A 1 330 ? -12.617 12.867 0.026 1 93.38 330 GLN A O 1
ATOM 2748 N N . LEU A 1 331 ? -11.859 10.867 0.662 1 94.88 331 LEU A N 1
ATOM 2749 C CA . LEU A 1 331 ? -10.859 11.422 1.562 1 94.88 331 LEU A CA 1
ATOM 2750 C C . LEU A 1 331 ? -9.602 11.82 0.795 1 94.88 331 LEU A C 1
ATOM 2752 O O . LEU A 1 331 ? -8.766 12.578 1.306 1 94.88 331 LEU A O 1
ATOM 2756 N N . GLY A 1 332 ? -9.484 11.289 -0.379 1 92.5 332 GLY A N 1
ATOM 2757 C CA . GLY A 1 332 ? -8.297 11.578 -1.167 1 92.5 332 GLY A CA 1
ATOM 2758 C C . GLY A 1 332 ? -7.051 10.891 -0.647 1 92.5 332 GLY A C 1
ATOM 2759 O O . GLY A 1 332 ? -5.969 11.477 -0.646 1 92.5 332 GLY A O 1
ATOM 2760 N N . HIS A 1 333 ? -7.242 9.68 -0.139 1 92.25 333 HIS A N 1
ATOM 2761 C CA . HIS A 1 333 ? -6.09 8.898 0.303 1 92.25 333 HIS A CA 1
ATOM 2762 C C . HIS A 1 333 ? -5.305 8.352 -0.885 1 92.25 333 HIS A C 1
ATOM 2764 O O . HIS A 1 333 ? -5.887 7.77 -1.805 1 92.25 333 HIS A O 1
ATOM 2770 N N . ALA A 1 334 ? -3.941 8.508 -0.812 1 87.75 334 ALA A N 1
ATOM 2771 C CA . ALA A 1 334 ? -3.086 7.973 -1.868 1 87.75 334 ALA A CA 1
ATOM 2772 C 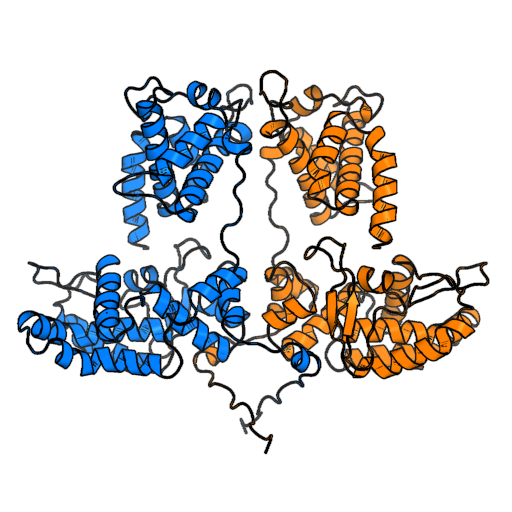C . ALA A 1 334 ? -2.996 6.453 -1.785 1 87.75 334 ALA A C 1
ATOM 2774 O O . ALA A 1 334 ? -2.947 5.77 -2.811 1 87.75 334 ALA A O 1
ATOM 2775 N N . SER A 1 335 ? -3 5.957 -0.585 1 88.62 335 SER A N 1
ATOM 2776 C CA . SER A 1 335 ? -2.91 4.52 -0.349 1 88.62 335 SER A CA 1
ATOM 2777 C C . SER A 1 335 ? -4.176 3.988 0.316 1 88.62 335 SER A C 1
ATOM 2779 O O . SER A 1 335 ? -4.66 4.566 1.291 1 88.62 335 SER A O 1
ATOM 2781 N N . PRO A 1 336 ? -4.672 2.828 -0.183 1 88.56 336 PRO A N 1
ATOM 2782 C CA . PRO A 1 336 ? -5.84 2.221 0.459 1 88.56 336 PRO A CA 1
ATOM 2783 C C . PRO A 1 336 ? -5.555 1.75 1.883 1 88.56 336 PRO A C 1
ATOM 2785 O O . PRO A 1 336 ? -6.477 1.604 2.688 1 88.56 336 PRO A O 1
ATOM 2788 N N . GLU A 1 337 ? -4.363 1.492 2.156 1 89.12 337 GLU A N 1
ATOM 2789 C CA . GLU A 1 337 ? -3.992 1.043 3.494 1 89.12 337 GLU A CA 1
ATOM 2790 C C . GLU A 1 337 ? -4.406 2.061 4.551 1 89.12 337 GLU A C 1
ATOM 2792 O O . GLU A 1 337 ? -4.871 1.689 5.633 1 89.12 337 GLU A O 1
ATOM 2797 N N . THR A 1 338 ? -4.25 3.318 4.211 1 90.81 338 THR A N 1
ATOM 2798 C CA . THR A 1 338 ? -4.625 4.391 5.125 1 90.81 338 THR A CA 1
ATOM 2799 C C . THR A 1 338 ? -6.117 4.336 5.438 1 90.81 338 THR A C 1
ATOM 2801 O O . THR A 1 338 ? -6.531 4.582 6.57 1 90.81 338 THR A O 1
ATOM 2804 N N . THR A 1 339 ? -6.902 3.969 4.461 1 93.12 339 THR A N 1
ATOM 2805 C CA . THR A 1 339 ? -8.352 3.947 4.594 1 93.12 339 THR A CA 1
ATOM 2806 C C . THR A 1 339 ? -8.805 2.725 5.387 1 93.12 339 THR A C 1
ATOM 2808 O O . THR A 1 339 ? -9.883 2.729 5.98 1 93.12 339 THR A O 1
ATOM 2811 N N . GLN A 1 340 ? -7.969 1.717 5.434 1 92.25 340 GLN A N 1
ATOM 2812 C CA . GLN A 1 340 ? -8.336 0.454 6.066 1 92.25 340 GLN A CA 1
ATOM 2813 C C . GLN A 1 340 ? -8.57 0.639 7.562 1 92.25 340 GLN A C 1
ATOM 2815 O O . GLN A 1 340 ? -9.18 -0.214 8.211 1 92.25 340 GLN A O 1
ATOM 2820 N N . ILE A 1 341 ? -8.07 1.701 8.086 1 91.94 341 ILE A N 1
ATOM 2821 C CA . ILE A 1 341 ? -8.266 1.993 9.5 1 91.94 341 ILE A CA 1
ATOM 2822 C C . ILE A 1 341 ? -9.758 1.97 9.836 1 91.94 341 ILE A C 1
ATOM 2824 O O . ILE A 1 341 ? -10.156 1.507 10.906 1 91.94 341 ILE A O 1
ATOM 2828 N N . TYR A 1 342 ? -10.578 2.379 8.953 1 91.12 342 TYR A N 1
ATOM 2829 C CA . TYR A 1 342 ? -12.008 2.512 9.219 1 91.12 342 TYR A CA 1
ATOM 2830 C C . TYR A 1 342 ? -12.703 1.157 9.148 1 91.12 342 TYR A C 1
ATOM 2832 O O . TYR A 1 342 ? -13.766 0.968 9.742 1 91.12 342 TYR A O 1
ATOM 2840 N N . ALA A 1 343 ? -12.125 0.237 8.375 1 88.81 343 ALA A N 1
ATOM 2841 C CA . ALA A 1 343 ? -12.633 -1.132 8.391 1 88.81 343 ALA A CA 1
ATOM 2842 C C . ALA A 1 343 ? -12.414 -1.783 9.758 1 88.81 343 ALA A C 1
ATOM 2844 O O . ALA A 1 343 ? -13.25 -2.553 10.227 1 88.81 343 ALA A O 1
ATOM 2845 N N . HIS A 1 344 ? -11.352 -1.42 10.375 1 87.38 344 HIS A N 1
ATOM 2846 C CA . HIS A 1 344 ? -11.008 -1.986 11.672 1 87.38 344 HIS A CA 1
ATOM 2847 C C . HIS A 1 344 ? -11.805 -1.335 12.789 1 87.38 344 HIS A C 1
ATOM 2849 O O . HIS A 1 344 ? -11.938 -1.903 13.875 1 87.38 344 HIS A O 1
ATOM 2855 N N . LEU A 1 345 ? -12.234 -0.198 12.492 1 84.56 345 LEU A N 1
ATOM 2856 C CA . LEU A 1 345 ? -13.047 0.51 13.477 1 84.56 345 LEU A CA 1
ATOM 2857 C C . LEU A 1 345 ? -14.477 -0.02 13.492 1 84.56 345 LEU A C 1
ATOM 2859 O O . LEU A 1 345 ? -15.227 0.244 14.43 1 84.56 345 LEU A O 1
ATOM 2863 N N . THR A 1 346 ? -14.766 -0.771 12.383 1 78.44 346 THR A N 1
ATOM 2864 C CA . THR A 1 346 ? -16.141 -1.254 12.25 1 78.44 346 THR A CA 1
ATOM 2865 C C . THR A 1 346 ? -16.172 -2.779 12.289 1 78.44 346 THR A C 1
ATOM 2867 O O . THR A 1 346 ? -15.242 -3.441 11.828 1 78.44 346 THR A O 1
ATOM 2870 N N . ASP A 1 347 ? -16.812 -3.355 13.227 1 64.94 347 ASP A N 1
ATOM 2871 C CA . ASP A 1 347 ? -16.875 -4.805 13.359 1 64.94 347 ASP A CA 1
ATOM 2872 C C . ASP A 1 347 ? -17.562 -5.441 12.156 1 64.94 347 ASP A C 1
ATOM 2874 O O . ASP A 1 347 ? -18.734 -5.207 11.906 1 64.94 347 ASP A O 1
ATOM 2878 N N . LYS A 1 348 ? -16.75 -6.016 11.305 1 65 348 LYS A N 1
ATOM 2879 C CA . LYS A 1 348 ? -17.406 -6.727 10.219 1 65 348 LYS A CA 1
ATOM 2880 C C . LYS A 1 348 ? -17.25 -8.234 10.367 1 65 348 LYS A C 1
ATOM 2882 O O . LYS A 1 348 ? -16.172 -8.719 10.688 1 65 348 LYS A O 1
ATOM 2887 N N . THR A 1 349 ? -18.391 -9.008 10.445 1 66.5 349 THR A N 1
ATOM 2888 C CA . THR A 1 349 ? -18.391 -10.469 10.539 1 66.5 349 THR A CA 1
ATOM 2889 C C . THR A 1 349 ? -18.172 -11.094 9.164 1 66.5 349 THR A C 1
ATOM 2891 O O . THR A 1 349 ? -18.953 -10.859 8.242 1 66.5 349 THR A O 1
ATOM 2894 N N . MET A 1 350 ? -17.188 -11.906 9.031 1 71.69 350 MET A N 1
ATOM 2895 C CA . MET A 1 350 ? -16.781 -12.523 7.77 1 71.69 350 MET A CA 1
ATOM 2896 C C . MET A 1 350 ? -17.641 -13.742 7.453 1 71.69 350 MET A C 1
ATOM 2898 O O . MET A 1 350 ? -17.906 -14.031 6.285 1 71.69 350 MET A O 1
ATOM 2902 N N . SER A 1 351 ? -18.047 -14.516 8.414 1 72.25 351 SER A N 1
ATOM 2903 C CA . SER A 1 351 ? -18.734 -15.781 8.211 1 72.25 351 SER A CA 1
ATOM 2904 C C . SER A 1 351 ? -20.047 -15.586 7.457 1 72.25 351 SER A C 1
ATOM 2906 O O . SER A 1 351 ? -20.422 -16.406 6.613 1 72.25 351 SER A O 1
ATOM 2908 N N . GLU A 1 352 ? -20.688 -14.422 7.68 1 75.5 352 GLU A N 1
ATOM 2909 C CA . GLU A 1 352 ? -21.984 -14.188 7.043 1 75.5 352 GLU A CA 1
ATOM 2910 C C . GLU A 1 352 ? -21.812 -13.547 5.668 1 75.5 352 GLU A C 1
ATOM 2912 O O . GLU A 1 352 ? -22.734 -13.578 4.844 1 75.5 352 GLU A O 1
ATOM 2917 N N . ALA A 1 353 ? -20.594 -13.211 5.422 1 81.56 353 ALA A N 1
ATOM 2918 C CA . ALA A 1 353 ? -20.344 -12.438 4.211 1 81.56 353 ALA A CA 1
ATOM 2919 C C . ALA A 1 353 ? -20.266 -13.352 2.986 1 81.56 353 ALA A C 1
ATOM 2921 O O . ALA A 1 353 ? -20.672 -12.961 1.89 1 81.56 353 ALA A O 1
ATOM 2922 N N . ILE A 1 354 ? -19.906 -14.547 3.166 1 82.88 354 ILE A N 1
ATOM 2923 C CA . ILE A 1 354 ? -19.594 -15.461 2.068 1 82.88 354 ILE A CA 1
ATOM 2924 C C . ILE A 1 354 ? -20.859 -15.773 1.286 1 82.88 354 ILE A C 1
ATOM 2926 O O . ILE A 1 354 ? -20.828 -15.93 0.063 1 82.88 354 ILE A O 1
ATOM 2930 N N . ASP A 1 355 ? -21.938 -15.812 1.913 1 83.25 355 ASP A N 1
ATOM 2931 C CA . ASP A 1 355 ? -23.188 -16.203 1.255 1 83.25 355 ASP A CA 1
ATOM 2932 C C . ASP A 1 355 ? -24.125 -15.023 1.103 1 83.25 355 ASP A C 1
ATOM 2934 O O . ASP A 1 355 ? -25.328 -15.203 0.843 1 83.25 355 ASP A O 1
ATOM 2938 N N . ARG A 1 356 ? -23.594 -13.805 1.351 1 82.56 356 ARG A N 1
ATOM 2939 C CA . ARG A 1 356 ? -24.438 -12.609 1.218 1 82.56 356 ARG A CA 1
ATOM 2940 C C . ARG A 1 356 ? -24.969 -12.469 -0.202 1 82.56 356 ARG A C 1
ATOM 2942 O O . ARG A 1 356 ? -24.25 -12.711 -1.171 1 82.56 356 ARG A O 1
ATOM 2949 N N . GLN A 1 357 ? -26.312 -12.305 -0.331 1 72.25 357 GLN A N 1
ATOM 2950 C CA . GLN A 1 357 ? -26.938 -12.156 -1.641 1 72.25 357 GLN A CA 1
ATOM 2951 C C . GLN A 1 357 ? -26.859 -10.719 -2.131 1 72.25 357 GLN A C 1
ATOM 2953 O O . GLN A 1 357 ? -26.703 -9.789 -1.329 1 72.25 357 GLN A O 1
ATOM 2958 N N . LYS A 1 358 ? -26.875 -10.555 -3.396 1 66.31 358 LYS A N 1
ATOM 2959 C CA . LYS A 1 358 ? -26.859 -9.219 -3.994 1 66.31 358 LYS A CA 1
ATOM 2960 C C . LYS A 1 358 ? -28.047 -8.391 -3.523 1 66.31 358 LYS A C 1
ATOM 2962 O O . LYS A 1 358 ? -29.172 -8.883 -3.49 1 66.31 358 LYS A O 1
ATOM 2967 N N . GLU A 1 359 ? -27.922 -7.383 -2.805 1 56.25 359 GLU A N 1
ATOM 2968 C CA . GLU A 1 359 ? -29.031 -6.5 -2.479 1 56.25 359 GLU A CA 1
ATOM 2969 C C . GLU A 1 359 ? -29.719 -5.984 -3.742 1 56.25 359 GLU A C 1
ATOM 2971 O O . GLU A 1 359 ? -29.047 -5.605 -4.707 1 56.25 359 GLU A O 1
ATOM 2976 N N . ALA A 1 360 ? -31.125 -6.359 -4.047 1 43.25 360 ALA A N 1
ATOM 2977 C CA . ALA A 1 360 ? -31.922 -5.832 -5.145 1 43.25 360 ALA A CA 1
ATOM 2978 C C . ALA A 1 360 ? -31.812 -4.312 -5.223 1 43.25 360 ALA A C 1
ATOM 2980 O O . ALA A 1 360 ? -32.031 -3.615 -4.227 1 43.25 360 ALA A O 1
ATOM 2981 N N . LYS A 1 361 ? -31.062 -3.621 -6.047 1 44.94 361 LYS A N 1
ATOM 2982 C CA . LYS A 1 361 ? -31.328 -2.211 -6.324 1 44.94 361 LYS A CA 1
ATOM 2983 C C . LYS A 1 361 ? -32.812 -1.94 -6.422 1 44.94 361 LYS A C 1
ATOM 2985 O O . LYS A 1 361 ? -33.531 -2.623 -7.164 1 44.94 361 LYS A O 1
ATOM 2990 N N . SER A 1 362 ? -33.562 -1.318 -5.438 1 35.84 362 SER A N 1
ATOM 2991 C CA . SER A 1 362 ? -34.906 -0.782 -5.629 1 35.84 362 SER A CA 1
ATOM 2992 C C . SER A 1 362 ? -35.031 -0.037 -6.957 1 35.84 362 SER A C 1
ATOM 2994 O O . SER A 1 362 ? -34.312 0.937 -7.191 1 35.84 362 SER A O 1
ATOM 2996 N N . THR A 1 363 ? -35.281 -0.616 -8.016 1 35.34 363 THR A N 1
ATOM 2997 C CA . THR A 1 363 ? -35.812 0.052 -9.195 1 35.34 363 THR A CA 1
ATOM 2998 C C . THR A 1 363 ? -37.031 0.896 -8.836 1 35.34 363 THR A C 1
ATOM 3000 O O . THR A 1 363 ? -38.156 0.408 -8.867 1 35.34 363 THR A O 1
ATOM 3003 N N . GLU A 1 364 ? -37.281 1.573 -7.691 1 31.8 364 GLU A N 1
ATOM 3004 C CA . GLU A 1 364 ? -38.5 2.398 -7.703 1 31.8 364 GLU A CA 1
ATOM 3005 C C . GLU A 1 364 ? -38.406 3.48 -8.773 1 31.8 364 GLU A C 1
ATOM 3007 O O . GLU A 1 364 ? -39.25 4.363 -8.836 1 31.8 364 GLU A O 1
ATOM 3012 N N . SER A 1 365 ? -37.469 3.939 -9.523 1 27.61 365 SER A N 1
ATOM 3013 C CA . SER A 1 365 ? -37.969 5.008 -10.383 1 27.61 365 SER A CA 1
ATOM 3014 C C . SER A 1 365 ? -38.875 4.457 -11.469 1 27.61 365 SER A C 1
ATOM 3016 O O . SER A 1 365 ? -38.406 3.818 -12.414 1 27.61 365 SER A O 1
ATOM 3018 N N . ARG A 1 366 ? -40.156 3.881 -11.047 1 20.78 366 ARG A N 1
ATOM 3019 C CA . ARG A 1 366 ? -41.188 4.215 -12.023 1 20.78 366 ARG A CA 1
ATOM 3020 C C . ARG A 1 366 ? -41.531 5.691 -11.961 1 20.78 366 ARG A C 1
ATOM 3022 O O . ARG A 1 366 ? -41.688 6.25 -10.867 1 20.78 366 ARG A O 1
ATOM 3029 N N . MET B 1 1 ? 3.096 -29.781 5.203 1 67.88 1 MET B N 1
ATOM 3030 C CA . MET B 1 1 ? 4.148 -28.891 4.707 1 67.88 1 MET B CA 1
ATOM 3031 C C . MET B 1 1 ? 3.854 -28.453 3.277 1 67.88 1 MET B C 1
ATOM 3033 O O . MET B 1 1 ? 3.191 -29.172 2.525 1 67.88 1 MET B O 1
ATOM 3037 N N . ASN B 1 2 ? 4.234 -27.219 3 1 77.38 2 ASN B N 1
ATOM 3038 C CA . ASN B 1 2 ? 4.059 -26.719 1.645 1 77.38 2 ASN B CA 1
ATOM 3039 C C . ASN B 1 2 ? 4.977 -27.422 0.653 1 77.38 2 ASN B C 1
ATOM 3041 O O . ASN B 1 2 ? 6.188 -27.203 0.645 1 77.38 2 ASN B O 1
ATOM 3045 N N . ILE B 1 3 ? 4.492 -28.406 -0.141 1 77.44 3 ILE B N 1
ATOM 3046 C CA . ILE B 1 3 ? 5.25 -29.312 -0.999 1 77.44 3 ILE B CA 1
ATOM 3047 C C . ILE B 1 3 ? 6.012 -28.516 -2.053 1 77.44 3 ILE B C 1
ATOM 3049 O O . ILE B 1 3 ? 7.145 -28.859 -2.398 1 77.44 3 ILE B O 1
ATOM 3053 N N . ILE B 1 4 ? 5.461 -27.547 -2.508 1 76.44 4 ILE B N 1
ATOM 3054 C CA . ILE B 1 4 ? 6.098 -26.734 -3.533 1 76.44 4 ILE B CA 1
ATOM 3055 C C . ILE B 1 4 ? 7.336 -26.047 -2.959 1 76.44 4 ILE B C 1
ATOM 3057 O O . ILE B 1 4 ? 8.391 -26.016 -3.602 1 76.44 4 ILE B O 1
ATOM 3061 N N . LYS B 1 5 ? 7.227 -25.609 -1.796 1 82.56 5 LYS B N 1
ATOM 3062 C CA . LYS B 1 5 ? 8.352 -24.922 -1.15 1 82.56 5 LYS B CA 1
ATOM 3063 C C . LYS B 1 5 ? 9.508 -25.891 -0.912 1 82.56 5 LYS B C 1
ATOM 3065 O O . LYS B 1 5 ? 10.672 -25.5 -1.037 1 82.56 5 LYS B O 1
ATOM 3070 N N . ILE B 1 6 ? 9.18 -27.125 -0.624 1 84.12 6 ILE B N 1
ATOM 3071 C CA . ILE B 1 6 ? 10.211 -28.125 -0.37 1 84.12 6 ILE B CA 1
ATOM 3072 C C . ILE B 1 6 ? 10.984 -28.406 -1.654 1 84.12 6 ILE B C 1
ATOM 3074 O O . ILE B 1 6 ? 12.219 -28.453 -1.643 1 84.12 6 ILE B O 1
ATOM 3078 N N . LYS B 1 7 ? 10.273 -28.578 -2.678 1 87.75 7 LYS B N 1
ATOM 3079 C CA . LYS B 1 7 ? 10.906 -28.828 -3.969 1 87.75 7 LYS B CA 1
ATOM 3080 C C . LYS B 1 7 ? 11.789 -27.656 -4.387 1 87.75 7 LYS B C 1
ATOM 3082 O O . LYS B 1 7 ? 12.906 -27.844 -4.871 1 87.75 7 LYS B O 1
ATOM 3087 N N . ASP B 1 8 ? 11.344 -26.438 -4.172 1 90.62 8 ASP B N 1
ATOM 3088 C CA . ASP B 1 8 ? 12.086 -25.234 -4.551 1 90.62 8 ASP B CA 1
ATOM 3089 C C . ASP B 1 8 ? 13.336 -25.078 -3.691 1 90.62 8 ASP B C 1
ATOM 3091 O O . ASP B 1 8 ? 14.375 -24.609 -4.176 1 90.62 8 ASP B O 1
ATOM 3095 N N . ARG B 1 9 ? 13.227 -25.469 -2.451 1 91.38 9 ARG B N 1
ATOM 3096 C CA . ARG B 1 9 ? 14.383 -25.422 -1.567 1 91.38 9 ARG B CA 1
ATOM 3097 C C . ARG B 1 9 ? 15.484 -26.375 -2.049 1 91.38 9 ARG B C 1
ATOM 3099 O O . ARG B 1 9 ? 16.656 -26.016 -2.061 1 91.38 9 ARG B O 1
ATOM 3106 N N . GLN B 1 10 ? 15.062 -27.531 -2.455 1 93.5 10 GLN B N 1
ATOM 3107 C CA . GLN B 1 10 ? 16.016 -28.5 -2.969 1 93.5 10 GLN B CA 1
ATOM 3108 C C . GLN B 1 10 ? 16.719 -27.969 -4.223 1 93.5 10 GLN B C 1
ATOM 3110 O O . GLN B 1 10 ? 17.938 -28.094 -4.359 1 93.5 10 GLN B O 1
ATOM 3115 N N . GLU B 1 11 ? 15.922 -27.438 -5.066 1 94.44 11 GLU B N 1
ATOM 3116 C CA . GLU B 1 11 ? 16.484 -26.875 -6.289 1 94.44 11 GLU B CA 1
ATOM 3117 C C . GLU B 1 11 ? 17.422 -25.703 -5.984 1 94.44 11 GLU B C 1
ATOM 3119 O O . GLU B 1 11 ? 18.469 -25.562 -6.602 1 94.44 11 GLU B O 1
ATOM 3124 N N . LEU B 1 12 ? 17.078 -24.859 -5.055 1 95 12 LEU B N 1
ATOM 3125 C CA . LEU B 1 12 ? 17.906 -23.75 -4.613 1 95 12 LEU B CA 1
ATOM 3126 C C . LEU B 1 12 ? 19.25 -24.234 -4.105 1 95 12 LEU B C 1
ATOM 3128 O O . LEU B 1 12 ? 20.297 -23.734 -4.52 1 95 12 LEU B O 1
ATOM 3132 N N . ASP B 1 13 ? 19.266 -25.266 -3.309 1 95 13 ASP B N 1
ATOM 3133 C CA . ASP B 1 13 ? 20.484 -25.828 -2.723 1 95 13 ASP B CA 1
ATOM 3134 C C . ASP B 1 13 ? 21.391 -26.406 -3.801 1 95 13 ASP B C 1
ATOM 3136 O O . ASP B 1 13 ? 22.625 -26.359 -3.668 1 95 13 ASP B O 1
ATOM 3140 N N . ARG B 1 14 ? 20.766 -26.906 -4.805 1 95.88 14 ARG B N 1
ATOM 3141 C CA . ARG B 1 14 ? 21.531 -27.469 -5.914 1 95.88 14 ARG B CA 1
ATOM 3142 C C . ARG B 1 14 ? 22.172 -26.375 -6.758 1 95.88 14 ARG B C 1
ATOM 3144 O O . ARG B 1 14 ? 23.297 -26.531 -7.234 1 95.88 14 ARG B O 1
ATOM 3151 N N . LYS B 1 15 ? 21.547 -25.25 -6.895 1 96.56 15 LYS B N 1
ATOM 3152 C CA . LYS B 1 15 ? 21.969 -24.219 -7.836 1 96.56 15 LYS B CA 1
ATOM 3153 C C . LYS B 1 15 ? 22.953 -23.25 -7.176 1 96.56 15 LYS B C 1
ATOM 3155 O O . LYS B 1 15 ? 23.859 -22.734 -7.828 1 96.56 15 LYS B O 1
ATOM 3160 N N . VAL B 1 16 ? 22.891 -22.984 -5.918 1 96.5 16 VAL B N 1
ATOM 3161 C CA . VAL B 1 16 ? 23.625 -21.938 -5.207 1 96.5 16 VAL B CA 1
ATOM 3162 C C . VAL B 1 16 ? 25.125 -22.172 -5.309 1 96.5 16 VAL B C 1
ATOM 3164 O O . VAL B 1 16 ? 25.891 -21.25 -5.551 1 96.5 16 VAL B O 1
ATOM 3167 N N . PRO B 1 17 ? 25.578 -23.453 -5.273 1 95.5 17 PRO B N 1
ATOM 3168 C CA . PRO B 1 17 ? 27.016 -23.703 -5.324 1 95.5 17 PRO B CA 1
ATOM 3169 C C . PRO B 1 17 ? 27.625 -23.359 -6.68 1 95.5 17 PRO B C 1
ATOM 3171 O O . PRO B 1 17 ? 28.844 -23.188 -6.785 1 95.5 17 PRO B O 1
ATOM 3174 N N . SER B 1 18 ? 26.828 -23.266 -7.703 1 96.44 18 SER B N 1
ATOM 3175 C CA . SER B 1 18 ? 27.328 -22.922 -9.031 1 96.44 18 SER B CA 1
ATOM 3176 C C . SER B 1 18 ? 27.406 -21.422 -9.234 1 96.44 18 SER B C 1
ATOM 3178 O O . SER B 1 18 ? 27.828 -20.953 -10.297 1 96.44 18 SER B O 1
ATOM 3180 N N . MET B 1 19 ? 27.062 -20.641 -8.266 1 98.06 19 MET B N 1
ATOM 3181 C CA . MET B 1 19 ? 27.062 -19.188 -8.328 1 98.06 19 MET B CA 1
ATOM 3182 C C . MET B 1 19 ? 28.328 -18.625 -7.711 1 98.06 19 MET B C 1
ATOM 3184 O O . MET B 1 19 ? 29.031 -19.312 -6.953 1 98.06 19 MET B O 1
ATOM 3188 N N . PRO B 1 20 ? 28.672 -17.359 -8.062 1 98.12 20 PRO B N 1
ATOM 3189 C CA . PRO B 1 20 ? 29.781 -16.719 -7.367 1 98.12 20 PRO B CA 1
ATOM 3190 C C . PRO B 1 20 ? 29.594 -16.688 -5.852 1 98.12 20 PRO B C 1
ATOM 3192 O O . PRO B 1 20 ? 28.469 -16.656 -5.367 1 98.12 20 PRO B O 1
ATOM 3195 N N . TRP B 1 21 ? 30.719 -16.594 -5.113 1 97.62 21 TRP B N 1
ATOM 3196 C CA . TRP B 1 21 ? 30.703 -16.672 -3.656 1 97.62 21 TRP B CA 1
ATOM 3197 C C . TRP B 1 21 ? 29.844 -15.555 -3.061 1 97.62 21 TRP B C 1
ATOM 3199 O O . TRP B 1 21 ? 29.219 -15.734 -2.014 1 97.62 21 TRP B O 1
ATOM 3209 N N . TYR B 1 22 ? 29.828 -14.406 -3.699 1 98 22 TYR B N 1
ATOM 3210 C CA . TYR B 1 22 ? 29.094 -13.273 -3.146 1 98 22 TYR B CA 1
ATOM 3211 C C . TYR B 1 22 ? 27.594 -13.453 -3.344 1 98 22 TYR B C 1
ATOM 3213 O O . TYR B 1 22 ? 26.797 -12.828 -2.646 1 98 22 TYR B O 1
ATOM 3221 N N . VAL B 1 23 ? 27.156 -14.273 -4.344 1 98.31 23 VAL B N 1
ATOM 3222 C CA . VAL B 1 23 ? 25.734 -14.617 -4.496 1 98.31 23 VAL B CA 1
ATOM 3223 C C . VAL B 1 23 ? 25.312 -15.578 -3.393 1 98.31 23 VAL B C 1
ATOM 3225 O O . VAL B 1 23 ? 24.234 -15.453 -2.824 1 98.31 23 VAL B O 1
ATOM 3228 N N . GLU B 1 24 ? 26.188 -16.516 -3.139 1 97.31 24 GLU B N 1
ATOM 3229 C CA . GLU B 1 24 ? 25.938 -17.438 -2.033 1 97.31 24 GLU B CA 1
ATOM 3230 C C . GLU B 1 24 ? 25.781 -16.688 -0.715 1 97.31 24 GLU B C 1
ATOM 3232 O O . GLU B 1 24 ? 24.875 -16.969 0.065 1 97.31 24 GLU B O 1
ATOM 3237 N N . LYS B 1 25 ? 26.656 -15.719 -0.509 1 97.12 25 LYS B N 1
ATOM 3238 C CA . LYS B 1 25 ? 26.578 -14.883 0.687 1 97.12 25 LYS B CA 1
ATOM 3239 C C . LYS B 1 25 ? 25.25 -14.133 0.749 1 97.12 25 LYS B C 1
ATOM 3241 O O . LYS B 1 25 ? 24.625 -14.055 1.807 1 97.12 25 LYS B O 1
ATOM 3246 N N . PHE B 1 26 ? 24.828 -13.648 -0.384 1 97.88 26 PHE B N 1
ATOM 3247 C CA . PHE B 1 26 ? 23.578 -12.914 -0.482 1 97.88 26 PHE B CA 1
ATOM 3248 C C . PHE B 1 26 ? 22.391 -13.812 -0.155 1 97.88 26 PHE B C 1
ATOM 3250 O O . PHE B 1 26 ? 21.5 -13.422 0.602 1 97.88 26 PHE B O 1
ATOM 3257 N N . ILE B 1 27 ? 22.391 -14.961 -0.723 1 97.44 27 ILE B N 1
ATOM 3258 C CA . ILE B 1 27 ? 21.297 -15.906 -0.491 1 97.44 27 ILE B CA 1
ATOM 3259 C C . ILE B 1 27 ? 21.234 -16.25 0.995 1 97.44 27 ILE B C 1
ATOM 3261 O O . ILE B 1 27 ? 20.141 -16.312 1.571 1 97.44 27 ILE B O 1
ATOM 3265 N N . GLY B 1 28 ? 22.359 -16.453 1.635 1 95.44 28 GLY B N 1
ATOM 3266 C CA . GLY B 1 28 ? 22.406 -16.688 3.07 1 95.44 28 GLY B CA 1
ATOM 3267 C C . GLY B 1 28 ? 21.812 -15.539 3.877 1 95.44 28 GLY B C 1
ATOM 3268 O O . GLY B 1 28 ? 21.109 -15.766 4.859 1 95.44 28 GLY B O 1
ATOM 3269 N N . TYR B 1 29 ? 22.125 -14.406 3.395 1 95.12 29 TYR B N 1
ATOM 3270 C CA . TYR B 1 29 ? 21.641 -13.195 4.059 1 95.12 29 TYR B CA 1
ATOM 3271 C C . TYR B 1 29 ? 20.125 -13.07 3.943 1 95.12 29 TYR B C 1
ATOM 3273 O O . TYR B 1 29 ? 19.469 -12.625 4.883 1 95.12 29 TYR B O 1
ATOM 3281 N N . LYS B 1 30 ? 19.516 -13.453 2.807 1 95.62 30 LYS B N 1
ATOM 3282 C CA . LYS B 1 30 ? 18.109 -13.227 2.518 1 95.62 30 LYS B CA 1
ATOM 3283 C C . LYS B 1 30 ? 17.266 -14.422 2.951 1 95.62 30 LYS B C 1
ATOM 3285 O O . LYS B 1 30 ? 16.031 -14.32 3.037 1 95.62 30 LYS B O 1
ATOM 3290 N N . LEU B 1 31 ? 17.844 -15.508 3.285 1 91.44 31 LEU B N 1
ATOM 3291 C CA . LEU B 1 31 ? 17.172 -16.781 3.547 1 91.44 31 LEU B CA 1
ATOM 3292 C C . LEU B 1 31 ? 16.156 -16.641 4.672 1 91.44 31 LEU B C 1
ATOM 3294 O O . LEU B 1 31 ? 15.07 -17.234 4.605 1 91.44 31 LEU B O 1
ATOM 3298 N N . PRO B 1 32 ? 16.5 -15.828 5.723 1 88.81 32 PRO B N 1
ATOM 3299 C CA . PRO B 1 32 ? 15.531 -15.688 6.812 1 88.81 32 PRO B CA 1
ATOM 3300 C C . PRO B 1 32 ? 14.305 -14.875 6.414 1 88.81 32 PRO B C 1
ATOM 3302 O O . PRO B 1 32 ? 13.234 -15.031 7.012 1 88.81 32 PRO B O 1
ATOM 3305 N N . ASP B 1 33 ? 14.383 -14.109 5.375 1 88.31 33 ASP B N 1
ATOM 3306 C CA . ASP B 1 33 ? 13.328 -13.148 5.07 1 88.31 33 ASP B CA 1
ATOM 3307 C C . ASP B 1 33 ? 12.523 -13.578 3.846 1 88.31 33 ASP B C 1
ATOM 3309 O O . ASP B 1 33 ? 11.391 -13.141 3.654 1 88.31 33 ASP B O 1
ATOM 3313 N N . LEU B 1 34 ? 13.109 -14.414 3.016 1 90.94 34 LEU B N 1
ATOM 3314 C CA . LEU B 1 34 ? 12.453 -14.758 1.754 1 90.94 34 LEU B CA 1
ATOM 3315 C C . LEU B 1 34 ? 12.234 -16.266 1.643 1 90.94 34 LEU B C 1
ATOM 3317 O O . LEU B 1 34 ? 13.023 -17.047 2.17 1 90.94 34 LEU B O 1
ATOM 3321 N N . SER B 1 35 ? 11.219 -16.609 0.923 1 89.69 35 SER B N 1
ATOM 3322 C CA . SER B 1 35 ? 10.922 -18.031 0.68 1 89.69 35 SER B CA 1
ATOM 3323 C C . SER B 1 35 ? 11.945 -18.641 -0.268 1 89.69 35 SER B C 1
ATOM 3325 O O . SER B 1 35 ? 12.562 -17.938 -1.067 1 89.69 35 SER B O 1
ATOM 3327 N N . PRO B 1 36 ? 12.078 -19.922 -0.186 1 90.56 36 PRO B N 1
ATOM 3328 C CA . PRO B 1 36 ? 12.969 -20.609 -1.134 1 90.56 36 PRO B CA 1
ATOM 3329 C C . PRO B 1 36 ? 12.555 -20.375 -2.588 1 90.56 36 PRO B C 1
ATOM 3331 O O . PRO B 1 36 ? 13.414 -20.297 -3.471 1 90.56 36 PRO B O 1
ATOM 3334 N N . SER B 1 37 ? 11.25 -20.297 -2.783 1 91.12 37 SER B N 1
ATOM 3335 C CA . SER B 1 37 ? 10.773 -20.062 -4.141 1 91.12 37 SER B CA 1
ATOM 3336 C C . SER B 1 37 ? 11.258 -18.719 -4.672 1 91.12 37 SER B C 1
ATOM 3338 O O . SER B 1 37 ? 11.711 -18.625 -5.816 1 91.12 37 SER B O 1
ATOM 3340 N N . SER B 1 38 ? 11.242 -17.703 -3.828 1 93.88 38 SER B N 1
ATOM 3341 C CA . SER B 1 38 ? 11.711 -16.375 -4.211 1 93.88 38 SER B CA 1
ATOM 3342 C C . SER B 1 38 ? 13.211 -16.375 -4.477 1 93.88 38 SER B C 1
ATOM 3344 O O . SER B 1 38 ? 13.664 -15.836 -5.492 1 93.88 38 SER B O 1
ATOM 3346 N N . LEU B 1 39 ? 13.906 -17.016 -3.621 1 96.25 39 LEU B N 1
ATOM 3347 C CA . LEU B 1 39 ? 15.367 -17.047 -3.744 1 96.25 39 LEU B CA 1
ATOM 3348 C C . LEU B 1 39 ? 15.789 -17.844 -4.977 1 96.25 39 LEU B C 1
ATOM 3350 O O . LEU B 1 39 ? 16.781 -17.5 -5.625 1 96.25 39 LEU B O 1
ATOM 3354 N N . LEU B 1 40 ? 15.008 -18.906 -5.25 1 95.94 40 LEU B N 1
ATOM 3355 C CA . LEU B 1 40 ? 15.281 -19.672 -6.453 1 95.94 40 LEU B CA 1
ATOM 3356 C C . LEU B 1 40 ? 15.125 -18.812 -7.703 1 95.94 40 LEU B C 1
ATOM 3358 O O . LEU B 1 40 ? 15.953 -18.875 -8.609 1 95.94 40 LEU B O 1
ATOM 3362 N N . GLU B 1 41 ? 14.109 -18.031 -7.723 1 95.75 41 GLU B N 1
ATOM 3363 C CA . GLU B 1 41 ? 13.906 -17.125 -8.852 1 95.75 41 GLU B CA 1
ATOM 3364 C C . GLU B 1 41 ? 15.039 -16.109 -8.953 1 95.75 41 GLU B C 1
ATOM 3366 O O . GLU B 1 41 ? 15.492 -15.789 -10.055 1 95.75 41 GLU B O 1
ATOM 3371 N N . TYR B 1 42 ? 15.523 -15.609 -7.828 1 97.06 42 TYR B N 1
ATOM 3372 C CA . TYR B 1 42 ? 16.672 -14.703 -7.812 1 97.06 42 TYR B CA 1
ATOM 3373 C C . TYR B 1 42 ? 17.891 -15.359 -8.445 1 97.06 42 TYR B C 1
ATOM 3375 O O . TYR B 1 42 ? 18.531 -14.773 -9.32 1 97.06 42 TYR B O 1
ATOM 3383 N N . VAL B 1 43 ? 18.109 -16.562 -8.055 1 97.94 43 VAL B N 1
ATOM 3384 C CA . VAL B 1 43 ? 19.297 -17.266 -8.523 1 97.94 43 VAL B CA 1
ATOM 3385 C C . VAL B 1 43 ? 19.188 -17.5 -10.023 1 97.94 43 VAL B C 1
ATOM 3387 O O . VAL B 1 43 ? 20.188 -17.359 -10.75 1 97.94 43 VAL B O 1
ATOM 3390 N N . ARG B 1 44 ? 18 -17.844 -10.477 1 97.19 44 ARG B N 1
ATOM 3391 C CA . ARG B 1 44 ? 17.812 -18.031 -11.914 1 97.19 44 ARG B CA 1
ATOM 3392 C C . ARG B 1 44 ? 18.078 -16.75 -12.672 1 97.19 44 ARG B C 1
ATOM 3394 O O . ARG B 1 44 ? 18.703 -16.766 -13.734 1 97.19 44 ARG B O 1
ATOM 3401 N N . ASP B 1 45 ? 17.672 -15.656 -12.141 1 97.56 45 ASP B N 1
ATOM 3402 C CA . ASP B 1 45 ? 17.906 -14.359 -12.758 1 97.56 45 ASP B CA 1
ATOM 3403 C C . ASP B 1 45 ? 19.391 -14.023 -12.773 1 97.56 45 ASP B C 1
ATOM 3405 O O . ASP B 1 45 ? 19.922 -13.523 -13.773 1 97.56 45 ASP B O 1
ATOM 3409 N N . TYR B 1 46 ? 20.062 -14.297 -11.68 1 98.5 46 TYR B N 1
ATOM 3410 C CA . TYR B 1 46 ? 21.5 -14.031 -11.602 1 98.5 46 TYR B CA 1
ATOM 3411 C C . TYR B 1 46 ? 22.266 -14.891 -12.594 1 98.5 46 TYR B C 1
ATOM 3413 O O . TYR B 1 46 ? 23.203 -14.414 -13.242 1 98.5 46 TYR B O 1
ATOM 3421 N N . GLU B 1 47 ? 21.828 -16.141 -12.703 1 97.88 47 GLU B N 1
ATOM 3422 C CA . GLU B 1 47 ? 22.469 -17.031 -13.656 1 97.88 47 GLU B CA 1
ATOM 3423 C C . GLU B 1 47 ? 22.359 -16.5 -15.078 1 97.88 47 GLU B C 1
ATOM 3425 O O . GLU B 1 47 ? 23.344 -16.5 -15.828 1 97.88 47 GLU B O 1
ATOM 3430 N N . THR B 1 48 ? 21.203 -16.047 -15.414 1 96.25 48 THR B N 1
ATOM 3431 C CA . THR B 1 48 ? 20.984 -15.469 -16.734 1 96.25 48 THR B CA 1
ATOM 3432 C C . THR B 1 48 ? 21.891 -14.258 -16.953 1 96.25 48 THR B C 1
ATOM 3434 O O . THR B 1 48 ? 22.516 -14.117 -18 1 96.25 48 THR B O 1
ATOM 3437 N N . PHE B 1 49 ? 22.047 -13.43 -15.977 1 98.06 49 PHE B N 1
ATOM 3438 C CA . PHE B 1 49 ? 22.828 -12.211 -16.062 1 98.06 49 PHE B CA 1
ATOM 3439 C C . PHE B 1 49 ? 24.312 -12.539 -16.188 1 98.06 49 PHE B C 1
ATOM 3441 O O . PHE B 1 49 ? 25 -12.008 -17.078 1 98.06 49 PHE B O 1
ATOM 3448 N N . PHE B 1 50 ? 24.828 -13.414 -15.328 1 98.44 50 PHE B N 1
ATOM 3449 C CA . PHE B 1 50 ? 26.234 -13.766 -15.344 1 98.44 50 PHE B CA 1
ATOM 3450 C C . PHE B 1 50 ? 26.594 -14.492 -16.625 1 98.44 50 PHE B C 1
ATOM 3452 O O . PHE B 1 50 ? 27.688 -14.281 -17.188 1 98.44 50 PHE B O 1
ATOM 3459 N N . SER B 1 51 ? 25.672 -15.32 -17.094 1 97.31 51 SER B N 1
ATOM 3460 C CA . SER B 1 51 ? 25.906 -15.984 -18.375 1 97.31 51 SER B CA 1
ATOM 3461 C C . SER B 1 51 ? 26.016 -14.977 -19.5 1 97.31 51 SER B C 1
ATOM 3463 O O . SER B 1 51 ? 26.859 -15.117 -20.391 1 97.31 51 SER B O 1
ATOM 3465 N N . TRP B 1 52 ? 25.188 -14.008 -19.453 1 96.94 52 TRP B N 1
ATOM 3466 C CA . TRP B 1 52 ? 25.219 -12.945 -20.453 1 96.94 52 TRP B CA 1
ATOM 3467 C C . TRP B 1 52 ? 26.531 -12.172 -20.375 1 96.94 52 TRP B C 1
ATOM 3469 O O . TRP B 1 52 ? 27.141 -11.852 -21.391 1 96.94 52 TRP B O 1
ATOM 3479 N N . LEU B 1 53 ? 27.047 -11.859 -19.156 1 98 53 LEU B N 1
ATOM 3480 C CA . LEU B 1 53 ? 28.312 -11.164 -18.984 1 98 53 LEU B CA 1
ATOM 3481 C C . LEU B 1 53 ? 29.453 -11.945 -19.641 1 98 53 LEU B C 1
ATOM 3483 O O . LEU B 1 53 ? 30.297 -11.352 -20.312 1 98 53 LEU B O 1
ATOM 3487 N N . LEU B 1 54 ? 29.391 -13.258 -19.422 1 97.5 54 LEU B N 1
ATOM 3488 C CA . LEU B 1 54 ? 30.422 -14.125 -20 1 97.5 54 LEU B CA 1
ATOM 3489 C C . LEU B 1 54 ? 30.344 -14.133 -21.516 1 97.5 54 LEU B C 1
ATOM 3491 O O . LEU B 1 54 ? 31.359 -13.992 -22.203 1 97.5 54 LEU B O 1
ATOM 3495 N N . ALA B 1 55 ? 29.172 -14.188 -22.016 1 95.62 55 ALA B N 1
ATOM 3496 C CA . ALA B 1 55 ? 28.969 -14.273 -23.469 1 95.62 55 ALA B CA 1
ATOM 3497 C C . ALA B 1 55 ? 29.391 -12.977 -24.156 1 95.62 55 ALA B C 1
ATOM 3499 O O . ALA B 1 55 ? 29.922 -13 -25.266 1 95.62 55 ALA B O 1
ATOM 3500 N N . GLU B 1 56 ? 29.219 -11.828 -23.469 1 95.5 56 GLU B N 1
ATOM 3501 C CA . GLU B 1 56 ? 29.5 -10.523 -24.062 1 95.5 56 GLU B CA 1
ATOM 3502 C C . GLU B 1 56 ? 30.969 -10.133 -23.828 1 95.5 56 GLU B C 1
ATOM 3504 O O . GLU B 1 56 ? 31.406 -9.078 -24.281 1 95.5 56 GLU B O 1
ATOM 3509 N N . GLY B 1 57 ? 31.656 -10.906 -23.016 1 95.25 57 GLY B N 1
ATOM 3510 C CA . GLY B 1 57 ? 33.062 -10.633 -22.75 1 95.25 57 GLY B CA 1
ATOM 3511 C C . GLY B 1 57 ? 33.25 -9.586 -21.672 1 95.25 57 GLY B C 1
ATOM 3512 O O . GLY B 1 57 ? 34.312 -8.977 -21.578 1 95.25 57 GLY B O 1
ATOM 3513 N N . LEU B 1 58 ? 32.25 -9.383 -20.922 1 96.25 58 LEU B N 1
ATOM 3514 C CA . LEU B 1 58 ? 32.312 -8.391 -19.859 1 96.25 58 LEU B CA 1
ATOM 3515 C C . LEU B 1 58 ? 32.875 -9 -18.578 1 96.25 58 LEU B C 1
ATOM 3517 O O . LEU B 1 58 ? 33.25 -8.281 -17.641 1 96.25 58 LEU B O 1
ATOM 3521 N N . ALA B 1 59 ? 32.875 -10.352 -18.578 1 96.56 59 ALA B N 1
ATOM 3522 C CA . ALA B 1 59 ? 33.531 -11.109 -17.5 1 96.56 59 ALA B CA 1
ATOM 3523 C C . ALA B 1 59 ? 34.5 -12.148 -18.078 1 96.56 59 ALA B C 1
ATOM 3525 O O . ALA B 1 59 ? 34.281 -12.672 -19.172 1 96.56 59 ALA B O 1
ATOM 3526 N N . GLU B 1 60 ? 35.531 -12.453 -17.375 1 93.88 60 GLU B N 1
ATOM 3527 C CA . GLU B 1 60 ? 36.594 -13.312 -17.875 1 93.88 60 GLU B CA 1
ATOM 3528 C C . GLU B 1 60 ? 36.188 -14.781 -17.844 1 93.88 60 GLU B C 1
ATOM 3530 O O . GLU B 1 60 ? 36.5 -15.547 -18.75 1 93.88 60 GLU B O 1
ATOM 3535 N N . GLY B 1 61 ? 35.375 -15.281 -16.953 1 88.44 61 GLY B N 1
ATOM 3536 C CA . GLY B 1 61 ? 34.906 -16.656 -16.859 1 88.44 61 GLY B CA 1
ATOM 3537 C C . GLY B 1 61 ? 35.969 -17.594 -16.281 1 88.44 61 GLY B C 1
ATOM 3538 O O . GLY B 1 61 ? 36.781 -17.188 -15.453 1 88.44 61 GLY B O 1
ATOM 3539 N N . PRO B 1 62 ? 35.875 -18.906 -16.594 1 93 62 PRO B N 1
ATOM 3540 C CA . PRO B 1 62 ? 35.062 -19.469 -17.688 1 93 62 PRO B CA 1
ATOM 3541 C C . PRO B 1 62 ? 33.625 -19.766 -17.266 1 93 62 PRO B C 1
ATOM 3543 O O . PRO B 1 62 ? 32.75 -19.906 -18.125 1 93 62 PRO B O 1
ATOM 3546 N N . ALA B 1 63 ? 33.438 -19.906 -15.984 1 97 63 ALA B N 1
ATOM 3547 C CA . ALA B 1 63 ? 32.125 -20.297 -15.516 1 97 63 ALA B CA 1
ATOM 3548 C C . ALA B 1 63 ? 31.438 -19.156 -14.758 1 97 63 ALA B C 1
ATOM 3550 O O . ALA B 1 63 ? 32.094 -18.203 -14.352 1 97 63 ALA B O 1
ATOM 3551 N N . VAL B 1 64 ? 30.141 -19.297 -14.578 1 97.56 64 VAL B N 1
ATOM 3552 C CA . VAL B 1 64 ? 29.344 -18.312 -13.859 1 97.56 64 VAL B CA 1
ATOM 3553 C C . VAL B 1 64 ? 29.922 -18.078 -12.469 1 97.56 64 VAL B C 1
ATOM 3555 O O . VAL B 1 64 ? 30.031 -16.938 -12.008 1 97.56 64 VAL B O 1
ATOM 3558 N N . ARG B 1 65 ? 30.391 -19.156 -11.836 1 97.12 65 ARG B N 1
ATOM 3559 C CA . ARG B 1 65 ? 30.922 -19.094 -10.469 1 97.12 65 ARG B CA 1
ATOM 3560 C C . ARG B 1 65 ? 32.188 -18.25 -10.414 1 97.12 65 ARG B C 1
ATOM 3562 O O . ARG B 1 65 ? 32.594 -17.812 -9.336 1 97.12 65 ARG B O 1
ATOM 3569 N N . ASP B 1 66 ? 32.812 -17.953 -11.539 1 97.38 66 ASP B N 1
ATOM 3570 C CA . ASP B 1 66 ? 34.125 -17.312 -11.594 1 97.38 66 ASP B CA 1
ATOM 3571 C C . ASP B 1 66 ? 34 -15.805 -11.828 1 97.38 66 ASP B C 1
ATOM 3573 O O . ASP B 1 66 ? 35 -15.078 -11.852 1 97.38 66 ASP B O 1
ATOM 3577 N N . VAL B 1 67 ? 32.75 -15.312 -12.031 1 98 67 VAL B N 1
ATOM 3578 C CA . VAL B 1 67 ? 32.562 -13.883 -12.273 1 98 67 VAL B CA 1
ATOM 3579 C C . VAL B 1 67 ? 32.969 -13.094 -11.039 1 98 67 VAL B C 1
ATOM 3581 O O . VAL B 1 67 ? 32.5 -13.344 -9.93 1 98 67 VAL B O 1
ATOM 3584 N N . LYS B 1 68 ? 33.844 -12.062 -11.188 1 97.56 68 LYS B N 1
ATOM 3585 C CA . LYS B 1 68 ? 34.438 -11.328 -10.078 1 97.56 68 LYS B CA 1
ATOM 3586 C C . LYS B 1 68 ? 33.688 -10.047 -9.773 1 97.56 68 LYS B C 1
ATOM 3588 O O . LYS B 1 68 ? 33.062 -9.469 -10.672 1 97.56 68 LYS B O 1
ATOM 3593 N N . LEU B 1 69 ? 33.781 -9.594 -8.523 1 96.75 69 LEU B N 1
ATOM 3594 C CA . LEU B 1 69 ? 33.125 -8.367 -8.078 1 96.75 69 LEU B CA 1
ATOM 3595 C C . LEU B 1 69 ? 33.625 -7.172 -8.898 1 96.75 69 LEU B C 1
ATOM 3597 O O . LEU B 1 69 ? 32.844 -6.289 -9.242 1 96.75 69 LEU B O 1
ATOM 3601 N N . GLU B 1 70 ? 34.906 -7.184 -9.227 1 95 70 GLU B N 1
ATOM 3602 C CA . GLU B 1 70 ? 35.5 -6.082 -9.977 1 95 70 GLU B CA 1
ATOM 3603 C C . GLU B 1 70 ? 34.844 -5.93 -11.352 1 95 70 GLU B C 1
ATOM 3605 O O . GLU B 1 70 ? 34.781 -4.82 -11.883 1 95 70 GLU B O 1
ATOM 3610 N N . GLU B 1 71 ? 34.438 -7.031 -11.859 1 96.5 71 GLU B N 1
ATOM 3611 C CA . GLU B 1 71 ? 33.812 -7.016 -13.18 1 96.5 71 GLU B CA 1
ATOM 3612 C C . GLU B 1 71 ? 32.406 -6.395 -13.109 1 96.5 71 GLU B C 1
ATOM 3614 O O . GLU B 1 71 ? 31.969 -5.75 -14.062 1 96.5 71 GLU B O 1
ATOM 3619 N N . LEU B 1 72 ? 31.719 -6.594 -11.992 1 96.62 72 LEU B N 1
ATOM 3620 C CA . LEU B 1 72 ? 30.438 -5.926 -11.773 1 96.62 72 LEU B CA 1
ATOM 3621 C C . LEU B 1 72 ? 30.641 -4.422 -11.602 1 96.62 72 LEU B C 1
ATOM 3623 O O . LEU B 1 72 ? 29.812 -3.629 -12.055 1 96.62 72 LEU B O 1
ATOM 3627 N N . GLU B 1 73 ? 31.766 -4.012 -10.992 1 93.5 73 GLU B N 1
ATOM 3628 C CA . GLU B 1 73 ? 32.062 -2.613 -10.695 1 93.5 73 GLU B CA 1
ATOM 3629 C C . GLU B 1 73 ? 32.312 -1.817 -11.969 1 93.5 73 GLU B C 1
ATOM 3631 O O . GLU B 1 73 ? 32.125 -0.602 -12 1 93.5 73 GLU B O 1
ATOM 3636 N N . ARG B 1 74 ? 32.719 -2.498 -12.953 1 92.5 74 ARG B N 1
ATOM 3637 C CA . ARG B 1 74 ? 33.125 -1.83 -14.188 1 92.5 74 ARG B CA 1
ATOM 3638 C C . ARG B 1 74 ? 31.922 -1.625 -15.109 1 92.5 74 ARG B C 1
ATOM 3640 O O . ARG B 1 74 ? 32.031 -0.939 -16.125 1 92.5 74 ARG B O 1
ATOM 3647 N N . LEU B 1 75 ? 30.812 -2.205 -14.742 1 94.94 75 LEU B N 1
ATOM 3648 C CA . LEU B 1 75 ? 29.625 -2.066 -15.578 1 94.94 75 LEU B CA 1
ATOM 3649 C C . LEU B 1 75 ? 29.125 -0.63 -15.555 1 94.94 75 LEU B C 1
ATOM 3651 O O . LEU B 1 75 ? 29.203 0.05 -14.531 1 94.94 75 LEU B O 1
ATOM 3655 N N . HIS B 1 76 ? 28.609 -0.177 -16.703 1 92.56 76 HIS B N 1
ATOM 3656 C CA . HIS B 1 76 ? 27.984 1.132 -16.859 1 92.56 76 HIS B CA 1
ATOM 3657 C C . HIS B 1 76 ? 26.531 1.001 -17.328 1 92.56 76 HIS B C 1
ATOM 3659 O O . HIS B 1 76 ? 26.062 -0.105 -17.594 1 92.56 76 HIS B O 1
ATOM 3665 N N . MET B 1 77 ? 25.891 2.158 -17.297 1 92.5 77 MET B N 1
ATOM 3666 C CA . MET B 1 77 ? 24.484 2.145 -17.688 1 92.5 77 MET B CA 1
ATOM 3667 C C . MET B 1 77 ? 24.328 1.58 -19.094 1 92.5 77 MET B C 1
ATOM 3669 O O . MET B 1 77 ? 23.328 0.918 -19.391 1 92.5 77 MET B O 1
ATOM 3673 N N . ASP B 1 78 ? 25.266 1.724 -19.844 1 94.31 78 ASP B N 1
ATOM 3674 C CA . ASP B 1 78 ? 25.219 1.165 -21.188 1 94.31 78 ASP B CA 1
ATOM 3675 C C . ASP B 1 78 ? 25.156 -0.36 -21.156 1 94.31 78 ASP B C 1
ATOM 3677 O O . ASP B 1 78 ? 24.438 -0.977 -21.938 1 94.31 78 ASP B O 1
ATOM 3681 N N . SER B 1 79 ? 25.953 -0.943 -20.25 1 95.44 79 SER B N 1
ATOM 3682 C CA . SER B 1 79 ? 25.922 -2.395 -20.094 1 95.44 79 SER B CA 1
ATOM 3683 C C . SER B 1 79 ? 24.531 -2.881 -19.688 1 95.44 79 SER B C 1
ATOM 3685 O O . SER B 1 79 ? 24.047 -3.875 -20.234 1 95.44 79 SER B O 1
ATOM 3687 N N . ILE B 1 80 ? 23.906 -2.133 -18.812 1 95.62 80 ILE B N 1
ATOM 3688 C CA . ILE B 1 80 ? 22.594 -2.51 -18.312 1 95.62 80 ILE B CA 1
ATOM 3689 C C . ILE B 1 80 ? 21.562 -2.381 -19.438 1 95.62 80 ILE B C 1
ATOM 3691 O O . ILE B 1 80 ? 20.688 -3.246 -19.594 1 95.62 80 ILE B O 1
ATOM 3695 N N . ASP B 1 81 ? 21.688 -1.385 -20.219 1 94.81 81 ASP B N 1
ATOM 3696 C CA . ASP B 1 81 ? 20.797 -1.196 -21.344 1 94.81 81 ASP B CA 1
ATOM 3697 C C . ASP B 1 81 ? 20.938 -2.332 -22.359 1 94.81 81 ASP B C 1
ATOM 3699 O O . ASP B 1 81 ? 19.953 -2.818 -22.906 1 94.81 81 ASP B O 1
ATOM 3703 N N . HIS B 1 82 ? 22.125 -2.758 -22.578 1 95.44 82 HIS B N 1
ATOM 3704 C CA . HIS B 1 82 ? 22.375 -3.879 -23.469 1 95.44 82 HIS B CA 1
ATOM 3705 C C . HIS B 1 82 ? 21.766 -5.168 -22.922 1 95.44 82 HIS B C 1
ATOM 3707 O O . HIS B 1 82 ? 21.234 -5.984 -23.672 1 95.44 82 HIS B O 1
ATOM 3713 N N . PHE B 1 83 ? 21.875 -5.336 -21.688 1 96.19 83 PHE B N 1
ATOM 3714 C CA . PHE B 1 83 ? 21.266 -6.516 -21.078 1 96.19 83 PHE B CA 1
ATOM 3715 C C . PHE B 1 83 ? 19.75 -6.496 -21.234 1 96.19 83 PHE B C 1
ATOM 3717 O O . PHE B 1 83 ? 19.141 -7.52 -21.547 1 96.19 83 PHE B O 1
ATOM 3724 N N . LYS B 1 84 ? 19.172 -5.309 -21 1 94.56 84 LYS B N 1
ATOM 3725 C CA . LYS B 1 84 ? 17.734 -5.148 -21.219 1 94.56 84 LYS B CA 1
ATOM 3726 C C . LYS B 1 84 ? 17.344 -5.535 -22.641 1 94.56 84 LYS B C 1
ATOM 3728 O O . LYS B 1 84 ? 16.344 -6.227 -22.844 1 94.56 84 LYS B O 1
ATOM 3733 N N . MET B 1 85 ? 18.109 -5.133 -23.547 1 93.56 85 MET B N 1
ATOM 3734 C CA . MET B 1 85 ? 17.859 -5.445 -24.938 1 93.56 85 MET B CA 1
ATOM 3735 C C . MET B 1 85 ? 17.984 -6.941 -25.203 1 93.56 85 MET B C 1
ATOM 3737 O O . MET B 1 85 ? 17.172 -7.52 -25.938 1 93.56 85 MET B O 1
ATOM 3741 N N . PHE B 1 86 ? 18.969 -7.504 -24.609 1 94.31 86 PHE B N 1
ATOM 3742 C CA . PHE B 1 86 ? 19.156 -8.945 -24.719 1 94.31 86 PHE B CA 1
ATOM 3743 C C . PHE B 1 86 ? 17.922 -9.688 -24.219 1 94.31 86 PHE B C 1
ATOM 3745 O O . PHE B 1 86 ? 17.453 -10.617 -24.875 1 94.31 86 PHE B O 1
ATOM 3752 N N . LEU B 1 87 ? 17.391 -9.266 -23.109 1 94.5 87 LEU B N 1
ATOM 3753 C CA . LEU B 1 87 ? 16.219 -9.906 -22.531 1 94.5 87 LEU B CA 1
ATOM 3754 C C . LEU B 1 87 ? 15 -9.695 -23.422 1 94.5 87 LEU B C 1
ATOM 3756 O O . LEU B 1 87 ? 14.141 -10.578 -23.516 1 94.5 87 LEU B O 1
ATOM 3760 N N . ALA B 1 88 ? 14.945 -8.547 -24.047 1 92.69 88 ALA B N 1
ATOM 3761 C CA . ALA B 1 88 ? 13.781 -8.172 -24.844 1 92.69 88 ALA B CA 1
ATOM 3762 C C . ALA B 1 88 ? 13.812 -8.844 -26.219 1 92.69 88 ALA B C 1
ATOM 3764 O O . ALA B 1 88 ? 12.766 -9.023 -26.844 1 92.69 88 ALA B O 1
ATOM 3765 N N . THR B 1 89 ? 14.953 -9.164 -26.766 1 87.5 89 THR B N 1
ATOM 3766 C CA . THR B 1 89 ? 15.078 -9.586 -28.156 1 87.5 89 THR B CA 1
ATOM 3767 C C . THR B 1 89 ? 15.391 -11.078 -28.234 1 87.5 89 THR B C 1
ATOM 3769 O O . THR B 1 89 ? 15.656 -11.602 -29.312 1 87.5 89 THR B O 1
ATOM 3772 N N . ARG B 1 90 ? 15.266 -11.695 -27.125 1 78.25 90 ARG B N 1
ATOM 3773 C CA . ARG B 1 90 ? 15.523 -13.133 -27.188 1 78.25 90 ARG B CA 1
ATOM 3774 C C . ARG B 1 90 ? 14.57 -13.82 -28.156 1 78.25 90 ARG B C 1
ATOM 3776 O O . ARG B 1 90 ? 13.367 -13.57 -28.141 1 78.25 90 ARG B O 1
ATOM 3783 N N . LYS B 1 91 ? 15.031 -14.391 -29.203 1 63.25 91 LYS B N 1
ATOM 3784 C CA . LYS B 1 91 ? 14.273 -14.984 -30.312 1 63.25 91 LYS B CA 1
ATOM 3785 C C . LYS B 1 91 ? 13.219 -15.945 -29.781 1 63.25 91 LYS B C 1
ATOM 3787 O O . LYS B 1 91 ? 12.055 -15.883 -30.203 1 63.25 91 LYS B O 1
ATOM 3792 N N . GLU B 1 92 ? 13.602 -16.922 -29 1 63.88 92 GLU B N 1
ATOM 3793 C CA . GLU B 1 92 ? 12.656 -17.984 -28.625 1 63.88 92 GLU B CA 1
ATOM 3794 C C . GLU B 1 92 ? 11.891 -17.609 -27.359 1 63.88 92 GLU B C 1
ATOM 3796 O O . GLU B 1 92 ? 10.766 -18.078 -27.156 1 63.88 92 GLU B O 1
ATOM 3801 N N . HIS B 1 93 ? 12.492 -16.438 -26.656 1 70.38 93 HIS B N 1
ATOM 3802 C CA . HIS B 1 93 ? 11.781 -16.188 -25.406 1 70.38 93 HIS B CA 1
ATOM 3803 C C . HIS B 1 93 ? 11.953 -14.734 -24.953 1 70.38 93 HIS B C 1
ATOM 3805 O O . HIS B 1 93 ? 12.5 -14.477 -23.891 1 70.38 93 HIS B O 1
ATOM 3811 N N . ALA B 1 94 ? 11.328 -13.961 -25.891 1 80.69 94 ALA B N 1
ATOM 3812 C CA . ALA B 1 94 ? 11.359 -12.555 -25.531 1 80.69 94 ALA B CA 1
ATOM 3813 C C . ALA B 1 94 ? 10.602 -12.305 -24.219 1 80.69 94 ALA B C 1
ATOM 3815 O O . ALA B 1 94 ? 9.531 -12.875 -24.016 1 80.69 94 ALA B O 1
ATOM 3816 N N . ASN B 1 95 ? 11.305 -11.641 -23.359 1 89.12 95 ASN B N 1
ATOM 3817 C CA . ASN B 1 95 ? 10.695 -11.336 -22.078 1 89.12 95 ASN B CA 1
ATOM 3818 C C . ASN B 1 95 ? 9.781 -10.109 -22.156 1 89.12 95 ASN B C 1
ATOM 3820 O O . ASN B 1 95 ? 10.07 -9.172 -22.906 1 89.12 95 ASN B O 1
ATOM 3824 N N . SER B 1 96 ? 8.633 -10.227 -21.531 1 88.44 96 SER B N 1
ATOM 3825 C CA . SER B 1 96 ? 7.754 -9.07 -21.422 1 88.44 96 SER B CA 1
ATOM 3826 C C . SER B 1 96 ? 8.406 -7.957 -20.609 1 88.44 96 SER B C 1
ATOM 3828 O O . SER B 1 96 ? 9.398 -8.195 -19.906 1 88.44 96 SER B O 1
ATOM 3830 N N . ARG B 1 97 ? 7.855 -6.805 -20.719 1 87.75 97 ARG B N 1
ATOM 3831 C CA . ARG B 1 97 ? 8.352 -5.668 -19.953 1 87.75 97 ARG B CA 1
ATOM 3832 C C . ARG B 1 97 ? 8.289 -5.945 -18.453 1 87.75 97 ARG B C 1
ATOM 3834 O O . ARG B 1 97 ? 9.203 -5.586 -17.703 1 87.75 97 ARG B O 1
ATOM 3841 N N . THR B 1 98 ? 7.238 -6.578 -18.062 1 89.56 98 THR B N 1
ATOM 3842 C CA . THR B 1 98 ? 7.066 -6.918 -16.656 1 89.56 98 THR B CA 1
ATOM 3843 C C . THR B 1 98 ? 8.148 -7.895 -16.203 1 89.56 98 THR B C 1
ATOM 3845 O O . THR B 1 98 ? 8.727 -7.734 -15.125 1 89.56 98 THR B O 1
ATOM 3848 N N . THR B 1 99 ? 8.414 -8.836 -17.047 1 92.62 99 THR B N 1
ATOM 3849 C CA . THR B 1 99 ? 9.438 -9.828 -16.719 1 92.62 99 THR B CA 1
ATOM 3850 C C . THR B 1 99 ? 10.812 -9.18 -16.672 1 92.62 99 THR B C 1
ATOM 3852 O O . THR B 1 99 ? 11.602 -9.469 -15.766 1 92.62 99 THR B O 1
ATOM 3855 N N . ILE B 1 100 ? 11.117 -8.305 -17.547 1 93.88 100 ILE B N 1
ATOM 3856 C CA . ILE B 1 100 ? 12.398 -7.602 -17.594 1 93.88 100 ILE B CA 1
ATOM 3857 C C . ILE B 1 100 ? 12.57 -6.77 -16.328 1 93.88 100 ILE B C 1
ATOM 3859 O O . ILE B 1 100 ? 13.625 -6.809 -15.688 1 93.88 100 ILE B O 1
ATOM 3863 N N . THR B 1 101 ? 11.508 -6.066 -15.969 1 92.88 101 THR B N 1
ATOM 3864 C CA . THR B 1 101 ? 11.531 -5.242 -14.766 1 92.88 101 THR B CA 1
ATOM 3865 C C . THR B 1 101 ? 11.789 -6.094 -13.523 1 92.88 101 THR B C 1
ATOM 3867 O O . THR B 1 101 ? 12.57 -5.715 -12.656 1 92.88 101 THR B O 1
ATOM 3870 N N . ARG B 1 102 ? 11.148 -7.176 -13.523 1 93.25 102 ARG B N 1
ATOM 3871 C CA . ARG B 1 102 ? 11.328 -8.078 -12.391 1 93.25 102 ARG B CA 1
ATOM 3872 C C . ARG B 1 102 ? 12.758 -8.602 -12.328 1 93.25 102 ARG B C 1
ATOM 3874 O O . ARG B 1 102 ? 13.352 -8.68 -11.242 1 93.25 102 ARG B O 1
ATOM 3881 N N . LYS B 1 103 ? 13.344 -8.984 -13.422 1 95.69 103 LYS B N 1
ATOM 3882 C CA . LYS B 1 103 ? 14.719 -9.461 -13.469 1 95.69 103 LYS B CA 1
ATOM 3883 C C . LYS B 1 103 ? 15.695 -8.375 -13.031 1 95.69 103 LYS B C 1
ATOM 3885 O O . LYS B 1 103 ? 16.641 -8.641 -12.289 1 95.69 103 LYS B O 1
ATOM 3890 N N . LEU B 1 104 ? 15.43 -7.172 -13.453 1 96.19 104 LEU B N 1
ATOM 3891 C CA . LEU B 1 104 ? 16.266 -6.051 -13.047 1 96.19 104 LEU B CA 1
ATOM 3892 C C . LEU B 1 104 ? 16.141 -5.793 -11.547 1 96.19 104 LEU B C 1
ATOM 3894 O O . LEU B 1 104 ? 17.125 -5.438 -10.891 1 96.19 104 LEU B O 1
ATOM 3898 N N . SER B 1 105 ? 14.945 -5.941 -11.016 1 95.94 105 SER B N 1
ATOM 3899 C CA . SER B 1 105 ? 14.742 -5.77 -9.586 1 95.94 105 SER B CA 1
ATOM 3900 C C . SER B 1 105 ? 15.555 -6.785 -8.789 1 95.94 105 SER B C 1
ATOM 3902 O O . SER B 1 105 ? 16.094 -6.461 -7.727 1 95.94 105 SER B O 1
ATOM 3904 N N . SER B 1 106 ? 15.578 -8.008 -9.297 1 96.56 106 SER B N 1
ATOM 3905 C CA . SER B 1 106 ? 16.406 -9.031 -8.664 1 96.56 106 SER B CA 1
ATOM 3906 C C . SER B 1 106 ? 17.859 -8.609 -8.625 1 96.56 106 SER B C 1
ATOM 3908 O O . SER B 1 106 ? 18.531 -8.75 -7.594 1 96.56 106 SER B O 1
ATOM 3910 N N . LEU B 1 107 ? 18.344 -8.07 -9.688 1 97.75 107 LEU B N 1
ATOM 3911 C CA . LEU B 1 107 ? 19.719 -7.613 -9.773 1 97.75 107 LEU B CA 1
ATOM 3912 C C . LEU B 1 107 ? 19.969 -6.434 -8.828 1 97.75 107 LEU B C 1
ATOM 3914 O O . LEU B 1 107 ? 21 -6.367 -8.172 1 97.75 107 LEU B O 1
ATOM 3918 N N . ARG B 1 108 ? 18.984 -5.566 -8.773 1 96.75 108 ARG B N 1
ATOM 3919 C CA . ARG B 1 108 ? 19.094 -4.434 -7.863 1 96.75 108 ARG B CA 1
ATOM 3920 C C . ARG B 1 108 ? 19.281 -4.898 -6.422 1 96.75 108 ARG B C 1
ATOM 3922 O O . ARG B 1 108 ? 20.062 -4.316 -5.672 1 96.75 108 ARG B O 1
ATOM 3929 N N . SER B 1 109 ? 18.562 -5.887 -6.094 1 96.5 109 SER B N 1
ATOM 3930 C CA . SER B 1 109 ? 18.672 -6.422 -4.742 1 96.5 109 SER B CA 1
ATOM 3931 C C . SER B 1 109 ? 20.062 -6.941 -4.449 1 96.5 109 SER B C 1
ATOM 3933 O O . SER B 1 109 ? 20.641 -6.637 -3.402 1 96.5 109 SER B O 1
ATOM 3935 N N . LEU B 1 110 ? 20.656 -7.676 -5.359 1 98 110 LEU B N 1
ATOM 3936 C CA . LEU B 1 110 ? 22 -8.203 -5.184 1 98 110 LEU B CA 1
ATOM 3937 C C . LEU B 1 110 ? 23.016 -7.066 -5.086 1 98 110 LEU B C 1
ATOM 3939 O O . LEU B 1 110 ? 23.828 -7.035 -4.164 1 98 110 LEU B O 1
ATOM 3943 N N . PHE B 1 111 ? 22.938 -6.121 -5.992 1 97.62 111 PHE B N 1
ATOM 3944 C CA . PHE B 1 111 ? 23.891 -5.016 -6.027 1 97.62 111 PHE B CA 1
ATOM 3945 C C . PHE B 1 111 ? 23.766 -4.145 -4.785 1 97.62 111 PHE B C 1
ATOM 3947 O O . PHE B 1 111 ? 24.75 -3.637 -4.266 1 97.62 111 PHE B O 1
ATOM 3954 N N . HIS B 1 112 ? 22.547 -4.008 -4.355 1 95.5 112 HIS B N 1
ATOM 3955 C CA . HIS B 1 112 ? 22.344 -3.266 -3.119 1 95.5 112 HIS B CA 1
ATOM 3956 C C . HIS B 1 112 ? 23.016 -3.955 -1.939 1 95.5 112 HIS B C 1
ATOM 3958 O O . HIS B 1 112 ? 23.719 -3.309 -1.156 1 95.5 112 HIS B O 1
ATOM 3964 N N . TYR B 1 113 ? 22.797 -5.223 -1.823 1 96.38 113 TYR B N 1
ATOM 3965 C CA . TYR B 1 113 ? 23.438 -5.992 -0.756 1 96.38 113 TYR B CA 1
ATOM 3966 C C . TYR B 1 113 ? 24.953 -5.84 -0.794 1 96.38 113 TYR B C 1
ATOM 3968 O O . TYR B 1 113 ? 25.578 -5.566 0.23 1 96.38 113 TYR B O 1
ATOM 3976 N N . LEU B 1 114 ? 25.531 -5.91 -1.938 1 96.88 114 LEU B N 1
ATOM 3977 C CA . LEU B 1 114 ? 26.984 -5.906 -2.096 1 96.88 114 LEU B CA 1
ATOM 3978 C C . LEU B 1 114 ? 27.547 -4.516 -1.849 1 96.88 114 LEU B C 1
ATOM 3980 O O . LEU B 1 114 ? 28.672 -4.379 -1.369 1 96.88 114 LEU B O 1
ATOM 3984 N N . SER B 1 115 ? 26.75 -3.463 -2.092 1 94.88 115 SER B N 1
ATOM 3985 C CA . SER B 1 115 ? 27.266 -2.102 -2.055 1 94.88 115 SER B CA 1
ATOM 3986 C C . SER B 1 115 ? 26.906 -1.406 -0.746 1 94.88 115 SER B C 1
ATOM 3988 O O . SER B 1 115 ? 27.484 -0.371 -0.408 1 94.88 115 SER B O 1
ATOM 3990 N N . GLN B 1 116 ? 25.922 -1.997 -0.031 1 92.19 116 GLN B N 1
ATOM 3991 C CA . GLN B 1 116 ? 25.453 -1.24 1.123 1 92.19 116 GLN B CA 1
ATOM 3992 C C . GLN B 1 116 ? 25.484 -2.092 2.389 1 92.19 116 GLN B C 1
ATOM 3994 O O . GLN B 1 116 ? 25.625 -1.567 3.494 1 92.19 116 GLN B O 1
ATOM 3999 N N . ILE B 1 117 ? 25.312 -3.346 2.246 1 92.25 117 ILE B N 1
ATOM 4000 C CA . ILE B 1 117 ? 25.078 -4.172 3.428 1 92.25 117 ILE B CA 1
ATOM 4001 C C . ILE B 1 117 ? 26.328 -5.004 3.719 1 92.25 117 ILE B C 1
ATOM 4003 O O . ILE B 1 117 ? 26.875 -4.949 4.82 1 92.25 117 ILE B O 1
ATOM 4007 N N . ALA B 1 118 ? 26.75 -5.734 2.695 1 94.5 118 ALA B N 1
ATOM 4008 C CA . ALA B 1 118 ? 27.922 -6.582 2.877 1 94.5 118 ALA B CA 1
ATOM 4009 C C . ALA B 1 118 ? 29.188 -5.746 2.994 1 94.5 118 ALA B C 1
ATOM 4011 O O . ALA B 1 118 ? 29.375 -4.766 2.266 1 94.5 118 ALA B O 1
ATOM 4012 N N . GLU B 1 119 ? 30.031 -6.137 3.936 1 92.44 119 GLU B N 1
ATOM 4013 C CA . GLU B 1 119 ? 31.234 -5.363 4.199 1 92.44 119 GLU B CA 1
ATOM 4014 C C . GLU B 1 119 ? 32.469 -6.266 4.238 1 92.44 119 GLU B C 1
ATOM 4016 O O . GLU B 1 119 ? 32.375 -7.469 4.488 1 92.44 119 GLU B O 1
ATOM 4021 N N . ASP B 1 120 ? 33.594 -5.613 3.898 1 91.19 120 ASP B N 1
ATOM 4022 C CA . ASP B 1 120 ? 34.875 -6.293 4.098 1 91.19 120 ASP B CA 1
ATOM 4023 C C . ASP B 1 120 ? 35.375 -6.105 5.527 1 91.19 120 ASP B C 1
ATOM 4025 O O . ASP B 1 120 ? 34.625 -5.664 6.402 1 91.19 120 ASP B O 1
ATOM 4029 N N . ASP B 1 121 ? 36.594 -6.508 5.703 1 88.94 121 ASP B N 1
ATOM 4030 C CA . ASP B 1 121 ? 37.188 -6.496 7.051 1 88.94 121 ASP B CA 1
ATOM 4031 C C . ASP B 1 121 ? 37.406 -5.066 7.535 1 88.94 121 ASP B C 1
ATOM 4033 O O . ASP B 1 121 ? 37.531 -4.828 8.742 1 88.94 121 ASP B O 1
ATOM 4037 N N . ASN B 1 122 ? 37.406 -4.109 6.602 1 85.56 122 ASN B N 1
ATOM 4038 C CA . ASN B 1 122 ? 37.625 -2.715 6.961 1 85.56 122 ASN B CA 1
ATOM 4039 C C . ASN B 1 122 ? 36.312 -1.912 6.922 1 85.56 122 ASN B C 1
ATOM 4041 O O . ASN B 1 122 ? 36.344 -0.684 6.824 1 85.56 122 ASN B O 1
ATOM 4045 N N . PHE B 1 123 ? 35.125 -2.582 6.82 1 84.94 123 PHE B N 1
ATOM 4046 C CA . PHE B 1 123 ? 33.812 -2.012 6.922 1 84.94 123 PHE B CA 1
ATOM 4047 C C . PHE B 1 123 ? 33.438 -1.263 5.645 1 84.94 123 PHE B C 1
ATOM 4049 O O . PHE B 1 123 ? 32.5 -0.448 5.645 1 84.94 123 PHE B O 1
ATOM 4056 N N . TYR B 1 124 ? 34.219 -1.534 4.645 1 89.19 124 TYR B N 1
ATOM 4057 C CA . TYR B 1 124 ? 33.844 -1 3.34 1 89.19 124 TYR B CA 1
ATOM 4058 C C . TYR B 1 124 ? 32.969 -1.995 2.568 1 89.19 124 TYR B C 1
ATOM 4060 O O . TYR B 1 124 ? 33.094 -3.207 2.771 1 89.19 124 TYR B O 1
ATOM 4068 N N . PRO B 1 125 ? 32.188 -1.431 1.727 1 92.56 125 PRO B N 1
ATOM 4069 C CA . PRO B 1 125 ? 31.312 -2.332 0.966 1 92.56 125 PRO B CA 1
ATOM 4070 C C . PRO B 1 125 ? 32.094 -3.268 0.046 1 92.56 125 PRO B C 1
ATOM 4072 O O . PRO B 1 125 ? 33.188 -2.939 -0.377 1 92.56 125 PRO B O 1
ATOM 4075 N N . LEU B 1 126 ? 31.5 -4.473 -0.238 1 95 126 LEU B N 1
ATOM 4076 C CA . LEU B 1 126 ? 32.125 -5.43 -1.15 1 95 126 LEU B CA 1
ATOM 4077 C C . LEU B 1 126 ? 32.125 -4.891 -2.576 1 95 126 LEU B C 1
ATOM 4079 O O . LEU B 1 126 ? 33.031 -5.219 -3.363 1 95 126 LEU B O 1
ATOM 4083 N N . LEU B 1 127 ? 31.172 -4.066 -2.881 1 94.56 127 LEU B N 1
ATOM 4084 C CA . LEU B 1 127 ? 31.047 -3.422 -4.184 1 94.56 127 LEU B CA 1
ATOM 4085 C C . LEU B 1 127 ? 31.062 -1.904 -4.043 1 94.56 127 LEU B C 1
ATOM 4087 O O . LEU B 1 127 ? 30.156 -1.324 -3.441 1 94.56 127 LEU B O 1
ATOM 4091 N N . LYS B 1 128 ? 32 -1.296 -4.613 1 90.12 128 LYS B N 1
ATOM 4092 C CA . LYS B 1 128 ? 32.219 0.129 -4.371 1 90.12 128 LYS B CA 1
ATOM 4093 C C . LYS B 1 128 ? 31.328 0.974 -5.289 1 90.12 128 LYS B C 1
ATOM 4095 O O . LYS B 1 128 ? 30.938 2.086 -4.93 1 90.12 128 LYS B O 1
ATOM 4100 N N . ARG B 1 129 ? 31.109 0.434 -6.434 1 91 129 ARG B N 1
ATOM 4101 C CA . ARG B 1 129 ? 30.281 1.137 -7.41 1 91 129 ARG B CA 1
ATOM 4102 C C . ARG B 1 129 ? 29.078 0.295 -7.809 1 91 129 ARG B C 1
ATOM 4104 O O . ARG B 1 129 ? 29.219 -0.816 -8.32 1 91 129 ARG B O 1
ATOM 4111 N N . ASN B 1 130 ? 27.859 0.882 -7.598 1 93.69 130 ASN B N 1
ATOM 4112 C CA . ASN B 1 130 ? 26.609 0.182 -7.871 1 93.69 130 ASN B CA 1
ATOM 4113 C C . ASN B 1 130 ? 25.859 0.819 -9.031 1 93.69 130 ASN B C 1
ATOM 4115 O O . ASN B 1 130 ? 25.078 1.754 -8.836 1 93.69 130 ASN B O 1
ATOM 4119 N N . VAL B 1 131 ? 26.062 0.218 -10.211 1 93.5 131 VAL B N 1
ATOM 4120 C CA . VAL B 1 131 ? 25.438 0.767 -11.414 1 93.5 131 VAL B CA 1
ATOM 4121 C C . VAL B 1 131 ? 23.922 0.565 -11.344 1 93.5 131 VAL B C 1
ATOM 4123 O O . VAL B 1 131 ? 23.156 1.357 -11.898 1 93.5 131 VAL B O 1
ATOM 4126 N N . MET B 1 132 ? 23.438 -0.47 -10.609 1 94.62 132 MET B N 1
ATOM 4127 C CA . MET B 1 132 ? 22.016 -0.812 -10.57 1 94.62 132 MET B CA 1
ATOM 4128 C C . MET B 1 132 ? 21.234 0.23 -9.773 1 94.62 132 MET B C 1
ATOM 4130 O O . MET B 1 132 ? 20 0.308 -9.891 1 94.62 132 MET B O 1
ATOM 4134 N N . ALA B 1 133 ? 21.938 0.983 -8.938 1 91.88 133 ALA B N 1
ATOM 4135 C CA . ALA B 1 133 ? 21.281 2.027 -8.148 1 91.88 133 ALA B CA 1
ATOM 4136 C C . ALA B 1 133 ? 20.734 3.131 -9.047 1 91.88 133 ALA B C 1
ATOM 4138 O O . ALA B 1 133 ? 19.859 3.898 -8.633 1 91.88 133 ALA B O 1
ATOM 4139 N N . LYS B 1 134 ? 21.219 3.188 -10.242 1 89.31 134 LYS B N 1
ATOM 4140 C CA . LYS B 1 134 ? 20.828 4.242 -11.18 1 89.31 134 LYS B CA 1
ATOM 4141 C C . LYS B 1 134 ? 19.688 3.779 -12.086 1 89.31 134 LYS B C 1
ATOM 4143 O O . LYS B 1 134 ? 19.172 4.562 -12.891 1 89.31 134 LYS B O 1
ATOM 4148 N N . VAL B 1 135 ? 19.391 2.535 -11.977 1 90.38 135 VAL B N 1
ATOM 4149 C CA . VAL B 1 135 ? 18.344 1.976 -12.805 1 90.38 135 VAL B CA 1
ATOM 4150 C C . VAL B 1 135 ? 16.969 2.352 -12.227 1 90.38 135 VAL B C 1
ATOM 4152 O O . VAL B 1 135 ? 16.703 2.096 -11.055 1 90.38 135 VAL B O 1
ATOM 4155 N N . SER B 1 136 ? 16.172 3.066 -12.992 1 84.38 136 SER B N 1
ATOM 4156 C CA . SER B 1 136 ? 14.82 3.412 -12.57 1 84.38 136 SER B CA 1
ATOM 4157 C C . SER B 1 136 ? 13.836 2.289 -12.883 1 84.38 136 SER B C 1
ATOM 4159 O O . SER B 1 136 ? 13.781 1.807 -14.016 1 84.38 136 SER B O 1
ATOM 4161 N N . ILE B 1 137 ? 13.312 1.776 -11.812 1 78.75 137 ILE B N 1
ATOM 4162 C CA . ILE B 1 137 ? 12.281 0.759 -12 1 78.75 137 ILE B CA 1
ATOM 4163 C C . ILE B 1 137 ? 10.906 1.379 -11.805 1 78.75 137 ILE B C 1
ATOM 4165 O O . ILE B 1 137 ? 10.609 1.932 -10.742 1 78.75 137 ILE B O 1
ATOM 4169 N N . LYS B 1 138 ? 10.219 1.694 -12.859 1 68.44 138 LYS B N 1
ATOM 4170 C CA . LYS B 1 138 ? 8.891 2.293 -12.773 1 68.44 138 LYS B CA 1
ATOM 4171 C C . LYS B 1 138 ? 7.836 1.244 -12.438 1 68.44 138 LYS B C 1
ATOM 4173 O O . LYS B 1 138 ? 7.957 0.082 -12.836 1 68.44 138 LYS B O 1
ATOM 4178 N N . ARG B 1 139 ? 6.973 1.602 -11.547 1 66.44 139 ARG B N 1
ATOM 4179 C CA . ARG B 1 139 ? 5.867 0.695 -11.266 1 66.44 139 ARG B CA 1
ATOM 4180 C C . ARG B 1 139 ? 5.012 0.464 -12.508 1 66.44 139 ARG B C 1
ATOM 4182 O O . ARG B 1 139 ? 4.652 1.414 -13.203 1 66.44 139 ARG B O 1
ATOM 4189 N N . THR B 1 140 ? 4.996 -0.777 -13.039 1 61.78 140 THR B N 1
ATOM 4190 C CA . THR B 1 140 ? 4.438 -1.087 -14.352 1 61.78 140 THR B CA 1
ATOM 4191 C C . THR B 1 140 ? 2.92 -0.946 -14.344 1 61.78 140 THR B C 1
ATOM 4193 O O . THR B 1 140 ? 2.332 -0.441 -15.297 1 61.78 140 THR B O 1
ATOM 4196 N N . SER B 1 141 ? 2.146 -1.56 -13.273 1 68.75 141 SER B N 1
ATOM 4197 C CA . SER B 1 141 ? 0.711 -1.562 -13.539 1 68.75 141 SER B CA 1
ATOM 4198 C C . SER B 1 141 ? -0.075 -1.106 -12.312 1 68.75 141 SER B C 1
ATOM 4200 O O . SER B 1 141 ? 0.188 -1.559 -11.195 1 68.75 141 SER B O 1
ATOM 4202 N N . LYS B 1 142 ? -0.937 -0.03 -12.57 1 80.81 142 LYS B N 1
ATOM 4203 C CA . LYS B 1 142 ? -1.903 0.393 -11.562 1 80.81 142 LYS B CA 1
ATOM 4204 C C . LYS B 1 142 ? -3.123 -0.525 -11.555 1 80.81 142 LYS B C 1
ATOM 4206 O O . LYS B 1 142 ? -3.406 -1.201 -12.547 1 80.81 142 LYS B O 1
ATOM 4211 N N . PRO B 1 143 ? -3.818 -0.584 -10.477 1 83.19 143 PRO B N 1
ATOM 4212 C CA . PRO B 1 143 ? -5.012 -1.43 -10.398 1 83.19 143 PRO B CA 1
ATOM 4213 C C . PRO B 1 143 ? -6.004 -1.161 -11.523 1 83.19 143 PRO B C 1
ATOM 4215 O O . PRO B 1 143 ? -6.617 -2.096 -12.047 1 83.19 143 PRO B O 1
ATOM 4218 N N . LYS B 1 144 ? -6.133 0.05 -11.906 1 82.62 144 LYS B N 1
ATOM 4219 C CA . LYS B 1 144 ? -7.066 0.409 -12.969 1 82.62 144 LYS B CA 1
ATOM 4220 C C . LYS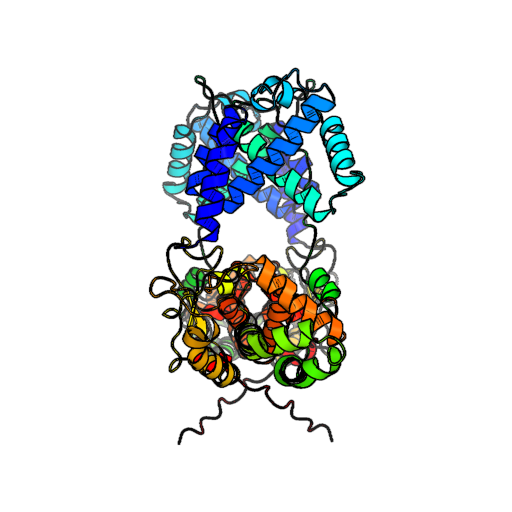 B 1 144 ? -6.668 -0.24 -14.297 1 82.62 144 LYS B C 1
ATOM 4222 O O . LYS B 1 144 ? -7.523 -0.696 -15.055 1 82.62 144 LYS B O 1
ATOM 4227 N N . ASP B 1 145 ? -5.406 -0.323 -14.555 1 84.5 145 ASP B N 1
ATOM 4228 C CA . ASP B 1 145 ? -4.898 -0.949 -15.773 1 84.5 145 ASP B CA 1
ATOM 4229 C C . ASP B 1 145 ? -5.176 -2.451 -15.773 1 84.5 145 ASP B C 1
ATOM 4231 O O . ASP B 1 145 ? -5.582 -3.012 -16.797 1 84.5 145 ASP B O 1
ATOM 4235 N N . THR B 1 146 ? -4.98 -2.99 -14.648 1 86.44 146 THR B N 1
ATOM 4236 C CA . THR B 1 146 ? -5.242 -4.422 -14.516 1 86.44 146 THR B CA 1
ATOM 4237 C C . THR B 1 146 ? -6.727 -4.719 -14.711 1 86.44 146 THR B C 1
ATOM 4239 O O . THR B 1 146 ? -7.086 -5.695 -15.375 1 86.44 146 THR B O 1
ATOM 4242 N N . ALA B 1 147 ? -7.562 -3.902 -14.133 1 87.88 147 ALA B N 1
ATOM 4243 C CA . ALA B 1 147 ? -9.008 -4.059 -14.297 1 87.88 147 ALA B CA 1
ATOM 4244 C C . ALA B 1 147 ? -9.406 -4.004 -15.766 1 87.88 147 ALA B C 1
ATOM 4246 O O . ALA B 1 147 ? -10.211 -4.812 -16.234 1 87.88 147 ALA B O 1
ATOM 4247 N N . ALA B 1 148 ? -8.781 -3.109 -16.469 1 86.44 148 ALA B N 1
ATOM 4248 C CA . ALA B 1 148 ? -9.086 -2.959 -17.891 1 86.44 148 ALA B CA 1
ATOM 4249 C C . ALA B 1 148 ? -8.703 -4.215 -18.672 1 86.44 148 ALA B C 1
ATOM 4251 O O . ALA B 1 148 ? -9.43 -4.637 -19.578 1 86.44 148 ALA B O 1
ATOM 4252 N N . LYS B 1 149 ? -7.641 -4.82 -18.297 1 87.5 149 LYS B N 1
ATOM 4253 C CA . LYS B 1 149 ? -7.176 -6.035 -18.953 1 87.5 149 LYS B CA 1
ATOM 4254 C C . LYS B 1 149 ? -8.094 -7.215 -18.656 1 87.5 149 LYS B C 1
ATOM 4256 O O . LYS B 1 149 ? -8.234 -8.125 -19.469 1 87.5 149 LYS B O 1
ATOM 4261 N N . LEU B 1 150 ? -8.68 -7.168 -17.5 1 89.19 150 LEU B N 1
ATOM 4262 C CA . LEU B 1 150 ? -9.508 -8.273 -17.047 1 89.19 150 LEU B CA 1
ATOM 4263 C C . LEU B 1 150 ? -10.93 -8.148 -17.578 1 89.19 150 LEU B C 1
ATOM 4265 O O . LEU B 1 150 ? -11.648 -9.148 -17.703 1 89.19 150 LEU B O 1
ATOM 4269 N N . GLU B 1 151 ? -11.219 -6.922 -17.906 1 85.81 151 GLU B N 1
ATOM 4270 C CA . GLU B 1 151 ? -12.586 -6.656 -18.359 1 85.81 151 GLU B CA 1
ATOM 4271 C C . GLU B 1 151 ? -12.953 -7.535 -19.547 1 85.81 151 GLU B C 1
ATOM 4273 O O . GLU B 1 151 ? -12.219 -7.598 -20.531 1 85.81 151 GLU B O 1
ATOM 4278 N N . GLY B 1 152 ? -14.023 -8.281 -19.438 1 85.62 152 GLY B N 1
ATOM 4279 C CA . GLY B 1 152 ? -14.531 -9.117 -20.531 1 85.62 152 GLY B CA 1
ATOM 4280 C C . GLY B 1 152 ? -13.914 -10.5 -20.547 1 85.62 152 GLY B C 1
ATOM 4281 O O . GLY B 1 152 ? -14.312 -11.352 -21.359 1 85.62 152 GLY B O 1
ATOM 4282 N N . LYS B 1 153 ? -12.945 -10.789 -19.672 1 92.06 153 LYS B N 1
ATOM 4283 C CA . LYS B 1 153 ? -12.258 -12.078 -19.688 1 92.06 153 LYS B CA 1
ATOM 4284 C C . LYS B 1 153 ? -12.703 -12.953 -18.516 1 92.06 153 LYS B C 1
ATOM 4286 O O . LYS B 1 153 ? -12.258 -14.094 -18.391 1 92.06 153 LYS B O 1
ATOM 4291 N N . LEU B 1 154 ? -13.547 -12.422 -17.688 1 94.38 154 LEU B N 1
ATOM 4292 C CA . LEU B 1 154 ? -13.984 -13.117 -16.484 1 94.38 154 LEU B CA 1
ATOM 4293 C C . LEU B 1 154 ? -15.375 -13.703 -16.672 1 94.38 154 LEU B C 1
ATOM 4295 O O . LEU B 1 154 ? -16.078 -13.375 -17.625 1 94.38 154 LEU B O 1
ATOM 4299 N N . LEU B 1 155 ? -15.664 -14.656 -15.812 1 95.5 155 LEU B N 1
ATOM 4300 C CA . LEU B 1 155 ? -17.047 -15.133 -15.719 1 95.5 155 LEU B CA 1
ATOM 4301 C C . LEU B 1 155 ? -17.891 -14.172 -14.906 1 95.5 155 LEU B C 1
ATOM 4303 O O . LEU B 1 155 ? -17.5 -13.758 -13.812 1 95.5 155 LEU B O 1
ATOM 4307 N N . GLN B 1 156 ? -19 -13.797 -15.508 1 89.56 156 GLN B N 1
ATOM 4308 C CA . GLN B 1 156 ? -19.875 -12.852 -14.812 1 89.56 156 GLN B CA 1
ATOM 4309 C C . GLN B 1 156 ? -21.188 -13.508 -14.422 1 89.56 156 GLN B C 1
ATOM 4311 O O . GLN B 1 156 ? -21.766 -14.266 -15.203 1 89.56 156 GLN B O 1
ATOM 4316 N N . GLU B 1 157 ? -21.609 -13.203 -13.219 1 84.38 157 GLU B N 1
ATOM 4317 C CA . GLU B 1 157 ? -22.938 -13.547 -12.703 1 84.38 157 GLU B CA 1
ATOM 4318 C C . GLU B 1 157 ? -23.312 -14.977 -13.078 1 84.38 157 GLU B C 1
ATOM 4320 O O . GLU B 1 157 ? -22.672 -15.93 -12.656 1 84.38 157 GLU B O 1
ATOM 4325 N N . ASN B 1 158 ? -24.188 -15.078 -14.047 1 91.12 158 ASN B N 1
ATOM 4326 C CA . ASN B 1 158 ? -24.766 -16.375 -14.398 1 91.12 158 ASN B CA 1
ATOM 4327 C C . ASN B 1 158 ? -23.734 -17.25 -15.117 1 91.12 158 ASN B C 1
ATOM 4329 O O . ASN B 1 158 ? -23.891 -18.484 -15.148 1 91.12 158 ASN B O 1
ATOM 4333 N N . GLU B 1 159 ? -22.688 -16.656 -15.617 1 94.94 159 GLU B N 1
ATOM 4334 C CA . GLU B 1 159 ? -21.688 -17.406 -16.359 1 94.94 159 GLU B CA 1
ATOM 4335 C C . GLU B 1 159 ? -20.938 -18.375 -15.453 1 94.94 159 GLU B C 1
ATOM 4337 O O . GLU B 1 159 ? -20.422 -19.391 -15.914 1 94.94 159 GLU B O 1
ATOM 4342 N N . ILE B 1 160 ? -20.922 -18.047 -14.227 1 95.56 160 ILE B N 1
ATOM 4343 C CA . ILE B 1 160 ? -20.234 -18.906 -13.266 1 95.56 160 ILE B CA 1
ATOM 4344 C C . ILE B 1 160 ? -20.969 -20.25 -13.18 1 95.56 160 ILE B C 1
ATOM 4346 O O . ILE B 1 160 ? -20.344 -21.312 -13.383 1 95.56 160 ILE B O 1
ATOM 4350 N N . ASP B 1 161 ? -22.219 -20.156 -13.008 1 95.25 161 ASP B N 1
ATOM 4351 C CA . ASP B 1 161 ? -23.016 -21.375 -12.922 1 95.25 161 ASP B CA 1
ATOM 4352 C C . ASP B 1 161 ? -23.047 -22.094 -14.258 1 95.25 161 ASP B C 1
ATOM 4354 O O . ASP B 1 161 ? -23.016 -23.328 -14.305 1 95.25 161 ASP B O 1
ATOM 4358 N N . GLU B 1 162 ? -23.078 -21.359 -15.281 1 97.06 162 GLU B N 1
ATOM 4359 C CA . GLU B 1 162 ? -23.094 -21.953 -16.625 1 97.06 162 GLU B CA 1
ATOM 4360 C C . GLU B 1 162 ? -21.812 -22.719 -16.891 1 97.06 162 GLU B C 1
ATOM 4362 O O . GLU B 1 162 ? -21.844 -23.797 -17.484 1 97.06 162 GLU B O 1
ATOM 4367 N N . PHE B 1 163 ? -20.719 -22.188 -16.516 1 97.81 163 PHE B N 1
ATOM 4368 C CA . PHE B 1 163 ? -19.438 -22.828 -16.734 1 97.81 163 PHE B CA 1
ATOM 4369 C C . PHE B 1 163 ? -19.344 -24.141 -15.938 1 97.81 163 PHE B C 1
ATOM 4371 O O . PHE B 1 163 ? -18.906 -25.156 -16.469 1 97.81 163 PHE B O 1
ATOM 4378 N N . ILE B 1 164 ? -19.781 -24.094 -14.695 1 97.5 164 ILE B N 1
ATOM 4379 C CA . ILE B 1 164 ? -19.766 -25.281 -13.852 1 97.5 164 ILE B CA 1
ATOM 4380 C C . ILE B 1 164 ? -20.656 -26.359 -14.461 1 97.5 164 ILE B C 1
ATOM 4382 O O . ILE B 1 164 ? -20.25 -27.531 -14.555 1 97.5 164 ILE B O 1
ATOM 4386 N N . ARG B 1 165 ? -21.797 -25.969 -14.961 1 96.94 165 ARG B N 1
ATOM 4387 C CA . ARG B 1 165 ? -22.719 -26.891 -15.602 1 96.94 165 ARG B CA 1
ATOM 4388 C C . ARG B 1 165 ? -22.125 -27.469 -16.891 1 96.94 165 ARG B C 1
ATOM 4390 O O . ARG B 1 165 ? -22.281 -28.656 -17.172 1 96.94 165 ARG B O 1
ATOM 4397 N N . PHE B 1 166 ? -21.516 -26.625 -17.562 1 97.88 166 PHE B N 1
ATOM 4398 C CA . PHE B 1 166 ? -20.875 -27.047 -18.797 1 97.88 166 PHE B CA 1
ATOM 4399 C C . PHE B 1 166 ? -19.875 -28.172 -18.547 1 97.88 166 PHE B C 1
ATOM 4401 O O . PHE B 1 166 ? -19.875 -29.188 -19.266 1 97.88 166 PHE B O 1
ATOM 4408 N N . ILE B 1 167 ? -19.047 -28.047 -17.578 1 97.81 167 ILE B N 1
ATOM 4409 C CA . ILE B 1 167 ? -18.031 -29.047 -17.25 1 97.81 167 ILE B CA 1
ATOM 4410 C C . ILE B 1 167 ? -18.703 -30.344 -16.812 1 97.81 167 ILE B C 1
ATOM 4412 O O . ILE B 1 167 ? -18.312 -31.422 -17.219 1 97.81 167 ILE B O 1
ATOM 4416 N N . HIS B 1 168 ? -19.719 -30.203 -16.047 1 96.88 168 HIS B N 1
ATOM 4417 C CA . HIS B 1 168 ? -20.375 -31.344 -15.43 1 96.88 168 HIS B CA 1
ATOM 4418 C C . HIS B 1 168 ? -21.188 -32.125 -16.453 1 96.88 168 HIS B C 1
ATOM 4420 O O . HIS B 1 168 ? -21.25 -33.344 -16.391 1 96.88 168 HIS B O 1
ATOM 4426 N N . GLU B 1 169 ? -21.766 -31.375 -17.422 1 95.62 169 GLU B N 1
ATOM 4427 C CA . GLU B 1 169 ? -22.781 -32.062 -18.234 1 95.62 169 GLU B CA 1
ATOM 4428 C C . GLU B 1 169 ? -22.516 -31.875 -19.719 1 95.62 169 GLU B C 1
ATOM 4430 O O . GLU B 1 169 ? -22.594 -32.844 -20.484 1 95.62 169 GLU B O 1
ATOM 4435 N N . ASP B 1 170 ? -22.156 -30.688 -20.078 1 95.5 170 ASP B N 1
ATOM 4436 C CA . ASP B 1 170 ? -22.25 -30.328 -21.484 1 95.5 170 ASP B CA 1
ATOM 4437 C C . ASP B 1 170 ? -20.953 -30.656 -22.219 1 95.5 170 ASP B C 1
ATOM 4439 O O . ASP B 1 170 ? -20.938 -30.766 -23.453 1 95.5 170 ASP B O 1
ATOM 4443 N N . TYR B 1 171 ? -19.922 -30.797 -21.531 1 96.44 171 TYR B N 1
ATOM 4444 C CA . TYR B 1 171 ? -18.625 -30.984 -22.172 1 96.44 171 TYR B CA 1
ATOM 4445 C C . TYR B 1 171 ? -18.578 -32.312 -22.938 1 96.44 171 TYR B C 1
ATOM 4447 O O . TYR B 1 171 ? -17.891 -32.406 -23.953 1 96.44 171 TYR B O 1
ATOM 4455 N N . ALA B 1 172 ? -19.328 -33.281 -22.531 1 93.56 172 ALA B N 1
ATOM 4456 C CA . ALA B 1 172 ? -19.359 -34.594 -23.203 1 93.56 172 ALA B CA 1
ATOM 4457 C C . ALA B 1 172 ? -19.719 -34.438 -24.672 1 93.56 172 ALA B C 1
ATOM 4459 O O . ALA B 1 172 ? -19.156 -35.125 -25.531 1 93.56 172 ALA B O 1
ATOM 4460 N N . ASN B 1 173 ? -20.578 -33.5 -24.906 1 94.25 173 ASN B N 1
ATOM 4461 C CA . ASN B 1 173 ? -21.031 -33.281 -26.266 1 94.25 173 ASN B CA 1
ATOM 4462 C C . ASN B 1 173 ? -19.922 -32.688 -27.141 1 94.25 173 ASN B C 1
ATOM 4464 O O . ASN B 1 173 ? -19.875 -32.938 -28.344 1 94.25 173 ASN B O 1
ATOM 4468 N N . GLU B 1 174 ? -19.047 -31.984 -26.547 1 92.25 174 GLU B N 1
ATOM 4469 C CA . GLU B 1 174 ? -17.969 -31.312 -27.25 1 92.25 174 GLU B CA 1
ATOM 4470 C C . GLU B 1 174 ? -16.906 -32.312 -27.719 1 92.25 174 GLU B C 1
ATOM 4472 O O . GLU B 1 174 ? -16.188 -32.062 -28.688 1 92.25 174 GLU B O 1
ATOM 4477 N N . VAL B 1 175 ? -16.891 -33.438 -27.016 1 91.75 175 VAL B N 1
ATOM 4478 C CA . VAL B 1 175 ? -15.836 -34.375 -27.344 1 91.75 175 VAL B CA 1
ATOM 4479 C C . VAL B 1 175 ? -16.453 -35.719 -27.766 1 91.75 175 VAL B C 1
ATOM 4481 O O . VAL B 1 175 ? -15.797 -36.75 -27.688 1 91.75 175 VAL B O 1
ATOM 4484 N N . ALA B 1 176 ? -17.609 -35.75 -28.203 1 90.81 176 ALA B N 1
ATOM 4485 C CA . ALA B 1 176 ? -18.391 -36.938 -28.484 1 90.81 176 ALA B CA 1
ATOM 4486 C C . ALA B 1 176 ? -17.719 -37.812 -29.547 1 90.81 176 ALA B C 1
ATOM 4488 O O . ALA B 1 176 ? -17.844 -39.031 -29.562 1 90.81 176 ALA B O 1
ATOM 4489 N N . ASP B 1 177 ? -16.938 -37.219 -30.359 1 92.81 177 ASP B N 1
ATOM 4490 C CA . ASP B 1 177 ? -16.344 -37.906 -31.5 1 92.81 177 ASP B CA 1
ATOM 4491 C C . ASP B 1 177 ? -14.977 -38.5 -31.141 1 92.81 177 ASP B C 1
ATOM 4493 O O . ASP B 1 177 ? -14.344 -39.156 -31.953 1 92.81 177 ASP B O 1
ATOM 4497 N N . ASN B 1 178 ? -14.57 -38.281 -29.938 1 93.75 178 ASN B N 1
ATOM 4498 C CA . ASN B 1 178 ? -13.273 -38.75 -29.469 1 93.75 178 ASN B CA 1
ATOM 4499 C C . ASN B 1 178 ? -13.414 -39.719 -28.297 1 93.75 178 ASN B C 1
ATOM 4501 O O . ASN B 1 178 ? -13.594 -39.281 -27.156 1 93.75 178 ASN B O 1
ATOM 4505 N N . LYS B 1 179 ? -13.219 -40.969 -28.562 1 93.31 179 LYS B N 1
ATOM 4506 C CA . LYS B 1 179 ? -13.469 -42.031 -27.578 1 93.31 179 LYS B CA 1
ATOM 4507 C C . LYS B 1 179 ? -12.555 -41.875 -26.359 1 93.31 179 LYS B C 1
ATOM 4509 O O . LYS B 1 179 ? -12.992 -42 -25.219 1 93.31 179 LYS B O 1
ATOM 4514 N N . GLN B 1 180 ? -11.328 -41.562 -26.656 1 92.62 180 GLN B N 1
ATOM 4515 C CA . GLN B 1 180 ? -10.375 -41.406 -25.578 1 92.62 180 GLN B CA 1
ATOM 4516 C C . GLN B 1 180 ? -10.75 -40.188 -24.703 1 92.62 180 GLN B C 1
ATOM 4518 O O . GLN B 1 180 ? -10.664 -40.281 -23.469 1 92.62 180 GLN B O 1
ATOM 4523 N N . ALA B 1 181 ? -11.133 -39.188 -25.297 1 93.12 181 ALA B N 1
ATOM 4524 C CA . ALA B 1 181 ? -11.508 -37.969 -24.594 1 93.12 181 ALA B CA 1
ATOM 4525 C C . ALA B 1 181 ? -12.766 -38.188 -23.75 1 93.12 181 ALA B C 1
ATOM 4527 O O . ALA B 1 181 ? -12.859 -37.688 -22.625 1 93.12 181 ALA B O 1
ATOM 4528 N N . ILE B 1 182 ? -13.68 -38.875 -24.266 1 94.19 182 ILE B N 1
ATOM 4529 C CA . ILE B 1 182 ? -14.922 -39.156 -23.547 1 94.19 182 ILE B CA 1
ATOM 4530 C C . ILE B 1 182 ? -14.633 -40.031 -22.328 1 94.19 182 ILE B C 1
ATOM 4532 O O . ILE B 1 182 ? -15.219 -39.844 -21.266 1 94.19 182 ILE B O 1
ATOM 4536 N N . TYR B 1 183 ? -13.805 -41 -22.531 1 93.62 183 TYR B N 1
ATOM 4537 C CA . TYR B 1 183 ? -13.438 -41.875 -21.422 1 93.62 183 TYR B CA 1
ATOM 4538 C C . TYR B 1 183 ? -12.781 -41.094 -20.312 1 93.62 183 TYR B C 1
ATOM 4540 O O . TYR B 1 183 ? -13.164 -41.219 -19.141 1 93.62 183 TYR B O 1
ATOM 4548 N N . ALA B 1 184 ? -11.828 -40.281 -20.688 1 93.88 184 ALA B N 1
ATOM 454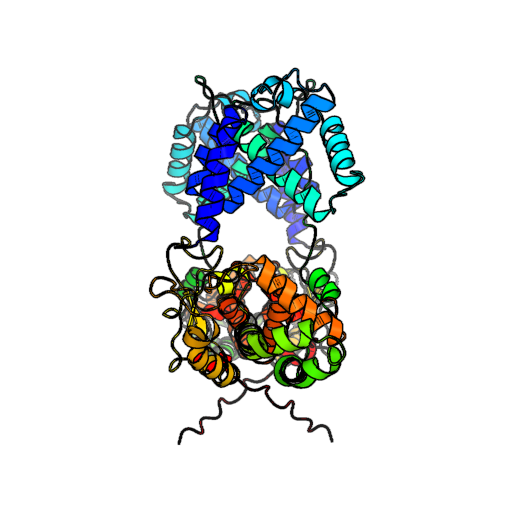9 C CA . ALA B 1 184 ? -11.141 -39.438 -19.703 1 93.88 184 ALA B CA 1
ATOM 4550 C C . ALA B 1 184 ? -12.125 -38.531 -18.984 1 93.88 184 ALA B C 1
ATOM 4552 O O . ALA B 1 184 ? -12.047 -38.344 -17.781 1 93.88 184 ALA B O 1
ATOM 4553 N N . TYR B 1 185 ? -12.984 -37.969 -19.75 1 95.81 185 TYR B N 1
ATOM 4554 C CA . TYR B 1 185 ? -14.008 -37.094 -19.188 1 95.81 185 TYR B CA 1
ATOM 4555 C C . TYR B 1 185 ? -14.891 -37.844 -18.188 1 95.81 185 TYR B C 1
ATOM 4557 O O . TYR B 1 185 ? -15.141 -37.344 -17.094 1 95.81 185 TYR B O 1
ATOM 4565 N N . THR B 1 186 ? -15.289 -38.938 -18.562 1 94.69 186 THR B N 1
ATOM 4566 C CA . THR B 1 186 ? -16.172 -39.75 -17.688 1 94.69 186 THR B CA 1
ATOM 4567 C C . THR B 1 186 ? -15.461 -40.094 -16.391 1 94.69 186 THR B C 1
ATOM 4569 O O . THR B 1 186 ? -16.078 -40.062 -15.32 1 94.69 186 THR B O 1
ATOM 4572 N N . GLN B 1 187 ? -14.234 -40.312 -16.484 1 94 187 GLN B N 1
ATOM 4573 C CA . GLN B 1 187 ? -13.453 -40.656 -15.297 1 94 187 GLN B CA 1
ATOM 4574 C C . GLN B 1 187 ? -13.219 -39.469 -14.391 1 94 187 GLN B C 1
ATOM 4576 O O . GLN B 1 187 ? -13.18 -39.594 -13.172 1 94 187 GLN B O 1
ATOM 4581 N N . ASN B 1 188 ? -13.07 -38.281 -14.992 1 97.12 188 ASN B N 1
ATOM 4582 C CA . ASN B 1 188 ? -12.508 -37.156 -14.219 1 97.12 188 ASN B CA 1
ATOM 4583 C C . ASN B 1 188 ? -13.508 -36.031 -14.047 1 97.12 188 ASN B C 1
ATOM 4585 O O . ASN B 1 188 ? -13.25 -35.094 -13.305 1 97.12 188 ASN B O 1
ATOM 4589 N N . ARG B 1 189 ? -14.664 -36.094 -14.664 1 97.12 189 ARG B N 1
ATOM 4590 C CA . ARG B 1 189 ? -15.602 -34.969 -14.695 1 97.12 189 ARG B CA 1
ATOM 4591 C C . ARG B 1 189 ? -16 -34.562 -13.289 1 97.12 189 ARG B C 1
ATOM 4593 O O . ARG B 1 189 ? -16.141 -33.344 -13.008 1 97.12 189 ARG B O 1
ATOM 4600 N N . VAL B 1 190 ? -16.203 -35.5 -12.375 1 97.94 190 VAL B N 1
ATOM 4601 C CA . VAL B 1 190 ? -16.625 -35.188 -11.016 1 97.94 190 VAL B CA 1
ATOM 4602 C C . VAL B 1 190 ? -15.516 -34.438 -10.297 1 97.94 190 VAL B C 1
ATOM 4604 O O . VAL B 1 190 ? -15.773 -33.406 -9.648 1 97.94 190 VAL B O 1
ATOM 4607 N N . ARG B 1 191 ? -14.266 -34.875 -10.438 1 98.25 191 ARG B N 1
ATOM 4608 C CA . ARG B 1 191 ? -13.117 -34.219 -9.852 1 98.25 191 ARG B CA 1
ATOM 4609 C C . ARG B 1 191 ? -12.938 -32.812 -10.43 1 98.25 191 ARG B C 1
ATOM 4611 O O . ARG B 1 191 ? -12.773 -31.844 -9.688 1 98.25 191 ARG B O 1
ATOM 4618 N N . ASP B 1 192 ? -12.992 -32.75 -11.758 1 98.62 192 ASP B N 1
ATOM 4619 C CA . ASP B 1 192 ? -12.766 -31.484 -12.445 1 98.62 192 ASP B CA 1
ATOM 4620 C C . ASP B 1 192 ? -13.828 -30.453 -12.078 1 98.62 192 ASP B C 1
ATOM 4622 O O . ASP B 1 192 ? -13.516 -29.297 -11.82 1 98.62 192 ASP B O 1
ATOM 4626 N N . THR B 1 193 ? -15.078 -30.922 -12.047 1 98.5 193 THR B N 1
ATOM 4627 C CA . THR B 1 193 ? -16.172 -30.047 -11.648 1 98.5 193 THR B CA 1
ATOM 4628 C C . THR B 1 193 ? -15.984 -29.562 -10.211 1 98.5 193 THR B C 1
ATOM 4630 O O . THR B 1 193 ? -16.203 -28.391 -9.914 1 98.5 193 THR B O 1
ATOM 4633 N N . CYS B 1 194 ? -15.57 -30.422 -9.359 1 98.38 194 CYS B N 1
ATOM 4634 C CA . CYS B 1 194 ? -15.367 -30.094 -7.953 1 98.38 194 CYS B CA 1
ATOM 4635 C C . CYS B 1 194 ? -14.281 -29.031 -7.793 1 98.38 194 CYS B C 1
ATOM 4637 O O . CYS B 1 194 ? -14.477 -28.047 -7.09 1 98.38 194 CYS B O 1
ATOM 4639 N N . ILE B 1 195 ? -13.156 -29.188 -8.43 1 98.62 195 ILE B N 1
ATOM 4640 C CA . ILE B 1 195 ? -12.023 -28.266 -8.328 1 98.62 195 ILE B CA 1
ATOM 4641 C C . ILE B 1 195 ? -12.445 -26.875 -8.797 1 98.62 195 ILE B C 1
ATOM 4643 O O . ILE B 1 195 ? -12.242 -25.891 -8.086 1 98.62 195 ILE B O 1
ATOM 4647 N N . ILE B 1 196 ? -13.07 -26.797 -9.922 1 98.5 196 ILE B N 1
ATOM 4648 C CA . ILE B 1 196 ? -13.438 -25.516 -10.516 1 98.5 196 ILE B CA 1
ATOM 4649 C C . ILE B 1 196 ? -14.547 -24.875 -9.695 1 98.5 196 ILE B C 1
ATOM 4651 O O . ILE B 1 196 ? -14.508 -23.672 -9.438 1 98.5 196 ILE B O 1
ATOM 4655 N N . SER B 1 197 ? -15.492 -25.703 -9.305 1 97.94 197 SER B N 1
ATOM 4656 C CA . SER B 1 197 ? -16.547 -25.188 -8.43 1 97.94 197 SER B CA 1
ATOM 4657 C C . SER B 1 197 ? -15.969 -24.625 -7.137 1 97.94 197 SER B C 1
ATOM 4659 O O . SER B 1 197 ? -16.359 -23.547 -6.695 1 97.94 197 SER B O 1
ATOM 4661 N N . LEU B 1 198 ? -15.062 -25.312 -6.578 1 97.81 198 LEU B N 1
ATOM 4662 C CA . LEU B 1 198 ? -14.445 -24.875 -5.332 1 97.81 198 LEU B CA 1
ATOM 4663 C C . LEU B 1 198 ? -13.719 -23.547 -5.52 1 97.81 198 LEU B C 1
ATOM 4665 O O . LEU B 1 198 ? -13.852 -22.641 -4.691 1 97.81 198 LEU B O 1
ATOM 4669 N N . ILE B 1 199 ? -12.961 -23.391 -6.566 1 98.19 199 ILE B N 1
ATOM 4670 C CA . ILE B 1 199 ? -12.242 -22.156 -6.855 1 98.19 199 ILE B CA 1
ATOM 4671 C C . ILE B 1 199 ? -13.242 -21.016 -7.062 1 98.19 199 ILE B C 1
ATOM 4673 O O . ILE B 1 199 ? -13.086 -19.938 -6.492 1 98.19 199 ILE B O 1
ATOM 4677 N N . LEU B 1 200 ? -14.328 -21.297 -7.785 1 97.94 200 LEU B N 1
ATOM 4678 C CA . LEU B 1 200 ? -15.32 -20.281 -8.141 1 97.94 200 LEU B CA 1
ATOM 4679 C C . LEU B 1 200 ? -16.203 -19.953 -6.945 1 97.94 200 LEU B C 1
ATOM 4681 O O . LEU B 1 200 ? -17 -19.016 -7 1 97.94 200 LEU B O 1
ATOM 4685 N N . ASN B 1 201 ? -16.047 -20.703 -5.863 1 96.81 201 ASN B N 1
ATOM 4686 C CA . ASN B 1 201 ? -16.875 -20.453 -4.695 1 96.81 201 ASN B CA 1
ATOM 4687 C C . ASN B 1 201 ? -16.031 -20.094 -3.471 1 96.81 201 ASN B C 1
ATOM 4689 O O . ASN B 1 201 ? -16.562 -19.953 -2.367 1 96.81 201 ASN B O 1
ATOM 4693 N N . SER B 1 202 ? -14.734 -19.984 -3.615 1 96.56 202 SER B N 1
ATOM 4694 C CA . SER B 1 202 ? -13.883 -19.656 -2.477 1 96.56 202 SER B CA 1
ATOM 4695 C C . SER B 1 202 ? -12.781 -18.688 -2.873 1 96.56 202 SER B C 1
ATOM 4697 O O . SER B 1 202 ? -12.164 -18.062 -2.012 1 96.56 202 SER B O 1
ATOM 4699 N N . GLY B 1 203 ? -12.398 -18.656 -4.105 1 96.88 203 GLY B N 1
ATOM 4700 C CA . GLY B 1 203 ? -11.352 -17.766 -4.578 1 96.88 203 GLY B CA 1
ATOM 4701 C C . GLY B 1 203 ? -9.953 -18.266 -4.285 1 96.88 203 GLY B C 1
ATOM 4702 O O . GLY B 1 203 ? -9.016 -17.484 -4.16 1 96.88 203 GLY B O 1
ATOM 4703 N N . LEU B 1 204 ? -9.719 -19.562 -4.25 1 96.56 204 LEU B N 1
ATOM 4704 C CA . LEU B 1 204 ? -8.43 -20.141 -3.916 1 96.56 204 LEU B CA 1
ATOM 4705 C C . LEU B 1 204 ? -7.441 -19.969 -5.066 1 96.56 204 LEU B C 1
ATOM 4707 O O . LEU B 1 204 ? -7.828 -20.016 -6.234 1 96.56 204 LEU B O 1
ATOM 4711 N N . ARG B 1 205 ? -6.199 -19.766 -4.68 1 95.06 205 ARG B N 1
ATOM 4712 C CA . ARG B 1 205 ? -5.109 -19.828 -5.652 1 95.06 205 ARG B CA 1
ATOM 4713 C C . ARG B 1 205 ? -4.828 -21.281 -6.055 1 95.06 205 ARG B C 1
ATOM 4715 O O . ARG B 1 205 ? -5.125 -22.203 -5.301 1 95.06 205 ARG B O 1
ATOM 4722 N N . VAL B 1 206 ? -4.18 -21.5 -7.207 1 96.19 206 VAL B N 1
ATOM 4723 C CA . VAL B 1 206 ? -3.895 -22.844 -7.699 1 96.19 206 VAL B CA 1
ATOM 4724 C C . VAL B 1 206 ? -2.982 -23.578 -6.715 1 96.19 206 VAL B C 1
ATOM 4726 O O . VAL B 1 206 ? -3.156 -24.766 -6.469 1 96.19 206 VAL B O 1
ATOM 4729 N N . SER B 1 207 ? -1.991 -22.875 -6.133 1 93.12 207 SER B N 1
ATOM 4730 C CA . SER B 1 207 ? -1.065 -23.5 -5.191 1 93.12 207 SER B CA 1
ATOM 4731 C C . SER B 1 207 ? -1.784 -23.953 -3.926 1 93.12 207 SER B C 1
ATOM 4733 O O . SER B 1 207 ? -1.432 -24.969 -3.338 1 93.12 207 SER B O 1
ATOM 4735 N N . GLU B 1 208 ? -2.775 -23.172 -3.531 1 94.19 208 GLU B N 1
ATOM 4736 C CA . GLU B 1 208 ? -3.568 -23.547 -2.361 1 94.19 208 GLU B CA 1
ATOM 4737 C C . GLU B 1 208 ? -4.379 -24.812 -2.621 1 94.19 208 GLU B C 1
ATOM 4739 O O . GLU B 1 208 ? -4.449 -25.703 -1.766 1 94.19 208 GLU B O 1
ATOM 4744 N N . VAL B 1 209 ? -4.887 -24.938 -3.838 1 96 209 VAL B N 1
ATOM 4745 C CA . VAL B 1 209 ? -5.66 -26.109 -4.234 1 96 209 VAL B CA 1
ATOM 4746 C C . VAL B 1 209 ? -4.754 -27.328 -4.293 1 96 209 VAL B C 1
ATOM 4748 O O . VAL B 1 209 ? -5.086 -28.391 -3.74 1 96 209 VAL B O 1
ATOM 4751 N N . VAL B 1 210 ? -3.611 -27.188 -4.859 1 95.12 210 VAL B N 1
ATOM 4752 C CA . VAL B 1 210 ? -2.66 -28.266 -5.043 1 95.12 210 VAL B CA 1
ATOM 4753 C C . VAL B 1 210 ? -2.203 -28.797 -3.682 1 95.12 210 VAL B C 1
ATOM 4755 O O . VAL B 1 210 ? -2.074 -30 -3.484 1 95.12 210 VAL B O 1
ATOM 4758 N N . ASN B 1 211 ? -2.102 -27.906 -2.689 1 93 211 ASN B N 1
ATOM 4759 C CA . ASN B 1 211 ? -1.528 -28.266 -1.396 1 93 211 ASN B CA 1
ATOM 4760 C C . ASN B 1 211 ? -2.59 -28.812 -0.442 1 93 211 ASN B C 1
ATOM 4762 O O . ASN B 1 211 ? -2.264 -29.344 0.619 1 93 211 ASN B O 1
ATOM 4766 N N . MET B 1 212 ? -3.789 -28.812 -0.832 1 94.88 212 MET B N 1
ATOM 4767 C CA . MET B 1 212 ? -4.871 -29.203 0.075 1 94.88 212 MET B CA 1
ATOM 4768 C C . MET B 1 212 ? -4.879 -30.703 0.307 1 94.88 212 MET B C 1
ATOM 4770 O O . MET B 1 212 ? -4.715 -31.484 -0.634 1 94.88 212 MET B O 1
ATOM 4774 N N . ASN B 1 213 ? -5.109 -31.094 1.584 1 95.56 213 ASN B N 1
ATOM 4775 C CA . ASN B 1 213 ? -5.281 -32.5 1.985 1 95.56 213 ASN B CA 1
ATOM 4776 C C . ASN B 1 213 ? -6.734 -32.781 2.355 1 95.56 213 ASN B C 1
ATOM 4778 O O . ASN B 1 213 ? -7.543 -31.875 2.502 1 95.56 213 ASN B O 1
ATOM 4782 N N . VAL B 1 214 ? -7.043 -34.031 2.496 1 95 214 VAL B N 1
ATOM 4783 C CA . VAL B 1 214 ? -8.398 -34.5 2.781 1 95 214 VAL B CA 1
ATOM 4784 C C . VAL B 1 214 ? -8.859 -33.969 4.129 1 95 214 VAL B C 1
ATOM 4786 O O . VAL B 1 214 ? -10.047 -33.688 4.312 1 95 214 VAL B O 1
ATOM 4789 N N . ASP B 1 215 ? -7.945 -33.656 4.98 1 93.75 215 ASP B N 1
ATOM 4790 C CA . ASP B 1 215 ? -8.305 -33.219 6.32 1 93.75 215 ASP B CA 1
ATOM 4791 C C . ASP B 1 215 ? -8.352 -31.688 6.391 1 93.75 215 ASP B C 1
ATOM 4793 O O . ASP B 1 215 ? -8.57 -31.125 7.461 1 93.75 215 ASP B O 1
ATOM 4797 N N . ASP B 1 216 ? -8.219 -31.016 5.316 1 95.12 216 ASP B N 1
ATOM 4798 C CA . ASP B 1 216 ? -8.07 -29.562 5.34 1 95.12 216 ASP B CA 1
ATOM 4799 C C . ASP B 1 216 ? -9.406 -28.875 5.082 1 95.12 216 ASP B C 1
ATOM 4801 O O . ASP B 1 216 ? -9.445 -27.734 4.605 1 95.12 216 ASP B O 1
ATOM 4805 N N . PHE B 1 217 ? -10.477 -29.562 5.195 1 91.62 217 PHE B N 1
ATOM 4806 C CA . PHE B 1 217 ? -11.75 -28.859 5.039 1 91.62 217 PHE B CA 1
ATOM 4807 C C . PHE B 1 217 ? -12.75 -29.297 6.102 1 91.62 217 PHE B C 1
ATOM 4809 O O . PHE B 1 217 ? -12.625 -30.391 6.656 1 91.62 217 PHE B O 1
ATOM 4816 N N . ASP B 1 218 ? -13.539 -28.406 6.453 1 94.12 218 ASP B N 1
ATOM 4817 C CA . ASP B 1 218 ? -14.688 -28.594 7.332 1 94.12 218 ASP B CA 1
ATOM 4818 C C . ASP B 1 218 ? -15.992 -28.297 6.602 1 94.12 218 ASP B C 1
ATOM 4820 O O . ASP B 1 218 ? -16.328 -27.125 6.379 1 94.12 218 ASP B O 1
ATOM 4824 N N . MET B 1 219 ? -16.703 -29.375 6.285 1 92.56 219 MET B N 1
ATOM 4825 C CA . MET B 1 219 ? -17.922 -29.234 5.48 1 92.56 219 MET B CA 1
ATOM 4826 C C . MET B 1 219 ? -19.016 -28.516 6.27 1 92.56 219 MET B C 1
ATOM 4828 O O . MET B 1 219 ? -19.734 -27.688 5.719 1 92.56 219 MET B O 1
ATOM 4832 N N . LYS B 1 220 ? -19.094 -28.75 7.473 1 92.56 220 LYS B N 1
ATOM 4833 C CA . LYS B 1 220 ? -20.125 -28.172 8.312 1 92.56 220 LYS B CA 1
ATOM 4834 C C . LYS B 1 220 ? -19.938 -26.656 8.453 1 92.56 220 LYS B C 1
ATOM 4836 O O . LYS B 1 220 ? -20.891 -25.891 8.312 1 92.56 220 LYS B O 1
ATOM 4841 N N . LYS B 1 221 ? -18.766 -26.234 8.68 1 93.88 221 LYS B N 1
ATOM 4842 C CA . LYS B 1 221 ? -18.469 -24.812 8.875 1 93.88 221 LYS B CA 1
ATOM 4843 C C . LYS B 1 221 ? -18.172 -24.125 7.551 1 93.88 221 LYS B C 1
ATOM 4845 O O . LYS B 1 221 ? -18.016 -22.906 7.5 1 93.88 221 LYS B O 1
ATOM 4850 N N . LYS B 1 222 ? -18.062 -24.906 6.434 1 95.62 222 LYS B N 1
ATOM 4851 C CA . LYS B 1 222 ? -17.719 -24.406 5.105 1 95.62 222 LYS B CA 1
ATOM 4852 C C . LYS B 1 222 ? -16.391 -23.656 5.129 1 95.62 222 LYS B C 1
ATOM 4854 O O . LYS B 1 222 ? -16.297 -22.531 4.645 1 95.62 222 LYS B O 1
ATOM 4859 N N . LEU B 1 223 ? -15.445 -24.375 5.77 1 96.19 223 LEU B N 1
ATOM 4860 C CA . LEU B 1 223 ? -14.109 -23.797 5.914 1 96.19 223 LEU B CA 1
ATOM 4861 C C . LEU B 1 223 ? -13.062 -24.688 5.25 1 96.19 223 LEU B C 1
ATOM 4863 O O . LEU B 1 223 ? -13.117 -25.922 5.375 1 96.19 223 LEU B O 1
ATOM 4867 N N . LEU B 1 224 ? -12.172 -24.062 4.523 1 95.31 224 LEU B N 1
ATOM 4868 C CA . LEU B 1 224 ? -10.953 -24.688 4 1 95.31 224 LEU B CA 1
ATOM 4869 C C . LEU B 1 224 ? -9.727 -24.156 4.734 1 95.31 224 LEU B C 1
ATOM 4871 O O . LEU B 1 224 ? -9.641 -22.969 5.039 1 95.31 224 LEU B O 1
ATOM 4875 N N . TYR B 1 225 ? -8.812 -25 5.047 1 94.19 225 TYR B N 1
ATOM 4876 C CA . TYR B 1 225 ? -7.551 -24.594 5.656 1 94.19 225 TYR B CA 1
ATOM 4877 C C . TYR B 1 225 ? -6.406 -24.688 4.652 1 94.19 225 TYR B C 1
ATOM 4879 O O . TYR B 1 225 ? -6.023 -25.781 4.238 1 94.19 225 TYR B O 1
ATOM 4887 N N . VAL B 1 226 ? -5.906 -23.531 4.289 1 92.81 226 VAL B N 1
ATOM 4888 C CA . VAL B 1 226 ? -4.93 -23.531 3.205 1 92.81 226 VAL B CA 1
ATOM 4889 C C . VAL B 1 226 ? -3.676 -22.781 3.635 1 92.81 226 VAL B C 1
ATOM 4891 O O . VAL B 1 226 ? -3.732 -21.922 4.527 1 92.81 226 VAL B O 1
ATOM 4894 N N . PHE B 1 227 ? -2.51 -23.141 2.947 1 87 227 PHE B N 1
ATOM 4895 C CA . PHE B 1 227 ? -1.272 -22.375 3.094 1 87 227 PHE B CA 1
ATOM 4896 C C . PHE B 1 227 ? -1.287 -21.141 2.205 1 87 227 PHE B C 1
ATOM 4898 O O . PHE B 1 227 ? -1.326 -21.25 0.977 1 87 227 PHE B O 1
ATOM 4905 N N . ARG B 1 228 ? -1.402 -19.953 2.721 1 82.19 228 ARG B N 1
ATOM 4906 C CA . ARG B 1 228 ? -1.441 -18.734 1.907 1 82.19 228 ARG B CA 1
ATOM 4907 C C . ARG B 1 228 ? -0.077 -18.062 1.871 1 82.19 228 ARG B C 1
ATOM 4909 O O . ARG B 1 228 ? 0.64 -18.047 2.873 1 82.19 228 ARG B O 1
ATOM 4916 N N . LYS B 1 229 ? 0.135 -17.422 0.644 1 72.06 229 LYS B N 1
ATOM 4917 C CA . LYS B 1 229 ? 1.396 -16.719 0.449 1 72.06 229 LYS B CA 1
ATOM 4918 C C . LYS B 1 229 ? 1.442 -15.438 1.279 1 72.06 229 LYS B C 1
ATOM 4920 O O . LYS B 1 229 ? 0.438 -14.734 1.401 1 72.06 229 LYS B O 1
ATOM 4925 N N . GLY B 1 230 ? 2.592 -14.969 1.771 1 59.78 230 GLY B N 1
ATOM 4926 C CA . GLY B 1 230 ? 2.83 -13.672 2.383 1 59.78 230 GLY B CA 1
ATOM 4927 C C . GLY B 1 230 ? 2.648 -13.68 3.889 1 59.78 230 GLY B C 1
ATOM 4928 O O . GLY B 1 230 ? 3.496 -13.172 4.625 1 59.78 230 GLY B O 1
ATOM 4929 N N . LYS B 1 231 ? 1.129 -13.781 4.234 1 55.22 231 LYS B N 1
ATOM 4930 C CA . LYS B 1 231 ? 0.786 -13.469 5.621 1 55.22 231 LYS B CA 1
ATOM 4931 C C . LYS B 1 231 ? 1.759 -14.141 6.59 1 55.22 231 LYS B C 1
ATOM 4933 O O . LYS B 1 231 ? 2.172 -13.531 7.578 1 55.22 231 LYS B O 1
ATOM 4938 N N . ASN B 1 232 ? 1.632 -15.445 7 1 49.09 232 ASN B N 1
ATOM 4939 C CA . ASN B 1 232 ? 2.109 -16.219 8.141 1 49.09 232 ASN B CA 1
ATOM 4940 C C . ASN B 1 232 ? 3.078 -17.312 7.707 1 49.09 232 ASN B C 1
ATOM 4942 O O . ASN B 1 232 ? 2.824 -18.031 6.73 1 49.09 232 ASN B O 1
ATOM 4946 N N . ASP B 1 233 ? 4.281 -17.078 7.93 1 54.97 233 ASP B N 1
ATOM 4947 C CA . ASP B 1 233 ? 5.25 -18.172 7.879 1 54.97 233 ASP B CA 1
ATOM 4948 C C . ASP B 1 233 ? 4.617 -19.438 7.312 1 54.97 233 ASP B C 1
ATOM 4950 O O . ASP B 1 233 ? 3.52 -19.828 7.715 1 54.97 233 ASP B O 1
ATOM 4954 N N . ASP B 1 234 ? 4.441 -19.625 6.012 1 59.47 234 ASP B N 1
ATOM 4955 C CA . ASP B 1 234 ? 4.008 -20.875 5.379 1 59.47 234 ASP B CA 1
ATOM 4956 C C . ASP B 1 234 ? 4.031 -22.031 6.375 1 59.47 234 ASP B C 1
ATOM 4958 O O . ASP B 1 234 ? 4.156 -23.188 5.98 1 59.47 234 ASP B O 1
ATOM 4962 N N . THR B 1 235 ? 3.984 -21.625 7.602 1 65.62 235 THR B N 1
ATOM 4963 C CA . THR B 1 235 ? 4.102 -22.688 8.594 1 65.62 235 THR B CA 1
ATOM 4964 C C . THR B 1 235 ? 2.732 -23.047 9.156 1 65.62 235 THR B C 1
ATOM 4966 O O . THR B 1 235 ? 2.572 -24.109 9.781 1 65.62 235 THR B O 1
ATOM 4969 N N . PHE B 1 236 ? 1.757 -22.125 8.797 1 79.31 236 PHE B N 1
ATOM 4970 C CA . PHE B 1 236 ? 0.444 -22.484 9.32 1 79.31 236 PHE B CA 1
ATOM 4971 C C . PHE B 1 236 ? -0.638 -22.25 8.273 1 79.31 236 PHE B C 1
ATOM 4973 O O . PHE B 1 236 ? -0.49 -21.406 7.391 1 79.31 236 PHE B O 1
ATOM 4980 N N . LYS B 1 237 ? -1.671 -23.094 8.383 1 89.75 237 LYS B N 1
ATOM 4981 C CA . LYS B 1 237 ? -2.809 -23 7.477 1 89.75 237 LYS B CA 1
ATOM 4982 C C . LYS B 1 237 ? -3.82 -21.969 7.969 1 89.75 237 LYS B C 1
ATOM 4984 O O . LYS B 1 237 ? -4.039 -21.844 9.172 1 89.75 237 LYS B O 1
ATOM 4989 N N . THR B 1 238 ? -4.344 -21.203 7.043 1 90.19 238 THR B N 1
ATOM 4990 C CA . THR B 1 238 ? -5.359 -20.219 7.348 1 90.19 238 THR B CA 1
ATOM 4991 C C . THR B 1 238 ? -6.734 -20.672 6.867 1 90.19 238 THR B C 1
ATOM 4993 O O . THR B 1 238 ? -6.852 -21.281 5.797 1 90.19 238 THR B O 1
ATOM 4996 N N . PRO B 1 239 ? -7.758 -20.344 7.668 1 92.94 239 PRO B N 1
ATOM 4997 C CA . PRO B 1 239 ? -9.109 -20.719 7.246 1 92.94 239 PRO B CA 1
ATOM 4998 C C . PRO B 1 239 ? -9.656 -19.828 6.141 1 92.94 239 PRO B C 1
ATOM 5000 O O . PRO B 1 239 ? -9.43 -18.609 6.156 1 92.94 239 PRO B O 1
ATOM 5003 N N . VAL B 1 240 ? -10.305 -20.422 5.203 1 94.62 240 VAL B N 1
ATOM 5004 C CA . VAL B 1 240 ? -10.969 -19.734 4.102 1 94.62 240 VAL B CA 1
ATOM 5005 C C . VAL B 1 240 ? -12.391 -20.266 3.943 1 94.62 240 VAL B C 1
ATOM 5007 O O . VAL B 1 240 ? -12.594 -21.469 3.77 1 94.62 240 VAL B O 1
ATOM 5010 N N . TYR B 1 241 ? -13.352 -19.391 3.992 1 95.38 241 TYR B N 1
ATOM 5011 C CA . TYR B 1 241 ? -14.742 -19.797 3.828 1 95.38 241 TYR B CA 1
ATOM 5012 C C . TYR B 1 241 ? -15.047 -20.109 2.369 1 95.38 241 TYR B C 1
ATOM 5014 O O . TYR B 1 241 ? -14.438 -19.531 1.463 1 95.38 241 TYR B O 1
ATOM 5022 N N . PHE B 1 242 ? -15.914 -21.062 2.115 1 96.06 242 PHE B N 1
ATOM 5023 C CA . PHE B 1 242 ? -16.438 -21.312 0.78 1 96.06 242 PHE B CA 1
ATOM 5024 C C . PHE B 1 242 ? -17.969 -21.344 0.798 1 96.06 242 PHE B C 1
ATOM 5026 O O . PHE B 1 242 ? -18.578 -21.547 1.85 1 96.06 242 PHE B O 1
ATOM 5033 N N . ARG B 1 243 ? -18.547 -21.094 -0.368 1 95.25 243 ARG B N 1
ATOM 5034 C CA . ARG B 1 243 ? -20 -20.953 -0.491 1 95.25 243 ARG B CA 1
ATOM 5035 C C . ARG B 1 243 ? -20.672 -22.328 -0.397 1 95.25 243 ARG B C 1
ATOM 5037 O O . ARG B 1 243 ? -20.094 -23.344 -0.795 1 95.25 243 ARG B O 1
ATOM 5044 N N . GLN B 1 244 ? -21.922 -22.25 -0.003 1 94.5 244 GLN B N 1
ATOM 5045 C CA . GLN B 1 244 ? -22.766 -23.438 0.118 1 94.5 244 GLN B CA 1
ATOM 5046 C C . GLN B 1 244 ? -22.859 -24.188 -1.21 1 94.5 244 GLN B C 1
ATOM 5048 O O . GLN B 1 244 ? -22.938 -25.422 -1.231 1 94.5 244 GLN B O 1
ATOM 5053 N N . GLU B 1 245 ? -22.719 -23.516 -2.297 1 93.75 245 GLU B N 1
ATOM 5054 C CA . GLU B 1 245 ? -22.906 -24.062 -3.639 1 93.75 245 GLU B CA 1
ATOM 5055 C C . GLU B 1 245 ? -21.812 -25.078 -3.963 1 93.75 245 GLU B C 1
ATOM 5057 O O . GLU B 1 245 ? -22 -25.922 -4.852 1 93.75 245 GLU B O 1
ATOM 5062 N N . ALA B 1 246 ? -20.766 -25.047 -3.248 1 95.88 246 ALA B N 1
ATOM 5063 C CA . ALA B 1 246 ? -19.641 -25.938 -3.553 1 95.88 246 ALA B CA 1
ATOM 5064 C C . ALA B 1 246 ? -19.781 -27.266 -2.82 1 95.88 246 ALA B C 1
ATOM 5066 O O . ALA B 1 246 ? -19.062 -28.234 -3.123 1 95.88 246 ALA B O 1
ATOM 5067 N N . ILE B 1 247 ? -20.672 -27.422 -1.923 1 96.06 247 ILE B N 1
ATOM 5068 C CA . ILE B 1 247 ? -20.766 -28.562 -1.018 1 96.06 247 ILE B CA 1
ATOM 5069 C C . ILE B 1 247 ? -21.125 -29.828 -1.807 1 96.06 247 ILE B C 1
ATOM 5071 O O . ILE B 1 247 ? -20.547 -30.891 -1.603 1 96.06 247 ILE B O 1
ATOM 5075 N N . ARG B 1 248 ? -22.094 -29.672 -2.688 1 95.88 248 ARG B N 1
ATOM 5076 C CA . ARG B 1 248 ? -22.562 -30.812 -3.449 1 95.88 248 ARG B CA 1
ATOM 5077 C C . ARG B 1 248 ? -21.422 -31.453 -4.238 1 95.88 248 ARG B C 1
ATOM 5079 O O . ARG B 1 248 ? -21.219 -32.688 -4.184 1 95.88 248 ARG B O 1
ATOM 5086 N N . GLU B 1 249 ? -20.688 -30.641 -4.961 1 96.5 249 GLU B N 1
ATOM 5087 C CA . GLU B 1 249 ? -19.578 -31.141 -5.766 1 96.5 249 GLU B CA 1
ATOM 5088 C C . GLU B 1 249 ? -18.5 -31.734 -4.883 1 96.5 249 GLU B C 1
ATOM 5090 O O . GLU B 1 249 ? -17.875 -32.75 -5.246 1 96.5 249 GLU B O 1
ATOM 5095 N N . LEU B 1 250 ? -18.281 -31.156 -3.76 1 96.69 250 LEU B N 1
ATOM 5096 C CA . LEU B 1 250 ? -17.266 -31.641 -2.822 1 96.69 250 LEU B CA 1
ATOM 5097 C C . LEU B 1 250 ? -17.656 -33 -2.273 1 96.69 250 LEU B C 1
ATOM 5099 O O . LEU B 1 250 ? -16.828 -33.906 -2.209 1 96.69 250 LEU B O 1
ATOM 5103 N N . GLN B 1 251 ? -18.875 -33.156 -1.951 1 96.88 251 GLN B N 1
ATOM 5104 C CA . GLN B 1 251 ? -19.375 -34.406 -1.427 1 96.88 251 GLN B CA 1
ATOM 5105 C C . GLN B 1 251 ? -19.281 -35.531 -2.473 1 96.88 251 GLN B C 1
ATOM 5107 O O . GLN B 1 251 ? -18.844 -36.625 -2.166 1 96.88 251 GLN B O 1
ATOM 5112 N N . GLN B 1 252 ? -19.688 -35.219 -3.652 1 97.25 252 GLN B N 1
ATOM 5113 C CA . GLN B 1 252 ? -19.641 -36.188 -4.738 1 97.25 252 GLN B CA 1
ATOM 5114 C C . GLN B 1 252 ? -18.203 -36.656 -4.988 1 97.25 252 GLN B C 1
ATOM 5116 O O . GLN B 1 252 ? -17.953 -37.844 -5.129 1 97.25 252 GLN B O 1
ATOM 5121 N N . TYR B 1 253 ? -17.328 -35.781 -5.016 1 97.81 253 TYR B N 1
ATOM 5122 C CA . TYR B 1 253 ? -15.938 -36.125 -5.266 1 97.81 253 TYR B CA 1
ATOM 5123 C C . TYR B 1 253 ? -15.391 -37 -4.141 1 97.81 253 TYR B C 1
ATOM 5125 O O . TYR B 1 253 ? -14.75 -38.031 -4.391 1 97.81 253 TYR B O 1
ATOM 5133 N N . MET B 1 254 ? -15.633 -36.594 -2.91 1 96.25 254 MET B N 1
ATOM 5134 C CA . MET B 1 254 ? -15.109 -37.312 -1.755 1 96.25 254 MET B CA 1
ATOM 5135 C C . MET B 1 254 ? -15.617 -38.75 -1.731 1 96.25 254 MET B C 1
ATOM 5137 O O . MET B 1 254 ? -14.906 -39.656 -1.313 1 96.25 254 MET B O 1
ATOM 5141 N N . ALA B 1 255 ? -16.797 -38.938 -2.211 1 96.62 255 ALA B N 1
ATOM 5142 C CA . ALA B 1 255 ? -17.406 -40.25 -2.24 1 96.62 255 ALA B CA 1
ATOM 5143 C C . ALA B 1 255 ? -16.719 -41.156 -3.268 1 96.62 255 ALA B C 1
ATOM 5145 O O . ALA B 1 255 ? -16.672 -42.375 -3.109 1 96.62 255 ALA B O 1
ATOM 5146 N N . LEU B 1 256 ? -16.172 -40.531 -4.246 1 96.5 256 LEU B N 1
ATOM 5147 C CA . LEU B 1 256 ? -15.617 -41.312 -5.363 1 96.5 256 LEU B CA 1
ATOM 5148 C C . LEU B 1 256 ? -14.094 -41.312 -5.316 1 96.5 256 LEU B C 1
ATOM 5150 O O . LEU B 1 256 ? -13.461 -42.125 -5.988 1 96.5 256 LEU B O 1
ATOM 5154 N N . ARG B 1 257 ? -13.438 -40.5 -4.629 1 96.06 257 ARG B N 1
ATOM 5155 C CA . ARG B 1 257 ? -12.008 -40.188 -4.664 1 96.06 257 ARG B CA 1
ATOM 5156 C C . ARG B 1 257 ? -11.188 -41.469 -4.516 1 96.06 257 ARG B C 1
ATOM 5158 O O . ARG B 1 257 ? -10.328 -41.781 -5.348 1 96.06 257 ARG B O 1
ATOM 5165 N N . ASP B 1 258 ? -11.477 -42.25 -3.48 1 95.25 258 ASP B N 1
ATOM 5166 C CA . ASP B 1 258 ? -10.625 -43.406 -3.16 1 95.25 258 ASP B CA 1
ATOM 5167 C C . ASP B 1 258 ? -10.812 -44.531 -4.176 1 95.25 258 ASP B C 1
ATOM 5169 O O . ASP B 1 258 ? -9.836 -45.125 -4.637 1 95.25 258 ASP B O 1
ATOM 5173 N N . SER B 1 259 ? -12.062 -44.781 -4.523 1 95.56 259 SER B N 1
ATOM 5174 C CA . SER B 1 259 ? -12.344 -45.875 -5.449 1 95.56 259 SER B CA 1
ATOM 5175 C C . SER B 1 259 ? -11.922 -45.5 -6.871 1 95.56 259 SER B C 1
ATOM 5177 O O . SER B 1 259 ? -11.266 -46.281 -7.551 1 95.56 259 SER B O 1
ATOM 5179 N N . ARG B 1 260 ? -12.211 -44.344 -7.301 1 95 260 ARG B N 1
ATOM 5180 C CA . ARG B 1 260 ? -11.977 -43.906 -8.68 1 95 260 ARG B CA 1
ATOM 5181 C C . ARG B 1 260 ? -10.484 -43.781 -8.961 1 95 260 ARG B C 1
ATOM 5183 O O . ARG B 1 260 ? -10.016 -44.125 -10.047 1 95 260 ARG B O 1
ATOM 5190 N N . TYR B 1 261 ? -9.742 -43.312 -7.984 1 96.19 261 TYR B N 1
ATOM 5191 C CA . TYR B 1 261 ? -8.336 -43.031 -8.227 1 96.19 261 TYR B CA 1
ATOM 5192 C C . TYR B 1 261 ? -7.43 -44 -7.488 1 96.19 261 TYR B C 1
ATOM 5194 O O . TYR B 1 261 ? -6.227 -43.781 -7.363 1 96.19 261 TYR B O 1
ATOM 5202 N N . LYS B 1 262 ? -8.062 -45.031 -7 1 94.88 262 LYS B N 1
ATOM 5203 C CA . LYS B 1 262 ? -7.273 -46.031 -6.285 1 94.88 262 LYS B CA 1
ATOM 5204 C C . LYS B 1 262 ? -6.273 -45.375 -5.344 1 94.88 262 LYS B C 1
ATOM 5206 O O . LYS B 1 262 ? -5.074 -45.656 -5.402 1 94.88 262 LYS B O 1
ATOM 5211 N N . ALA B 1 263 ? -6.723 -44.562 -4.566 1 92.56 263 ALA B N 1
ATOM 5212 C CA . ALA B 1 263 ? -5.891 -43.75 -3.693 1 92.56 263 ALA B CA 1
ATOM 5213 C C . ALA B 1 263 ? -5.086 -44.625 -2.729 1 92.56 263 ALA B C 1
ATOM 5215 O O . ALA B 1 263 ? -5.652 -45.375 -1.953 1 92.56 263 ALA B O 1
ATOM 5216 N N . PRO B 1 264 ? -3.801 -44.438 -2.793 1 91.5 264 PRO B N 1
ATOM 5217 C CA . PRO B 1 264 ? -3.023 -45.156 -1.771 1 91.5 264 PRO B CA 1
ATOM 5218 C C . PRO B 1 264 ? -3.324 -44.656 -0.356 1 91.5 264 PRO B C 1
ATOM 5220 O O . PRO B 1 264 ? -3.662 -43.5 -0.164 1 91.5 264 PRO B O 1
ATOM 5223 N N . ARG B 1 265 ? -3.15 -45.5 0.663 1 89.12 265 ARG B N 1
ATOM 5224 C CA . ARG B 1 265 ? -3.451 -45.188 2.051 1 89.12 265 ARG B CA 1
ATOM 5225 C C . ARG B 1 265 ? -2.605 -44 2.527 1 89.12 265 ARG B C 1
ATOM 5227 O O . ARG B 1 265 ? -3.072 -43.188 3.309 1 89.12 265 ARG B O 1
ATOM 5234 N N . ARG B 1 266 ? -1.471 -43.875 1.966 1 89.81 266 ARG B N 1
ATOM 5235 C CA . ARG B 1 266 ? -0.535 -42.844 2.438 1 89.81 266 ARG B CA 1
ATOM 5236 C C . ARG B 1 266 ? -0.775 -41.5 1.736 1 89.81 266 ARG B C 1
ATOM 5238 O O . ARG B 1 266 ? -0.261 -40.469 2.166 1 89.81 266 ARG B O 1
ATOM 5245 N N . GLU B 1 267 ? -1.547 -41.562 0.692 1 90.62 267 GLU B N 1
ATOM 5246 C CA . GLU B 1 267 ? -1.779 -40.312 -0.063 1 90.62 267 GLU B CA 1
ATOM 5247 C C . GLU B 1 267 ? -2.822 -39.438 0.621 1 90.62 267 GLU B C 1
ATOM 5249 O O . GLU B 1 267 ? -3.996 -39.812 0.697 1 90.62 267 GLU B O 1
ATOM 5254 N N . LYS B 1 268 ? -2.395 -38.281 1.059 1 93.62 268 LYS B N 1
ATOM 5255 C CA . LYS B 1 268 ? -3.275 -37.406 1.837 1 93.62 268 LYS B CA 1
ATOM 5256 C C . LYS B 1 268 ? -3.859 -36.312 0.972 1 93.62 268 LYS B C 1
ATOM 5258 O O . LYS B 1 268 ? -4.762 -35.594 1.402 1 93.62 268 LYS B O 1
ATOM 5263 N N . ALA B 1 269 ? -3.41 -36.219 -0.25 1 95.69 269 ALA B N 1
ATOM 5264 C CA . ALA B 1 269 ? -3.85 -35.125 -1.129 1 95.69 269 ALA B CA 1
ATOM 5265 C C . ALA B 1 269 ? -5.359 -35.188 -1.354 1 95.69 269 ALA B C 1
ATOM 5267 O O . ALA B 1 269 ? -5.93 -36.25 -1.512 1 95.69 269 ALA B O 1
ATOM 5268 N N . LEU B 1 270 ? -5.988 -34.062 -1.393 1 96.44 270 LEU B N 1
ATOM 5269 C CA . LEU B 1 270 ? -7.422 -34 -1.659 1 96.44 270 LEU B CA 1
ATOM 5270 C C . LEU B 1 270 ? -7.719 -34.344 -3.111 1 96.44 270 LEU B C 1
ATOM 5272 O O . LEU B 1 270 ? -8.539 -35.219 -3.383 1 96.44 270 LEU B O 1
ATOM 5276 N N . PHE B 1 271 ? -7.027 -33.75 -4.027 1 97.81 271 PHE B N 1
ATOM 5277 C CA . PHE B 1 271 ? -7.301 -33.969 -5.438 1 97.81 271 PHE B CA 1
ATOM 5278 C C . PHE B 1 271 ? -6.223 -34.875 -6.059 1 97.81 271 PHE B C 1
ATOM 5280 O O . PHE B 1 271 ? -5.035 -34.531 -5.984 1 97.81 271 PHE B O 1
ATOM 5287 N N . LEU B 1 272 ? -6.684 -35.906 -6.676 1 97.69 272 LEU B N 1
ATOM 5288 C CA . LEU B 1 272 ? -5.777 -36.906 -7.207 1 97.69 272 LEU B CA 1
ATOM 5289 C C . LEU B 1 272 ? -5.906 -37 -8.727 1 97.69 272 LEU B C 1
ATOM 5291 O O . LEU B 1 272 ? -6.938 -36.656 -9.289 1 97.69 272 LEU B O 1
ATOM 5295 N N . ALA B 1 273 ? -4.863 -37.469 -9.312 1 96.62 273 ALA B N 1
ATOM 5296 C CA . ALA B 1 273 ? -4.832 -37.844 -10.727 1 96.62 273 ALA B CA 1
ATOM 5297 C C . ALA B 1 273 ? -4.035 -39.125 -10.938 1 96.62 273 ALA B C 1
ATOM 5299 O O . ALA B 1 273 ? -3.146 -39.469 -10.148 1 96.62 273 ALA B O 1
ATOM 5300 N N . ILE B 1 274 ? -4.43 -39.812 -11.883 1 94.81 274 ILE B N 1
ATOM 5301 C CA . ILE B 1 274 ? -3.656 -41 -12.281 1 94.81 274 ILE B CA 1
ATOM 5302 C C . ILE B 1 274 ? -2.803 -40.656 -13.5 1 94.81 274 ILE B C 1
ATOM 5304 O O . ILE B 1 274 ? -3.332 -40.438 -14.602 1 94.81 274 ILE B O 1
ATOM 5308 N N . ALA B 1 275 ? -1.543 -40.625 -13.25 1 90.69 275 ALA B N 1
ATOM 5309 C CA . ALA B 1 275 ? -0.621 -40.281 -14.336 1 90.69 275 ALA B CA 1
ATOM 5310 C C . ALA B 1 275 ? -0.574 -41.406 -15.367 1 90.69 275 ALA B C 1
ATOM 5312 O O . ALA B 1 275 ? -0.881 -42.562 -15.047 1 90.69 275 ALA B O 1
ATOM 5313 N N . ASN B 1 276 ? -0.179 -41 -16.578 1 87.31 276 ASN B N 1
ATOM 5314 C CA . ASN B 1 276 ? -0.047 -42 -17.625 1 87.31 276 ASN B CA 1
ATOM 5315 C C . ASN B 1 276 ? 0.879 -43.125 -17.203 1 87.31 276 ASN B C 1
ATOM 5317 O O . ASN B 1 276 ? 1.996 -42.875 -16.75 1 87.31 276 ASN B O 1
ATOM 5321 N N . GLY B 1 277 ? 0.431 -44.219 -17.344 1 88.94 277 GLY B N 1
ATOM 5322 C CA . GLY B 1 277 ? 1.242 -45.406 -17.047 1 88.94 277 GLY B CA 1
ATOM 5323 C C . GLY B 1 277 ? 1.171 -45.812 -15.586 1 88.94 277 GLY B C 1
ATOM 5324 O O . GLY B 1 277 ? 1.782 -46.812 -15.188 1 88.94 277 GLY B O 1
ATOM 5325 N N . LYS B 1 278 ? 0.502 -45.125 -14.828 1 91.44 278 LYS B N 1
ATOM 5326 C CA . LYS B 1 278 ? 0.339 -45.438 -13.414 1 91.44 278 LYS B CA 1
ATOM 5327 C C . LYS B 1 278 ? -1.04 -46.031 -13.148 1 91.44 278 LYS B C 1
ATOM 5329 O O . LYS B 1 278 ? -1.953 -45.906 -13.961 1 91.44 278 LYS B O 1
ATOM 5334 N N . THR B 1 279 ? -1.057 -46.75 -12.062 1 91.88 279 THR B N 1
ATOM 5335 C CA . THR B 1 279 ? -2.314 -47.438 -11.742 1 91.88 279 THR B CA 1
ATOM 5336 C C . THR B 1 279 ? -2.943 -46.812 -10.492 1 91.88 279 THR B C 1
ATOM 5338 O O . THR B 1 279 ? -4.102 -47.094 -10.172 1 91.88 279 THR B O 1
ATOM 5341 N N . GLU B 1 280 ? -2.121 -46.031 -9.812 1 94.25 280 GLU B N 1
ATOM 5342 C CA . GLU B 1 280 ? -2.621 -45.375 -8.594 1 94.25 280 GLU B CA 1
ATOM 5343 C C . GLU B 1 280 ? -2.602 -43.875 -8.711 1 94.25 280 GLU B C 1
ATOM 5345 O O . GLU B 1 280 ? -1.764 -43.312 -9.414 1 94.25 280 GLU B O 1
ATOM 5350 N N . GLY B 1 281 ? -3.586 -43.312 -8.016 1 94.75 281 GLY B N 1
ATOM 5351 C CA . GLY B 1 281 ? -3.689 -41.875 -8.023 1 94.75 281 GLY B CA 1
ATOM 5352 C C . GLY B 1 281 ? -2.639 -41.188 -7.172 1 94.75 281 GLY B C 1
ATOM 5353 O O . GLY B 1 281 ? -2.182 -41.75 -6.172 1 94.75 281 GLY B O 1
ATOM 5354 N N . SER B 1 282 ? -2.188 -40.094 -7.551 1 95.75 282 SER B N 1
ATOM 5355 C CA . SER B 1 282 ? -1.3 -39.219 -6.781 1 95.75 282 SER B CA 1
ATOM 5356 C C . SER B 1 282 ? -1.752 -37.781 -6.848 1 95.75 282 SER B C 1
ATOM 5358 O O . SER B 1 282 ? -2.639 -37.438 -7.629 1 95.75 282 SER B O 1
ATOM 5360 N N . ARG B 1 283 ? -1.126 -36.969 -5.992 1 95.94 283 ARG B N 1
ATOM 5361 C CA . ARG B 1 283 ? -1.471 -35.562 -5.93 1 95.94 283 ARG B CA 1
ATOM 5362 C C . ARG B 1 283 ? -1.395 -34.906 -7.309 1 95.94 283 ARG B C 1
ATOM 5364 O O . ARG B 1 283 ? -0.411 -35.094 -8.031 1 95.94 283 ARG B O 1
ATOM 5371 N N . MET B 1 284 ? -2.455 -34.219 -7.676 1 96.19 284 MET B N 1
ATOM 5372 C CA . MET B 1 284 ? -2.445 -33.5 -8.938 1 96.19 284 MET B CA 1
ATOM 5373 C C . MET B 1 284 ? -1.371 -32.406 -8.922 1 96.19 284 MET B C 1
ATOM 5375 O O . MET B 1 284 ? -1.186 -31.719 -7.918 1 96.19 284 MET B O 1
ATOM 5379 N N . THR B 1 285 ? -0.74 -32.219 -10.031 1 94.75 285 THR B N 1
ATOM 5380 C CA . THR B 1 285 ? 0.265 -31.172 -10.141 1 94.75 285 THR B CA 1
ATOM 5381 C C . THR B 1 285 ? -0.385 -29.844 -10.508 1 94.75 285 THR B C 1
ATOM 5383 O O . THR B 1 285 ? -1.511 -29.812 -11.008 1 94.75 285 THR B O 1
ATOM 5386 N N . LYS B 1 286 ? 0.361 -28.828 -10.227 1 95.19 286 LYS B N 1
ATOM 5387 C CA . LYS B 1 286 ? -0.082 -27.484 -10.586 1 95.19 286 LYS B CA 1
ATOM 5388 C C . LYS B 1 286 ? -0.361 -27.375 -12.086 1 95.19 286 LYS B C 1
ATOM 5390 O O . LYS B 1 286 ? -1.415 -26.875 -12.492 1 95.19 286 LYS B O 1
ATOM 5395 N N . ARG B 1 287 ? 0.497 -27.906 -12.852 1 95.56 287 ARG B N 1
ATOM 5396 C CA . ARG B 1 287 ? 0.381 -27.844 -14.305 1 95.56 287 ARG B CA 1
ATOM 5397 C C . ARG B 1 287 ? -0.853 -28.609 -14.789 1 95.56 287 ARG B C 1
ATOM 5399 O O . ARG B 1 287 ? -1.555 -28.156 -15.695 1 95.56 287 ARG B O 1
ATOM 5406 N N . ALA B 1 288 ? -1.1 -29.688 -14.172 1 96.5 288 ALA B N 1
ATOM 5407 C CA . ALA B 1 288 ? -2.258 -30.5 -14.555 1 96.5 288 ALA B CA 1
ATOM 5408 C C . ALA B 1 288 ? -3.559 -29.734 -14.328 1 96.5 288 ALA B C 1
ATOM 5410 O O . ALA B 1 288 ? -4.461 -29.766 -15.164 1 96.5 288 ALA B O 1
ATOM 5411 N N . ILE B 1 289 ? -3.645 -29.047 -13.219 1 97.69 289 ILE B N 1
ATOM 5412 C CA . ILE B 1 289 ? -4.84 -28.281 -12.898 1 97.69 289 ILE B CA 1
ATOM 5413 C C . ILE B 1 289 ? -4.984 -27.109 -13.875 1 97.69 289 ILE B C 1
ATOM 5415 O O . ILE B 1 289 ? -6.078 -26.859 -14.391 1 97.69 289 ILE B O 1
ATOM 5419 N N . GLN B 1 290 ? -3.932 -26.484 -14.18 1 97.94 290 GLN B N 1
ATOM 5420 C CA . GLN B 1 290 ? -3.941 -25.344 -15.094 1 97.94 290 GLN B CA 1
ATOM 5421 C C . GLN B 1 290 ? -4.391 -25.781 -16.484 1 97.94 290 GLN B C 1
ATOM 5423 O O . GLN B 1 290 ? -5.262 -25.141 -17.094 1 97.94 290 GLN B O 1
ATOM 5428 N N . GLU B 1 291 ? -3.822 -26.859 -16.953 1 97.12 291 GLU B N 1
ATOM 5429 C CA . GLU B 1 291 ? -4.176 -27.375 -18.266 1 97.12 291 GLU B CA 1
ATOM 5430 C C . GLU B 1 291 ? -5.633 -27.812 -18.312 1 97.12 291 GLU B C 1
ATOM 5432 O O . GLU B 1 291 ? -6.305 -27.656 -19.344 1 97.12 291 GLU B O 1
ATOM 5437 N N . MET B 1 292 ? -6.059 -28.391 -17.25 1 97.31 292 MET B N 1
ATOM 5438 C CA . MET B 1 292 ? -7.445 -28.828 -17.156 1 97.31 292 MET B CA 1
ATOM 5439 C C . MET B 1 292 ? -8.406 -27.656 -17.312 1 97.31 292 MET B C 1
ATOM 5441 O O . MET B 1 292 ? -9.359 -27.734 -18.078 1 97.31 292 MET B O 1
ATOM 5445 N N . VAL B 1 293 ? -8.164 -26.547 -16.641 1 98.06 293 VAL B N 1
ATOM 5446 C CA . VAL B 1 293 ? -9.031 -25.375 -16.703 1 98.06 293 VAL B CA 1
ATOM 5447 C C . VAL B 1 293 ? -9.031 -24.797 -18.109 1 98.06 293 VAL B C 1
ATOM 5449 O O . VAL B 1 293 ? -10.086 -24.484 -18.656 1 98.06 293 VAL B O 1
ATOM 5452 N N . ILE B 1 294 ? -7.859 -24.766 -18.703 1 97.38 294 ILE B N 1
ATOM 5453 C CA . ILE B 1 294 ? -7.727 -24.219 -20.047 1 97.38 294 ILE B CA 1
ATOM 5454 C C . ILE B 1 294 ? -8.508 -25.078 -21.047 1 97.38 294 ILE B C 1
ATOM 5456 O O . ILE B 1 294 ? -9.18 -24.562 -21.938 1 97.38 294 ILE B O 1
ATOM 5460 N N . LYS B 1 295 ? -8.391 -26.344 -20.859 1 96.56 295 LYS B N 1
ATOM 5461 C CA . LYS B 1 295 ? -9.094 -27.281 -21.719 1 96.56 295 LYS B CA 1
ATOM 5462 C C . LYS B 1 295 ? -10.594 -27.016 -21.719 1 96.56 295 LYS B C 1
ATOM 5464 O O . LYS B 1 295 ? -11.203 -26.906 -22.781 1 96.56 295 LYS B O 1
ATOM 5469 N N . TYR B 1 296 ? -11.219 -26.875 -20.578 1 97.62 296 TYR B N 1
ATOM 5470 C CA . TYR B 1 296 ? -12.648 -26.609 -20.469 1 97.62 296 TYR B CA 1
ATOM 5471 C C . TYR B 1 296 ? -12.984 -25.203 -20.969 1 97.62 296 TYR B C 1
ATOM 5473 O O . TYR B 1 296 ? -13.992 -25 -21.641 1 97.62 296 TYR B O 1
ATOM 5481 N N . ALA B 1 297 ? -12.109 -24.234 -20.641 1 97.25 297 ALA B N 1
ATOM 5482 C CA . ALA B 1 297 ? -12.328 -22.844 -20.984 1 97.25 297 ALA B CA 1
ATOM 5483 C C . ALA B 1 297 ? -12.406 -22.656 -22.5 1 97.25 297 ALA B C 1
ATOM 5485 O O . ALA B 1 297 ? -13.289 -21.953 -23 1 97.25 297 ALA B O 1
ATOM 5486 N N . LYS B 1 298 ? -11.523 -23.312 -23.203 1 96.19 298 LYS B N 1
ATOM 5487 C CA . LYS B 1 298 ? -11.477 -23.219 -24.656 1 96.19 298 LYS B CA 1
ATOM 5488 C C . LYS B 1 298 ? -12.789 -23.672 -25.281 1 96.19 298 LYS B C 1
ATOM 5490 O O . LYS B 1 298 ? -13.328 -23 -26.156 1 96.19 298 LYS B O 1
ATOM 5495 N N . ARG B 1 299 ? -13.32 -24.719 -24.844 1 95.81 299 ARG B N 1
ATOM 5496 C CA . ARG B 1 299 ? -14.539 -25.281 -25.406 1 95.81 299 ARG B CA 1
ATOM 5497 C C . ARG B 1 299 ? -15.773 -24.516 -24.953 1 95.81 299 ARG B C 1
ATOM 5499 O O . ARG B 1 299 ? -16.797 -24.5 -25.625 1 95.81 299 ARG B O 1
ATOM 5506 N N . PHE B 1 300 ? -15.695 -23.875 -23.797 1 96.06 300 PHE B N 1
ATOM 5507 C CA . PHE B 1 300 ? -16.797 -23.078 -23.266 1 96.06 300 PHE B CA 1
ATOM 5508 C C . PHE B 1 300 ? -16.906 -21.75 -24.031 1 96.06 300 PHE B C 1
ATOM 5510 O O . PHE B 1 300 ? -17.938 -21.094 -23.984 1 96.06 300 PHE B O 1
ATOM 5517 N N . GLY B 1 301 ? -15.828 -21.359 -24.719 1 94.25 301 GLY B N 1
ATOM 5518 C CA . GLY B 1 301 ? -15.836 -20.125 -25.484 1 94.25 301 GLY B CA 1
ATOM 5519 C C . GLY B 1 301 ? -15.133 -18.984 -24.797 1 94.25 301 GLY B C 1
ATOM 5520 O O . GLY B 1 301 ? -15.328 -17.812 -25.141 1 94.25 301 GLY B O 1
ATOM 5521 N N . LYS B 1 302 ? -14.383 -19.266 -23.766 1 94.69 302 LYS B N 1
ATOM 5522 C CA . LYS B 1 302 ? -13.57 -18.281 -23.047 1 94.69 302 LYS B CA 1
ATOM 5523 C C . LYS B 1 302 ? -12.125 -18.75 -22.906 1 94.69 302 LYS B C 1
ATOM 5525 O O . LYS B 1 302 ? -11.68 -19.062 -21.797 1 94.69 302 LYS B O 1
ATOM 5530 N N . PRO B 1 303 ? -11.43 -18.703 -23.938 1 93.12 303 PRO B N 1
ATOM 5531 C CA . PRO B 1 303 ? -10.109 -19.344 -24 1 93.12 303 PRO B CA 1
ATOM 5532 C C . PRO B 1 303 ? -9.102 -18.688 -23.062 1 93.12 303 PRO B C 1
ATOM 5534 O O . PRO B 1 303 ? -8.062 -19.281 -22.75 1 93.12 303 PRO B O 1
ATOM 5537 N N . TYR B 1 304 ? -9.406 -17.531 -22.562 1 92.06 304 TYR B N 1
ATOM 5538 C CA . TYR B 1 304 ? -8.438 -16.828 -21.734 1 92.06 304 TYR B CA 1
ATOM 5539 C C . TYR B 1 304 ? -8.664 -17.156 -20.25 1 92.06 304 TYR B C 1
ATOM 5541 O O . TYR B 1 304 ? -7.914 -16.688 -19.391 1 92.06 304 TYR B O 1
ATOM 5549 N N . LEU B 1 305 ? -9.656 -17.938 -20 1 94.94 305 LEU B N 1
ATOM 5550 C CA . LEU B 1 305 ? -9.953 -18.312 -18.625 1 94.94 305 LEU B CA 1
ATOM 5551 C C . LEU B 1 305 ? -8.883 -19.234 -18.062 1 94.94 305 LEU B C 1
ATOM 5553 O O . LEU B 1 305 ? -8.555 -20.25 -18.688 1 94.94 305 LEU B O 1
ATOM 5557 N N . SER B 1 306 ? -8.219 -18.844 -17.047 1 96.69 306 SER B N 1
ATOM 5558 C CA . SER B 1 306 ? -7.246 -19.625 -16.281 1 96.69 306 SER B CA 1
ATOM 5559 C C . SER B 1 306 ? -7.652 -19.75 -14.82 1 96.69 306 SER B C 1
ATOM 5561 O O . SER B 1 306 ? -8.664 -19.172 -14.398 1 96.69 306 SER B O 1
ATOM 5563 N N . VAL B 1 307 ? -6.914 -20.5 -14.055 1 96.62 307 VAL B N 1
ATOM 5564 C CA . VAL B 1 307 ? -7.207 -20.672 -12.633 1 96.62 307 VAL B CA 1
ATOM 5565 C C . VAL B 1 307 ? -7.258 -19.297 -11.953 1 96.62 307 VAL B C 1
ATOM 5567 O O . VAL B 1 307 ? -8.156 -19.031 -11.148 1 96.62 307 VAL B O 1
ATOM 5570 N N . HIS B 1 308 ? -6.352 -18.422 -12.266 1 95.56 308 HIS B N 1
ATOM 5571 C CA . HIS B 1 308 ? -6.312 -17.094 -11.664 1 95.56 308 HIS B CA 1
ATOM 5572 C C . HIS B 1 308 ? -7.531 -16.266 -12.07 1 95.56 308 HIS B C 1
ATOM 5574 O O . HIS B 1 308 ? -8.062 -15.492 -11.266 1 95.56 308 HIS B O 1
ATOM 5580 N N . LYS B 1 309 ? -7.926 -16.469 -13.344 1 96.75 309 LYS B N 1
ATOM 5581 C CA . LYS B 1 309 ? -9.109 -15.75 -13.812 1 96.75 309 LYS B CA 1
ATOM 5582 C C . LYS B 1 309 ? -10.367 -16.266 -13.125 1 96.75 309 LYS B C 1
ATOM 5584 O O . LYS B 1 309 ? -11.328 -15.523 -12.914 1 96.75 309 LYS B O 1
ATOM 5589 N N . LEU B 1 310 ? -10.414 -17.578 -12.828 1 97.81 310 LEU B N 1
ATOM 5590 C CA . LEU B 1 310 ? -11.523 -18.094 -12.031 1 97.81 310 LEU B CA 1
ATOM 5591 C C . LEU B 1 310 ? -11.586 -17.406 -10.672 1 97.81 310 LEU B C 1
ATOM 5593 O O . LEU B 1 310 ? -12.656 -17 -10.227 1 97.81 310 LEU B O 1
ATOM 5597 N N . ARG B 1 311 ? -10.422 -17.25 -10.078 1 96.69 311 ARG B N 1
ATOM 5598 C CA . ARG B 1 311 ? -10.328 -16.547 -8.805 1 96.69 311 ARG B CA 1
ATOM 5599 C C . ARG B 1 311 ? -10.805 -15.102 -8.938 1 96.69 311 ARG B C 1
ATOM 5601 O O . ARG B 1 311 ? -11.555 -14.609 -8.094 1 96.69 311 ARG B O 1
ATOM 5608 N N . HIS B 1 312 ? -10.43 -14.484 -9.984 1 96.44 312 HIS B N 1
ATOM 5609 C CA . HIS B 1 312 ? -10.859 -13.117 -10.227 1 96.44 312 HIS B CA 1
ATOM 5610 C C . HIS B 1 312 ? -12.367 -13.047 -10.445 1 96.44 312 HIS B C 1
ATOM 5612 O O . HIS B 1 312 ? -13.016 -12.078 -10.039 1 96.44 312 HIS B O 1
ATOM 5618 N N . SER B 1 313 ? -12.898 -14.047 -11.133 1 96.06 313 SER B N 1
ATOM 5619 C CA . SER B 1 313 ? -14.344 -14.117 -11.32 1 96.06 313 SER B CA 1
ATOM 5620 C C . SER B 1 313 ? -15.078 -14.203 -9.984 1 96.06 313 SER B C 1
ATOM 5622 O O . SER B 1 313 ? -16.031 -13.469 -9.75 1 96.06 313 SER B O 1
ATOM 5624 N N . PHE B 1 314 ? -14.578 -15.039 -9.125 1 95.62 314 PHE B N 1
ATOM 5625 C CA . PHE B 1 314 ? -15.141 -15.133 -7.785 1 95.62 314 PHE B CA 1
ATOM 5626 C C . PHE B 1 314 ? -15.039 -13.789 -7.062 1 95.62 314 PHE B C 1
ATOM 5628 O O . PHE B 1 314 ? -16.016 -13.328 -6.477 1 95.62 314 PHE B O 1
ATOM 5635 N N . ALA B 1 315 ? -13.852 -13.227 -7.09 1 95.38 315 ALA B N 1
ATOM 5636 C CA . ALA B 1 315 ? -13.562 -12.008 -6.344 1 95.38 315 ALA B CA 1
ATOM 5637 C C . ALA B 1 315 ? -14.492 -10.875 -6.777 1 95.38 315 ALA B C 1
ATOM 5639 O O . ALA B 1 315 ? -14.984 -10.109 -5.941 1 95.38 315 ALA B O 1
ATOM 5640 N N . THR B 1 316 ? -14.664 -10.766 -8.078 1 92.94 316 THR B N 1
ATOM 5641 C CA . THR B 1 316 ? -15.562 -9.734 -8.602 1 92.94 316 THR B CA 1
ATOM 5642 C C . THR B 1 316 ? -16.984 -9.93 -8.078 1 92.94 316 THR B C 1
ATOM 5644 O O . THR B 1 316 ? -17.609 -8.977 -7.609 1 92.94 316 THR B O 1
ATOM 5647 N N . ASP B 1 317 ? -17.438 -11.117 -8.148 1 92.31 317 ASP B N 1
ATOM 5648 C CA . ASP B 1 317 ? -18.766 -11.453 -7.66 1 92.31 317 ASP B CA 1
ATOM 5649 C C . ASP B 1 317 ? -18.875 -11.211 -6.152 1 92.31 317 ASP B C 1
ATOM 5651 O O . ASP B 1 317 ? -19.875 -10.656 -5.68 1 92.31 317 ASP B O 1
ATOM 5655 N N . TYR B 1 318 ? -17.891 -11.609 -5.414 1 93.12 318 TYR B N 1
ATOM 5656 C CA . TYR B 1 318 ? -17.859 -11.453 -3.965 1 93.12 318 TYR B CA 1
ATOM 5657 C C . TYR B 1 318 ? -17.844 -9.977 -3.58 1 93.12 318 TYR B C 1
ATOM 5659 O O . TYR B 1 318 ? -18.562 -9.562 -2.662 1 93.12 318 TYR B O 1
ATOM 5667 N N . TYR B 1 319 ? -17.094 -9.188 -4.242 1 90.81 319 TYR B N 1
ATOM 5668 C CA . TYR B 1 319 ? -16.969 -7.762 -3.975 1 90.81 319 TYR B CA 1
ATOM 5669 C C . TYR B 1 319 ? -18.312 -7.059 -4.16 1 90.81 319 TYR B C 1
ATOM 5671 O O . TYR B 1 319 ? -18.672 -6.18 -3.377 1 90.81 319 TYR B O 1
ATOM 5679 N N . LEU B 1 320 ? -19.047 -7.445 -5.145 1 86.81 320 LEU B N 1
ATOM 5680 C CA . LEU B 1 320 ? -20.328 -6.832 -5.449 1 86.81 320 LEU B CA 1
ATOM 5681 C C . LEU B 1 320 ? -21.312 -7.043 -4.305 1 86.81 320 LEU B C 1
ATOM 5683 O O . LEU B 1 320 ? -22.25 -6.254 -4.129 1 86.81 320 LEU B O 1
ATOM 5687 N N . ARG B 1 321 ? -21.078 -8.023 -3.506 1 86.25 321 ARG B N 1
ATOM 5688 C CA . ARG B 1 321 ? -22 -8.383 -2.436 1 86.25 321 ARG B CA 1
ATOM 5689 C C . ARG B 1 321 ? -21.453 -7.949 -1.077 1 86.25 321 ARG B C 1
ATOM 5691 O O . ARG B 1 321 ? -22.172 -7.996 -0.075 1 86.25 321 ARG B O 1
ATOM 5698 N N . ASN B 1 322 ? -20.25 -7.582 -1.064 1 88.25 322 ASN B N 1
ATOM 5699 C CA . ASN B 1 322 ? -19.562 -7.211 0.168 1 88.25 322 ASN B CA 1
ATOM 5700 C C . ASN B 1 322 ? -18.75 -5.934 -0.008 1 88.25 322 ASN B C 1
ATOM 5702 O O . ASN B 1 322 ? -19.141 -5.043 -0.768 1 88.25 322 ASN B O 1
ATOM 5706 N N . ASP B 1 323 ? -17.766 -5.715 0.755 1 86.44 323 ASP B N 1
ATOM 5707 C CA . ASP B 1 323 ? -16.922 -4.539 0.566 1 86.44 323 ASP B CA 1
ATOM 5708 C C . ASP B 1 323 ? -15.469 -4.941 0.291 1 86.44 323 ASP B C 1
ATOM 5710 O O . ASP B 1 323 ? -15.148 -6.133 0.225 1 86.44 323 ASP B O 1
ATOM 5714 N N . LEU B 1 324 ? -14.727 -3.971 0.049 1 89.25 324 LEU B N 1
ATOM 5715 C CA . LEU B 1 324 ? -13.352 -4.191 -0.393 1 89.25 324 LEU B CA 1
ATOM 5716 C C . LEU B 1 324 ? -12.539 -4.875 0.697 1 89.25 324 LEU B C 1
ATOM 5718 O O . LEU B 1 324 ? -11.711 -5.75 0.406 1 89.25 324 LEU B O 1
ATOM 5722 N N . TYR B 1 325 ? -12.758 -4.504 1.893 1 88.88 325 TYR B N 1
ATOM 5723 C CA . TYR B 1 325 ? -11.992 -5.09 2.984 1 88.88 325 TYR B CA 1
ATOM 5724 C C . TYR B 1 325 ? -12.312 -6.57 3.143 1 88.88 325 TYR B C 1
ATOM 5726 O O . TYR B 1 325 ? -11.406 -7.398 3.287 1 88.88 325 TYR B O 1
ATOM 5734 N N . MET B 1 326 ? -13.539 -6.906 3.139 1 91 326 MET B N 1
ATOM 5735 C CA . MET B 1 326 ? -13.961 -8.297 3.244 1 91 326 MET B CA 1
ATOM 5736 C C . MET B 1 326 ? -13.422 -9.125 2.082 1 91 326 MET B C 1
ATOM 5738 O O . MET B 1 326 ? -13.031 -10.281 2.262 1 91 326 MET B O 1
ATOM 5742 N N . THR B 1 327 ? -13.438 -8.5 0.939 1 93.62 327 THR B N 1
ATOM 5743 C CA . THR B 1 327 ? -12.891 -9.172 -0.233 1 93.62 327 THR B CA 1
ATOM 5744 C C . THR B 1 327 ? -11.398 -9.453 -0.047 1 93.62 327 THR B C 1
ATOM 5746 O O . THR B 1 327 ? -10.922 -10.547 -0.354 1 93.62 327 THR B O 1
ATOM 5749 N N . GLN B 1 328 ? -10.695 -8.477 0.446 1 93.19 328 GLN B N 1
ATOM 5750 C CA . GLN B 1 328 ? -9.273 -8.625 0.716 1 93.19 328 GLN B CA 1
ATOM 5751 C C . GLN B 1 328 ? -9.008 -9.789 1.668 1 93.19 328 GLN B C 1
ATOM 5753 O O . GLN B 1 328 ? -8.133 -10.617 1.418 1 93.19 328 GLN B O 1
ATOM 5758 N N . GLU B 1 329 ? -9.758 -9.883 2.688 1 90.56 329 GLU B N 1
ATOM 5759 C CA . GLU B 1 329 ? -9.602 -10.93 3.693 1 90.56 329 GLU B CA 1
ATOM 5760 C C . GLU B 1 329 ? -9.914 -12.305 3.111 1 90.56 329 GLU B C 1
ATOM 5762 O O . GLU B 1 329 ? -9.18 -13.266 3.338 1 90.56 329 GLU B O 1
ATOM 5767 N N . GLN B 1 330 ? -10.961 -12.367 2.367 1 93.56 330 GLN B N 1
ATOM 5768 C CA . GLN B 1 330 ? -11.367 -13.625 1.739 1 93.56 330 GLN B CA 1
ATOM 5769 C C . GLN B 1 330 ? -10.289 -14.133 0.792 1 93.56 330 GLN B C 1
ATOM 5771 O O . GLN B 1 330 ? -9.977 -15.328 0.782 1 93.56 330 GLN B O 1
ATOM 5776 N N . LEU B 1 331 ? -9.68 -13.242 0.082 1 94.94 331 LEU B N 1
ATOM 5777 C CA . LEU B 1 331 ? -8.703 -13.617 -0.935 1 94.94 331 LEU B CA 1
ATOM 5778 C C . LEU B 1 331 ? -7.312 -13.773 -0.322 1 94.94 331 LEU B C 1
ATOM 5780 O O . LEU B 1 331 ? -6.426 -14.375 -0.933 1 94.94 331 LEU B O 1
ATOM 5784 N N . GLY B 1 332 ? -7.156 -13.211 0.837 1 92.56 332 GLY B N 1
ATOM 5785 C CA . GLY B 1 332 ? -5.855 -13.281 1.478 1 92.56 332 GLY B CA 1
ATOM 5786 C C . GLY B 1 332 ? -4.824 -12.375 0.826 1 92.56 332 GLY B C 1
ATOM 5787 O O . GLY B 1 332 ? -3.656 -12.758 0.692 1 92.56 332 GLY B O 1
ATOM 5788 N N . HIS B 1 333 ? -5.289 -11.227 0.349 1 92.31 333 HIS B N 1
ATOM 5789 C CA . HIS B 1 333 ? -4.359 -10.25 -0.213 1 92.31 333 HIS B CA 1
ATOM 5790 C C . HIS B 1 333 ? -3.559 -9.555 0.884 1 92.31 333 HIS B C 1
ATOM 5792 O O . HIS B 1 333 ? -4.129 -9.086 1.869 1 92.31 333 HIS B O 1
ATOM 5798 N N . ALA B 1 334 ? -2.203 -9.461 0.659 1 87.81 334 ALA B N 1
ATOM 5799 C CA . ALA B 1 334 ? -1.345 -8.766 1.616 1 87.81 334 ALA B CA 1
ATOM 5800 C C . ALA B 1 334 ? -1.547 -7.254 1.539 1 87.81 334 ALA B C 1
ATOM 5802 O O . ALA B 1 334 ? -1.514 -6.562 2.561 1 87.81 334 ALA B O 1
ATOM 5803 N N . SER B 1 335 ? -1.775 -6.777 0.348 1 88.56 335 SER B N 1
ATOM 5804 C CA . SER B 1 335 ? -1.979 -5.352 0.116 1 88.56 335 SER B CA 1
ATOM 5805 C C . SER B 1 335 ? -3.389 -5.066 -0.392 1 88.56 335 SER B C 1
ATOM 5807 O O . SER B 1 335 ? -3.869 -5.734 -1.31 1 88.56 335 SER B O 1
ATOM 5809 N N . PRO B 1 336 ? -4.031 -4.016 0.179 1 88.56 336 PRO B N 1
ATOM 5810 C CA . PRO B 1 336 ? -5.359 -3.645 -0.316 1 88.56 336 PRO B CA 1
ATOM 5811 C C . PRO B 1 336 ? -5.332 -3.146 -1.76 1 88.56 336 PRO B C 1
ATOM 5813 O O . PRO B 1 336 ? -6.352 -3.189 -2.451 1 88.56 336 PRO B O 1
ATOM 5816 N N . GLU B 1 337 ? -4.246 -2.668 -2.176 1 89.06 337 GLU B N 1
ATOM 5817 C CA . GLU B 1 337 ? -4.125 -2.174 -3.545 1 89.06 337 GLU B CA 1
ATOM 5818 C C . GLU B 1 337 ? -4.461 -3.264 -4.559 1 89.06 337 GLU B C 1
ATOM 5820 O O . GLU B 1 337 ? -5.105 -2.996 -5.574 1 89.06 337 GLU B O 1
ATOM 5825 N N . THR B 1 338 ? -4.035 -4.469 -4.254 1 90.81 338 THR B N 1
ATOM 5826 C CA . THR B 1 338 ? -4.309 -5.602 -5.133 1 90.81 338 THR B CA 1
ATOM 5827 C C . THR B 1 338 ? -5.812 -5.828 -5.27 1 90.81 338 THR B C 1
ATOM 5829 O O . THR B 1 338 ? -6.301 -6.152 -6.352 1 90.81 338 THR B O 1
ATOM 5832 N N . THR B 1 339 ? -6.531 -5.598 -4.195 1 93.12 339 THR B N 1
ATOM 5833 C CA . THR B 1 339 ? -7.969 -5.844 -4.164 1 93.12 339 THR B CA 1
ATOM 5834 C C . THR B 1 339 ? -8.727 -4.734 -4.883 1 93.12 339 THR B C 1
ATOM 5836 O O . THR B 1 339 ? -9.852 -4.945 -5.352 1 93.12 339 THR B O 1
ATOM 5839 N N . GLN B 1 340 ? -8.102 -3.586 -5.008 1 92.19 340 GLN B N 1
ATOM 5840 C CA . GLN B 1 340 ? -8.766 -2.416 -5.582 1 92.19 340 GLN B CA 1
ATOM 5841 C C . GLN B 1 340 ? -9.133 -2.654 -7.043 1 92.19 340 GLN B C 1
ATOM 5843 O O . GLN B 1 340 ? -9.953 -1.933 -7.605 1 92.19 340 GLN B O 1
ATOM 5848 N N . ILE B 1 341 ? -8.516 -3.621 -7.641 1 91.88 341 ILE B N 1
ATOM 5849 C CA . ILE B 1 341 ? -8.82 -3.955 -9.023 1 91.88 341 ILE B CA 1
ATOM 5850 C C . ILE B 1 341 ? -10.32 -4.207 -9.18 1 91.88 341 ILE B C 1
ATOM 5852 O O . ILE B 1 341 ? -10.914 -3.836 -10.195 1 91.88 341 ILE B O 1
ATOM 5856 N N . TYR B 1 342 ? -10.945 -4.75 -8.211 1 91.06 342 TYR B N 1
ATOM 5857 C CA . TYR B 1 342 ? -12.344 -5.145 -8.305 1 91.06 342 TYR B CA 1
ATOM 5858 C C . TYR B 1 342 ? -13.266 -3.938 -8.148 1 91.06 342 TYR B C 1
ATOM 5860 O O . TYR B 1 342 ? -14.406 -3.951 -8.617 1 91.06 342 TYR B O 1
ATOM 5868 N N . ALA B 1 343 ? -12.773 -2.92 -7.441 1 88.62 343 ALA B N 1
ATOM 5869 C CA . ALA B 1 343 ? -13.523 -1.668 -7.383 1 88.62 343 ALA B CA 1
ATOM 5870 C C . ALA B 1 343 ? -13.578 -1.003 -8.758 1 88.62 343 ALA B C 1
ATOM 5872 O O . ALA B 1 343 ? -14.594 -0.402 -9.117 1 88.62 343 ALA B O 1
ATOM 5873 N N . HIS B 1 344 ? -12.555 -1.176 -9.5 1 87.12 344 HIS B N 1
ATOM 5874 C CA . HIS B 1 344 ? -12.469 -0.57 -10.82 1 87.12 344 HIS B CA 1
ATOM 5875 C C . HIS B 1 344 ? -13.266 -1.37 -11.852 1 87.12 344 HIS B C 1
ATOM 5877 O O . HIS B 1 344 ? -13.625 -0.848 -12.906 1 87.12 344 HIS B O 1
ATOM 5883 N N . LEU B 1 345 ? -13.438 -2.559 -11.516 1 84.19 345 LEU B N 1
ATOM 5884 C CA . LEU B 1 345 ? -14.211 -3.414 -12.406 1 84.19 345 LEU B CA 1
ATOM 5885 C C . LEU B 1 345 ? -15.703 -3.154 -12.25 1 84.19 345 LEU B C 1
ATOM 5887 O O . LEU B 1 345 ? -16.5 -3.561 -13.094 1 84.19 345 LEU B O 1
ATOM 5891 N N . THR B 1 346 ? -16 -2.459 -11.102 1 78.19 346 THR B N 1
ATOM 5892 C CA . THR B 1 346 ? -17.406 -2.238 -10.805 1 78.19 346 THR B CA 1
ATOM 5893 C C . THR B 1 346 ? -17.75 -0.749 -10.82 1 78.19 346 THR B C 1
ATOM 5895 O O . THR B 1 346 ? -16.906 0.082 -10.469 1 78.19 346 THR B O 1
ATOM 5898 N N . ASP B 1 347 ? -18.578 -0.308 -11.68 1 64.56 347 ASP B N 1
ATOM 5899 C CA . ASP B 1 347 ? -18.922 1.104 -11.797 1 64.56 347 ASP B CA 1
ATOM 5900 C C . ASP B 1 347 ? -19.562 1.618 -10.516 1 64.56 347 ASP B C 1
ATOM 5902 O O . ASP B 1 347 ? -20.656 1.176 -10.133 1 64.56 347 ASP B O 1
ATOM 5906 N N . LYS B 1 348 ? -18.766 2.314 -9.742 1 64.56 348 LYS B N 1
ATOM 5907 C CA . LYS B 1 348 ? -19.438 2.9 -8.578 1 64.56 348 LYS B CA 1
ATOM 5908 C C . LYS B 1 348 ? -19.562 4.414 -8.727 1 64.56 348 LYS B C 1
ATOM 5910 O O . LYS B 1 348 ? -18.625 5.086 -9.156 1 64.56 348 LYS B O 1
ATOM 5915 N N . THR B 1 349 ? -20.844 4.965 -8.703 1 65.38 349 THR B N 1
ATOM 5916 C CA . THR B 1 349 ? -21.109 6.398 -8.773 1 65.38 349 THR B CA 1
ATOM 5917 C C . THR B 1 349 ? -20.844 7.066 -7.43 1 65.38 349 THR B C 1
ATOM 5919 O O . THR B 1 349 ? -21.453 6.699 -6.422 1 65.38 349 THR B O 1
ATOM 5922 N N . MET B 1 350 ? -20.016 8.055 -7.395 1 70.38 350 MET B N 1
ATOM 5923 C CA . MET B 1 350 ? -19.578 8.75 -6.184 1 70.38 350 MET B CA 1
ATOM 5924 C C . MET B 1 350 ? -20.594 9.797 -5.758 1 70.38 350 MET B C 1
ATOM 5926 O O . MET B 1 350 ? -20.781 10.047 -4.566 1 70.38 350 MET B O 1
ATOM 5930 N N . SER B 1 351 ? -21.25 10.477 -6.641 1 71.56 351 SER B N 1
ATOM 5931 C CA . SER B 1 351 ? -22.141 11.602 -6.344 1 71.56 351 SER B CA 1
ATOM 5932 C C . SER B 1 351 ? -23.297 11.172 -5.453 1 71.56 351 SER B C 1
ATOM 5934 O O . SER B 1 351 ? -23.719 11.922 -4.562 1 71.56 351 SER B O 1
ATOM 5936 N N . GLU B 1 352 ? -23.719 9.914 -5.609 1 74.94 352 GLU B N 1
ATOM 5937 C CA . GLU B 1 352 ? -24.875 9.453 -4.832 1 74.94 352 GLU B CA 1
ATOM 5938 C C . GLU B 1 352 ? -24.438 8.875 -3.488 1 74.94 352 GLU B C 1
ATOM 5940 O O . GLU B 1 352 ? -25.25 8.75 -2.568 1 74.94 352 GLU B O 1
ATOM 5945 N N . ALA B 1 353 ? -23.141 8.781 -3.389 1 80.31 353 ALA B N 1
ATOM 5946 C CA . ALA B 1 353 ? -22.625 8.086 -2.217 1 80.31 353 ALA B CA 1
ATOM 5947 C C . ALA B 1 353 ? -22.578 9.016 -1.004 1 80.31 353 ALA B C 1
ATOM 5949 O O . ALA B 1 353 ? -22.781 8.57 0.13 1 80.31 353 ALA B O 1
ATOM 5950 N N . ILE B 1 354 ? -22.469 10.258 -1.214 1 82.38 354 ILE B N 1
ATOM 5951 C CA . ILE B 1 354 ? -22.203 11.219 -0.153 1 82.38 354 ILE B CA 1
ATOM 5952 C C . ILE B 1 354 ? -23.406 11.305 0.781 1 82.38 354 ILE B C 1
ATOM 5954 O O . ILE B 1 354 ? -23.25 11.477 1.992 1 82.38 354 ILE B O 1
ATOM 5958 N N . ASP B 1 355 ? -24.547 11.148 0.292 1 82.94 355 ASP B N 1
ATOM 5959 C CA . ASP B 1 355 ? -25.75 11.32 1.1 1 82.94 355 ASP B CA 1
ATOM 5960 C C . ASP B 1 355 ? -26.438 9.977 1.349 1 82.94 355 ASP B C 1
ATOM 5962 O O . ASP B 1 355 ? -27.609 9.938 1.749 1 82.94 355 ASP B O 1
ATOM 5966 N N . ARG B 1 356 ? -25.719 8.867 1.027 1 81.88 356 ARG B N 1
ATOM 5967 C CA . ARG B 1 356 ? -26.297 7.547 1.24 1 81.88 356 ARG B CA 1
ATOM 5968 C C . ARG B 1 356 ? -26.625 7.324 2.711 1 81.88 356 ARG B C 1
ATOM 5970 O O . ARG B 1 356 ? -25.844 7.703 3.594 1 81.88 356 ARG B O 1
ATOM 5977 N N . GLN B 1 357 ? -27.906 6.91 2.986 1 71.94 357 GLN B N 1
ATOM 5978 C CA . GLN B 1 357 ? -28.344 6.664 4.355 1 71.94 357 GLN B CA 1
ATOM 5979 C C . GLN B 1 357 ? -27.922 5.273 4.824 1 71.94 357 GLN B C 1
ATOM 5981 O O . GLN B 1 357 ? -27.688 4.383 4.004 1 71.94 357 GLN B O 1
ATOM 5986 N N . LYS B 1 358 ? -27.75 5.137 6.086 1 66.19 358 LYS B N 1
ATOM 5987 C CA . LYS B 1 358 ? -27.406 3.84 6.668 1 66.19 358 LYS B CA 1
ATOM 5988 C C . LYS B 1 358 ? -28.469 2.793 6.336 1 66.19 358 LYS B C 1
ATOM 5990 O O . LYS B 1 358 ? -29.672 3.068 6.422 1 66.19 358 LYS B O 1
ATOM 5995 N N . GLU B 1 359 ? -28.234 1.819 5.594 1 56.09 359 GLU B N 1
ATOM 5996 C CA . GLU B 1 359 ? -29.188 0.736 5.395 1 56.09 359 GLU B CA 1
ATOM 5997 C C . GLU B 1 359 ? -29.625 0.136 6.73 1 56.09 359 GLU B C 1
ATOM 5999 O O . GLU B 1 359 ? -28.797 -0.084 7.617 1 56.09 359 GLU B O 1
ATOM 6004 N N . ALA B 1 360 ? -31.031 0.242 7.184 1 42.88 360 ALA B N 1
ATOM 6005 C CA . ALA B 1 360 ? -31.609 -0.397 8.367 1 42.88 360 ALA B CA 1
ATOM 6006 C C . ALA B 1 360 ? -31.219 -1.868 8.438 1 42.88 360 ALA B C 1
ATOM 6008 O O . ALA B 1 360 ? -31.391 -2.617 7.477 1 42.88 360 ALA B O 1
ATOM 6009 N N . LYS B 1 361 ? -30.25 -2.381 9.172 1 44.53 361 LYS B N 1
ATOM 6010 C CA . LYS B 1 361 ? -30.219 -3.809 9.477 1 44.53 361 LYS B CA 1
ATOM 6011 C C . LYS B 1 361 ? -31.625 -4.344 9.758 1 44.53 361 LYS B C 1
ATOM 6013 O O . LYS B 1 361 ? -32.375 -3.781 10.57 1 44.53 361 LYS B O 1
ATOM 6018 N N . SER B 1 362 ? -32.344 -5.094 8.852 1 36.06 362 SER B N 1
ATOM 6019 C CA . SER B 1 362 ? -33.562 -5.859 9.195 1 36.06 362 SER B CA 1
ATOM 6020 C C . SER B 1 362 ? -33.375 -6.574 10.531 1 36.06 362 SER B C 1
ATOM 6022 O O . SER B 1 362 ? -32.5 -7.406 10.688 1 36.06 362 SER B O 1
ATOM 6024 N N . THR B 1 363 ? -33.625 -5.996 11.609 1 34.94 363 THR B N 1
ATOM 6025 C CA . THR B 1 363 ? -33.906 -6.711 12.844 1 34.94 363 THR B CA 1
ATOM 6026 C C . THR B 1 363 ? -34.969 -7.762 12.633 1 34.94 363 THR B C 1
ATOM 6028 O O . THR B 1 363 ? -36.156 -7.477 12.797 1 34.94 363 THR B O 1
ATOM 6031 N N . GLU B 1 364 ? -35.25 -8.484 11.523 1 31.44 364 GLU B N 1
ATOM 6032 C CA . GLU B 1 364 ? -36.312 -9.492 11.68 1 31.44 364 GLU B CA 1
ATOM 6033 C C . GLU B 1 364 ? -35.906 -10.539 12.711 1 31.44 364 GLU B C 1
ATOM 6035 O O . GLU B 1 364 ? -36.594 -11.555 12.867 1 31.44 364 GLU B O 1
ATOM 6040 N N . SER B 1 365 ? -34.781 -10.82 13.328 1 27.59 365 SER B N 1
ATOM 6041 C CA . SER B 1 365 ? -35.031 -11.953 14.219 1 27.59 365 SER B CA 1
ATOM 6042 C C . SER B 1 365 ? -35.875 -11.547 15.43 1 27.59 365 SER B C 1
ATOM 6044 O O . SER B 1 365 ? -35.406 -10.797 16.281 1 27.59 365 SER B O 1
ATOM 6046 N N . ARG B 1 366 ? -37.25 -11.195 15.195 1 20.48 366 ARG B N 1
ATOM 6047 C CA . ARG B 1 366 ? -38.062 -11.703 16.297 1 20.48 366 ARG B CA 1
ATOM 6048 C C . ARG B 1 366 ? -38.125 -13.227 16.266 1 20.48 366 ARG B C 1
ATOM 6050 O O . ARG B 1 366 ? -38.312 -13.828 15.211 1 20.48 366 ARG B O 1
#

InterPro domains:
  IPR002104 Integrase, catalytic domain [PF00589] (179-347)
  IPR002104 Integrase, catalytic domain [PS51898] (162-355)
  IPR004107 Integrase, SAM-like, N-terminal [PF02899] (34-114)
  IPR010998 Integrase/recombinase, N-terminal [G3DSA:1.10.150.130] (22-123)
  IPR011010 DNA breaking-rejoining enzyme, catalytic core [SSF56349] (174-354)
  IPR013762 Integrase-like, catalytic domain superfamily [G3DSA:1.10.443.10] (150-365)
  IPR044068 Core-binding (CB) domain [PS51900] (17-115)
  IPR050090 Bacterial tyrosine recombinase XerC/XerD complex [PTHR30349] (32-358)

Radius of gyration: 31.29 Å; Cα contacts (8 Å, |Δi|>4): 920; chains: 2; bounding box: 79×93×65 Å

Foldseek 3Di:
DLVVLVVLQVVLVVQLVQAAPLLVVLCVVCVVPDGSNVSSVLSVLLQLVLVVCCVVVLADDDGNRRGDLVSQLPDAPVNVVVVLVCCQVVPVHGDDPVRSLVSLVSVLSSLCCQQPPDADPVRGGNHPHRNSVPDDRDDDDALLRVLVVLPPQAQADCSLVVLLCCLQPVVCVVCVVPPVVNVVSVLCSLVLSLLLLFCLFQLDDLSFLLRFFPPQADLVQQWGWTQDPDDDDSPGTDIAHGDPRSNVSLVVCVVCVCVSQVADPPAGRSGWDADVPGNHTHRDDSVNSFVSQQVSCVSSPNNSDGSNSSSVNNLLVVCVVDPLVVSCVSNVPPDSSNSCSSVSNDDDDDVVVVPDDDDPPPPPPD/DLVVLVVLQVVLVVQLVQAAPLLVVLCVVCVVPDGSNVSSVLSVLLQLVLVVCCVVVLADDDGNRRGDLVSQLPDAPVNVVVVLVCCQVVPVHGDDPVRSLVSLVSVLSSLCCQQPPDADPVRGGNHPHRNSVPDDRDDDDFLLRVLVVLPPLAQADCSLVVLLCCLQPVVCVVCVVPPVVNVVSVLCSLVLSLLLLFCLFQLDDLSFLLRFFPPQADLVQQWGWTQDPDDDDSPGTDIAHGDPRSNVSLVVCVVCVCVSQVADPPAGRSHWDADVPGRHTHRDDSVNSQVSQQVSCVSSPNNSDGSNSSSVNNLLVVCVVDPLVVSCVSNVPPDSSNSCSSVSNDDDDDVVVVPDDDDPPPPPPD